Protein AF-A0A7Y4MV76-F1 (afdb_monomer)

Structure (mmCIF, N/CA/C/O backbone):
data_AF-A0A7Y4MV76-F1
#
_entry.id   AF-A0A7Y4MV76-F1
#
loop_
_atom_site.group_PDB
_atom_site.id
_atom_site.type_symbol
_atom_site.label_atom_id
_atom_site.label_alt_id
_atom_site.label_comp_id
_atom_site.label_asym_id
_atom_site.label_entity_id
_atom_site.label_seq_id
_atom_site.pdbx_PDB_ins_code
_atom_site.Cartn_x
_atom_site.Cartn_y
_atom_site.Cartn_z
_atom_site.occupancy
_atom_site.B_iso_or_equiv
_atom_site.auth_seq_id
_atom_site.auth_comp_id
_atom_site.auth_asym_id
_atom_site.auth_atom_id
_atom_site.pdbx_PDB_model_num
ATOM 1 N N . MET A 1 1 ? -31.855 -18.754 17.854 1.00 45.47 1 MET A N 1
ATOM 2 C CA . MET A 1 1 ? -30.557 -18.124 18.177 1.00 45.47 1 MET A CA 1
ATOM 3 C C . MET A 1 1 ? -30.826 -16.689 18.591 1.00 45.47 1 MET A C 1
ATOM 5 O O . MET A 1 1 ? -31.428 -15.958 17.811 1.00 45.47 1 MET A O 1
ATOM 9 N N . THR A 1 2 ? -30.495 -16.330 19.830 1.00 52.91 2 THR A N 1
ATOM 10 C CA . THR A 1 2 ? -30.593 -14.958 20.348 1.00 52.91 2 THR A CA 1
ATOM 11 C C . THR A 1 2 ? -29.693 -14.035 19.525 1.00 52.91 2 THR A C 1
ATOM 13 O O . THR A 1 2 ? -28.637 -14.444 19.047 1.00 52.91 2 THR A O 1
ATOM 16 N N . GLN A 1 3 ? -30.154 -12.814 19.264 1.00 61.12 3 GLN A N 1
ATOM 17 C CA . GLN A 1 3 ? -29.379 -11.839 18.498 1.00 61.12 3 GLN A CA 1
ATOM 18 C C . GLN A 1 3 ? -28.140 -11.429 19.312 1.00 61.12 3 GLN A C 1
ATOM 20 O O . GLN A 1 3 ? -28.297 -11.161 20.502 1.00 61.12 3 GLN A O 1
ATOM 25 N N . PRO A 1 4 ? -26.930 -11.375 18.725 1.00 82.94 4 PRO A N 1
ATOM 26 C CA . PRO A 1 4 ? -25.731 -11.021 19.479 1.00 82.94 4 PRO A CA 1
ATOM 27 C C . PRO A 1 4 ? -25.803 -9.550 19.923 1.00 82.94 4 PRO A C 1
ATOM 29 O O . PRO A 1 4 ? -25.736 -8.634 19.096 1.00 82.94 4 PRO A O 1
ATOM 32 N N . ASN A 1 5 ? -25.967 -9.339 21.231 1.00 89.19 5 ASN A N 1
ATOM 33 C CA . ASN A 1 5 ? -25.848 -8.041 21.890 1.00 89.19 5 ASN A CA 1
ATOM 34 C C . ASN A 1 5 ? -24.392 -7.821 22.304 1.00 89.19 5 ASN A C 1
ATOM 36 O O . ASN A 1 5 ? -23.744 -8.742 22.801 1.00 89.19 5 ASN A O 1
ATOM 40 N N . TRP A 1 6 ? -23.897 -6.607 22.095 1.00 93.19 6 TRP A N 1
ATOM 41 C CA . TRP A 1 6 ? -22.570 -6.183 22.528 1.00 93.19 6 TRP A CA 1
ATOM 42 C C . TRP A 1 6 ? -22.693 -5.119 23.609 1.00 93.19 6 TRP A C 1
ATOM 44 O O . TRP A 1 6 ? -23.663 -4.363 23.630 1.00 93.19 6 TRP A O 1
ATOM 54 N N . THR A 1 7 ? -21.711 -5.052 24.498 1.00 93.00 7 THR A N 1
ATOM 55 C CA . THR A 1 7 ? -21.652 -4.086 25.591 1.00 93.00 7 THR A CA 1
ATOM 56 C C . THR A 1 7 ? -20.351 -3.295 25.517 1.00 93.00 7 THR A C 1
ATOM 58 O O . THR A 1 7 ? -19.267 -3.875 25.501 1.00 93.00 7 THR A O 1
ATOM 61 N N . LEU A 1 8 ? -20.470 -1.969 25.501 1.00 93.81 8 LEU A N 1
ATOM 62 C CA . LEU A 1 8 ? -19.375 -1.013 25.598 1.00 93.81 8 LEU A CA 1
ATOM 63 C C . LEU A 1 8 ? -19.415 -0.338 26.970 1.00 93.81 8 LEU A C 1
ATOM 65 O O . LEU A 1 8 ? -20.419 0.271 27.344 1.00 93.81 8 LEU A O 1
ATOM 69 N N . THR A 1 9 ? -18.320 -0.419 27.714 1.00 91.69 9 THR A N 1
ATOM 70 C CA . THR A 1 9 ? -18.152 0.310 28.977 1.00 91.69 9 THR A CA 1
ATOM 71 C C . THR A 1 9 ? -17.073 1.361 28.812 1.00 91.69 9 THR A C 1
ATOM 73 O O . THR A 1 9 ? -15.961 1.005 28.427 1.00 91.69 9 THR A O 1
ATOM 76 N N . LEU A 1 10 ? -17.400 2.622 29.087 1.00 92.00 10 LEU A N 1
ATOM 77 C CA . LEU A 1 10 ? -16.547 3.775 28.813 1.00 92.00 10 LEU A CA 1
ATOM 78 C C . LEU A 1 10 ? -16.235 4.559 30.078 1.00 92.00 10 LEU A C 1
ATOM 80 O O . LEU A 1 10 ? -17.103 4.780 30.924 1.00 92.00 10 LEU A O 1
ATOM 84 N N . ASP A 1 11 ? -15.007 5.044 30.125 1.00 89.25 11 ASP A N 1
ATOM 85 C CA . ASP A 1 11 ? -14.558 6.086 31.034 1.00 89.25 11 ASP A CA 1
ATOM 86 C C . ASP A 1 11 ? -13.488 6.929 30.330 1.00 89.25 11 ASP A C 1
ATOM 88 O O . ASP A 1 11 ? -13.139 6.686 29.168 1.00 89.25 11 ASP A O 1
ATOM 92 N N . GLU A 1 12 ? -12.946 7.908 31.037 1.00 84.62 12 GLU A N 1
ATOM 93 C CA . GLU A 1 12 ? -11.853 8.737 30.572 1.00 84.62 12 GLU A CA 1
ATOM 94 C C . GLU A 1 12 ? -10.681 8.776 31.555 1.00 84.62 12 GLU A C 1
ATOM 96 O O . GLU A 1 12 ? -10.764 8.389 32.721 1.00 84.62 12 GLU A O 1
ATOM 101 N N . SER A 1 13 ? -9.539 9.269 31.081 1.00 79.31 13 SER A N 1
ATOM 102 C CA . SER A 1 13 ? -8.384 9.498 31.935 1.00 79.31 13 SER A CA 1
ATOM 103 C C . SER A 1 13 ? -8.414 10.889 32.573 1.00 79.31 13 SER A C 1
ATOM 105 O O . SER A 1 13 ? -8.283 11.892 31.871 1.00 79.31 13 SER A O 1
ATOM 107 N N . GLY A 1 14 ? -8.381 10.950 33.905 1.00 62.81 14 GLY A N 1
ATOM 108 C CA . GLY A 1 14 ? -8.046 12.159 34.660 1.00 62.81 14 GLY A CA 1
ATOM 109 C C . GLY A 1 14 ? -9.207 12.951 35.258 1.00 62.81 14 GLY A C 1
ATOM 110 O O . GLY A 1 14 ? -10.338 12.892 34.805 1.00 62.81 14 GLY A O 1
ATOM 111 N N . ASN A 1 15 ? -8.871 13.703 36.309 1.00 57.03 15 ASN A N 1
ATOM 112 C CA . ASN A 1 15 ? -9.785 14.505 37.111 1.00 57.03 15 ASN A CA 1
ATOM 113 C C . ASN A 1 15 ? -9.811 15.932 36.552 1.00 57.03 15 ASN A C 1
ATOM 115 O O . ASN A 1 15 ? -8.802 16.610 36.709 1.00 57.03 15 ASN A O 1
ATOM 119 N N . PHE A 1 16 ? -10.894 16.383 35.907 1.00 54.00 16 PHE A N 1
ATOM 120 C CA . PHE A 1 16 ? -10.976 17.722 35.288 1.00 54.00 16 PHE A CA 1
ATOM 121 C C . PHE A 1 16 ? -10.703 18.901 36.257 1.00 54.00 16 PHE A C 1
ATOM 123 O O . PHE A 1 16 ? -10.596 20.046 35.822 1.00 54.00 16 PHE A O 1
ATOM 130 N N . GLU A 1 17 ? -10.591 18.610 37.553 1.00 47.03 17 GLU A N 1
ATOM 131 C CA . GLU A 1 17 ? -10.360 19.515 38.677 1.00 47.03 17 GLU A CA 1
ATOM 132 C C . GLU A 1 17 ? -8.923 20.065 38.800 1.00 47.03 17 GLU A C 1
ATOM 134 O O . GLU A 1 17 ? -8.733 21.042 39.515 1.00 47.03 17 GLU A O 1
ATOM 139 N N . SER A 1 18 ? -7.901 19.494 38.141 1.00 49.34 18 SER A N 1
ATOM 140 C CA . SER A 1 18 ? -6.509 19.978 38.288 1.00 49.34 18 SER A CA 1
ATOM 141 C C . SER A 1 18 ? -6.077 20.912 37.150 1.00 49.34 18 SER A C 1
ATOM 143 O O . SER A 1 18 ? -6.074 20.498 35.993 1.00 49.34 18 SER A O 1
ATOM 145 N N . GLU A 1 19 ? -5.617 22.130 37.445 1.00 44.75 19 GLU A N 1
ATOM 146 C CA . GLU A 1 19 ? -5.129 23.084 36.427 1.00 44.75 19 GLU A CA 1
ATOM 147 C C . GLU A 1 19 ? -3.932 22.552 35.604 1.00 44.75 19 GLU A C 1
ATOM 149 O O . GLU A 1 19 ? -3.800 22.860 34.419 1.00 44.75 19 GLU A O 1
ATOM 154 N N . ASP A 1 20 ? -3.143 21.639 36.179 1.00 46.56 20 ASP A N 1
ATOM 155 C CA . ASP A 1 20 ? -1.910 21.054 35.625 1.00 46.56 20 ASP A CA 1
ATOM 156 C C . ASP A 1 20 ? -2.115 19.880 34.641 1.00 46.56 20 ASP A C 1
ATOM 158 O O . ASP A 1 20 ? -1.294 18.959 34.539 1.00 46.56 20 ASP A O 1
ATOM 162 N N . HIS A 1 21 ? -3.213 19.862 33.881 1.00 50.44 21 HIS A N 1
ATOM 163 C CA . HIS A 1 21 ? -3.427 18.827 32.864 1.00 50.44 21 HIS A CA 1
ATOM 164 C C . HIS A 1 21 ? -2.382 18.899 31.742 1.00 50.44 21 HIS A C 1
ATOM 166 O O . HIS A 1 21 ? -2.597 19.514 30.699 1.00 50.44 21 HIS A O 1
ATOM 172 N N . LYS A 1 22 ? -1.265 18.189 31.921 1.00 53.56 22 LYS A N 1
ATOM 173 C CA . LYS A 1 22 ? -0.349 17.855 30.833 1.00 53.56 22 LYS A CA 1
ATOM 174 C C . LYS A 1 22 ? -1.090 17.080 29.738 1.00 53.56 22 LYS A C 1
ATOM 176 O O . LYS A 1 22 ? -1.559 15.964 29.952 1.00 53.56 22 LYS A O 1
ATOM 181 N N . GLU A 1 23 ? -1.169 17.732 28.587 1.00 69.56 23 GLU A N 1
ATOM 182 C CA . GLU A 1 23 ? -1.022 17.291 27.194 1.00 69.56 23 GLU A CA 1
ATOM 183 C C . GLU A 1 23 ? -1.726 16.036 26.635 1.00 69.56 23 GLU A C 1
ATOM 185 O O . GLU A 1 23 ? -1.674 15.864 25.424 1.00 69.56 23 GLU A O 1
ATOM 190 N N . THR A 1 24 ? -2.374 15.134 27.387 1.00 78.00 24 THR A N 1
ATOM 191 C CA . THR A 1 24 ? -2.993 13.914 26.798 1.00 78.00 24 THR A CA 1
ATOM 192 C C . THR A 1 24 ? -4.316 13.518 27.455 1.00 78.00 24 THR A C 1
ATOM 194 O O . THR A 1 24 ? -4.354 13.217 28.648 1.00 78.00 24 THR A O 1
ATOM 197 N N . LEU A 1 25 ? -5.385 13.471 26.653 1.00 83.56 25 LEU A N 1
ATOM 198 C CA . LEU A 1 25 ? -6.717 12.983 27.021 1.00 83.56 25 LEU A CA 1
ATOM 199 C C . LEU A 1 25 ? -6.951 11.593 26.416 1.00 83.56 25 LEU A C 1
ATOM 201 O O . LEU A 1 25 ? -6.591 11.355 25.263 1.00 83.56 25 LEU A O 1
ATOM 205 N N . ILE A 1 26 ? -7.560 10.691 27.185 1.00 88.19 26 ILE A N 1
ATOM 206 C CA . ILE A 1 26 ? -7.904 9.326 26.772 1.00 88.19 26 ILE A CA 1
ATOM 207 C C . ILE A 1 26 ? -9.364 9.068 27.123 1.00 88.19 26 ILE A C 1
ATOM 209 O O . ILE A 1 26 ? -9.757 9.335 28.256 1.00 88.19 26 ILE A O 1
ATOM 213 N N . ILE A 1 27 ? -10.135 8.533 26.181 1.00 91.31 27 ILE A N 1
ATOM 214 C CA . ILE A 1 27 ? -11.498 8.033 26.398 1.00 91.31 27 ILE A CA 1
ATOM 215 C C . ILE A 1 27 ? -11.568 6.611 25.859 1.00 91.31 27 ILE A C 1
ATOM 217 O O . ILE A 1 27 ? -11.059 6.339 24.774 1.00 91.31 27 ILE A O 1
ATOM 221 N N . GLY A 1 28 ? -12.168 5.686 26.598 1.00 93.12 28 GLY A N 1
ATOM 222 C CA . GLY A 1 28 ? -12.319 4.320 26.121 1.00 93.12 28 GLY A CA 1
ATOM 223 C C . GLY A 1 28 ? -12.670 3.319 27.201 1.00 93.12 28 GLY A C 1
ATOM 224 O O . GLY A 1 28 ? -12.996 3.672 28.332 1.00 93.12 28 GLY A O 1
ATOM 225 N N . GLY A 1 29 ? -12.596 2.045 26.837 1.00 92.56 29 GLY A N 1
ATOM 226 C CA . GLY A 1 29 ? -12.806 0.942 27.758 1.00 92.56 29 GLY A CA 1
ATOM 227 C C . GLY A 1 29 ? -13.070 -0.379 27.048 1.00 92.56 29 GLY A C 1
ATOM 228 O O . GLY A 1 29 ? -12.581 -0.617 25.942 1.00 92.56 29 GLY A O 1
ATOM 229 N N . ALA A 1 30 ? -13.775 -1.280 27.727 1.00 91.44 30 ALA A N 1
ATOM 230 C CA . ALA A 1 30 ? -14.003 -2.635 27.243 1.00 91.44 30 ALA A CA 1
ATOM 231 C C . ALA A 1 30 ? -15.213 -2.705 26.299 1.00 91.44 30 ALA A C 1
ATOM 233 O O . ALA A 1 30 ? -16.301 -2.234 26.638 1.00 91.44 30 ALA A O 1
ATOM 234 N N . LEU A 1 31 ? -15.020 -3.346 25.145 1.00 92.19 31 LEU A N 1
ATOM 235 C CA . LEU A 1 31 ? -16.060 -3.706 24.189 1.00 92.19 31 LEU A CA 1
ATOM 236 C C . LEU A 1 31 ? -16.150 -5.234 24.112 1.00 92.19 31 LEU A C 1
ATOM 238 O O . LEU A 1 31 ? -15.195 -5.885 23.689 1.00 92.19 31 LEU A O 1
ATOM 242 N N . ALA A 1 32 ? -17.269 -5.821 24.532 1.00 90.88 32 ALA A N 1
ATOM 243 C CA . ALA A 1 32 ? -17.415 -7.274 24.635 1.00 90.88 32 ALA A CA 1
ATOM 244 C C . ALA A 1 32 ? -18.782 -7.771 24.140 1.00 90.88 32 ALA A C 1
ATOM 246 O O . ALA A 1 32 ? -19.770 -7.042 24.260 1.00 90.88 32 ALA A O 1
ATOM 247 N N . PRO A 1 33 ? -18.869 -9.005 23.612 1.00 86.69 33 PRO A N 1
ATOM 248 C CA . PRO A 1 33 ? -20.153 -9.659 23.398 1.00 86.69 33 PRO A CA 1
ATOM 249 C C . PRO A 1 33 ? -20.779 -10.030 24.753 1.00 86.69 33 PRO A C 1
ATOM 251 O O . PRO A 1 33 ? -20.062 -10.203 25.736 1.00 86.69 33 PRO A O 1
ATOM 254 N N . ASP A 1 34 ? -22.104 -10.172 24.772 1.00 80.00 34 ASP A N 1
ATOM 255 C CA . ASP A 1 34 ? -22.976 -10.512 25.909 1.00 80.00 34 ASP A CA 1
ATOM 256 C C . ASP A 1 34 ? -23.676 -9.324 26.592 1.00 80.00 34 ASP A C 1
ATOM 258 O O . ASP A 1 34 ? -23.299 -8.152 26.502 1.00 80.00 34 ASP A O 1
ATOM 262 N N . GLU A 1 35 ? -24.780 -9.650 27.270 1.00 69.25 35 GLU A N 1
ATOM 263 C CA . GLU A 1 35 ? -25.576 -8.725 28.076 1.00 69.25 35 GLU A CA 1
ATOM 264 C C . GLU A 1 35 ? -24.904 -8.402 29.420 1.00 69.25 35 GLU A C 1
ATOM 266 O O . GLU A 1 35 ? -24.191 -9.229 30.001 1.00 69.25 35 GLU A O 1
ATOM 271 N N . LYS A 1 36 ? -25.224 -7.213 29.959 1.00 68.94 36 LYS A N 1
ATOM 272 C CA . LYS A 1 36 ? -24.732 -6.661 31.238 1.00 68.94 36 LYS A CA 1
ATOM 273 C C . LYS A 1 36 ? -24.542 -7.710 32.335 1.00 68.94 36 LYS A C 1
ATOM 275 O O . LYS A 1 36 ? -23.493 -7.730 32.971 1.00 68.94 36 LYS A O 1
ATOM 280 N N . ASN A 1 37 ? -25.524 -8.578 32.571 1.00 66.62 37 ASN A N 1
ATOM 281 C CA 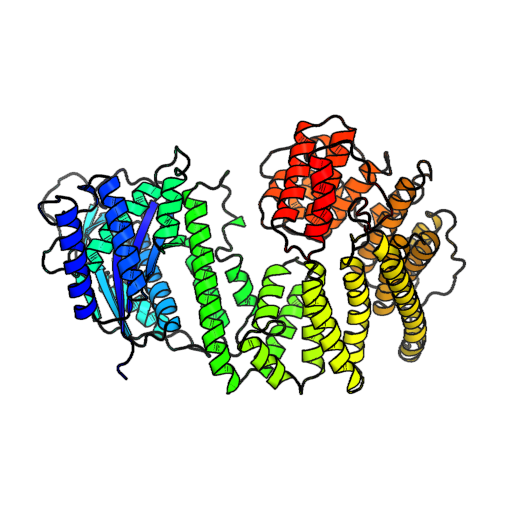. ASN A 1 37 ? -25.525 -9.486 33.724 1.00 66.62 37 ASN A CA 1
ATOM 282 C C . ASN A 1 37 ? -24.487 -10.618 33.623 1.00 66.62 37 ASN A C 1
ATOM 284 O O . ASN A 1 37 ? -23.888 -10.982 34.639 1.00 66.62 37 ASN A O 1
ATOM 288 N N . SER A 1 38 ? -24.242 -11.136 32.413 1.00 70.44 38 SER A N 1
ATOM 289 C CA . SER A 1 38 ? -23.234 -12.180 32.163 1.00 70.44 38 SER A CA 1
ATOM 290 C C . SER A 1 38 ? -21.826 -11.629 32.409 1.00 70.44 38 SER A C 1
ATOM 292 O O . SER A 1 38 ? -21.044 -12.175 33.194 1.00 70.44 38 SER A O 1
ATOM 294 N N . ILE A 1 39 ? -21.562 -10.460 31.820 1.00 71.44 39 ILE A N 1
ATOM 295 C CA . ILE A 1 39 ? -20.292 -9.741 31.915 1.00 71.44 39 ILE A CA 1
ATOM 296 C C . ILE A 1 39 ? -20.020 -9.326 33.364 1.00 71.44 39 ILE A C 1
ATOM 298 O O . ILE A 1 39 ? -18.992 -9.689 33.929 1.00 71.44 39 ILE A O 1
ATOM 302 N N . THR A 1 40 ? -20.974 -8.633 33.995 1.00 71.25 40 THR A N 1
ATOM 303 C CA . THR A 1 40 ? -20.879 -8.116 35.372 1.00 71.25 40 THR A CA 1
ATOM 304 C C . THR A 1 40 ? -20.502 -9.220 36.356 1.00 71.25 40 THR A C 1
ATOM 306 O O . THR A 1 40 ? -19.537 -9.076 37.102 1.00 71.25 40 THR A O 1
ATOM 309 N N . THR A 1 41 ? -21.220 -10.347 36.336 1.00 75.56 41 THR A N 1
ATOM 310 C CA . THR A 1 41 ? -21.003 -11.432 37.304 1.00 75.56 41 THR A CA 1
ATOM 311 C C . THR A 1 41 ? -19.617 -12.049 37.144 1.00 75.56 41 THR A C 1
ATOM 313 O O . THR A 1 41 ? -18.878 -12.197 38.123 1.00 75.56 41 THR A O 1
ATOM 316 N N . SER A 1 42 ? -19.229 -12.368 35.905 1.00 80.62 42 SER A N 1
ATOM 317 C CA . SER A 1 42 ? -17.936 -12.999 35.650 1.00 80.62 42 SER A CA 1
ATOM 318 C C . SER A 1 42 ? -16.763 -12.062 35.933 1.00 80.62 42 SER A C 1
ATOM 320 O O . SER A 1 42 ? -15.724 -12.521 36.411 1.00 80.62 42 SER A O 1
ATOM 322 N N . TRP A 1 43 ? -16.903 -10.781 35.609 1.00 80.44 43 TRP A N 1
ATOM 323 C CA . TRP A 1 43 ? -15.852 -9.785 35.761 1.00 80.44 43 TRP A CA 1
ATOM 324 C C . TRP A 1 43 ? -15.639 -9.450 37.234 1.00 80.44 43 TRP A C 1
ATOM 326 O O . TRP A 1 43 ? -14.534 -9.623 37.751 1.00 80.44 43 TRP A O 1
ATOM 336 N N . THR A 1 44 ? -16.704 -9.090 37.955 1.00 78.50 44 THR A N 1
ATOM 337 C CA . THR A 1 44 ? -16.620 -8.780 39.387 1.00 78.50 44 THR A CA 1
ATOM 338 C C . THR A 1 44 ? -16.036 -9.935 40.191 1.00 78.50 44 THR A C 1
ATOM 340 O O . THR A 1 44 ? -15.188 -9.697 41.050 1.00 78.50 44 THR A O 1
ATOM 343 N N . GLY A 1 45 ? -16.443 -11.179 39.913 1.00 81.62 45 GLY A N 1
ATOM 344 C CA . GLY A 1 45 ? -15.875 -12.355 40.577 1.00 81.62 45 GLY A CA 1
ATOM 345 C C . GLY A 1 45 ? -14.370 -12.501 40.332 1.00 81.62 45 GLY A C 1
ATOM 346 O O . GLY A 1 45 ? -13.611 -12.736 41.271 1.00 81.62 45 GLY A O 1
ATOM 347 N N . HIS A 1 46 ? -13.926 -12.292 39.090 1.00 83.44 46 HIS A N 1
ATOM 348 C CA . HIS A 1 46 ? -12.514 -12.382 38.726 1.00 83.44 46 HIS A CA 1
ATOM 349 C C . HIS A 1 46 ? -11.664 -11.292 39.391 1.00 83.44 46 HIS A C 1
ATOM 351 O O . HIS A 1 46 ? -10.629 -11.607 39.971 1.00 83.44 46 HIS A O 1
ATOM 357 N N . LEU A 1 47 ? -12.112 -10.031 39.377 1.00 77.81 47 LEU A N 1
ATOM 358 C CA . LEU A 1 47 ? -11.366 -8.949 40.024 1.00 77.81 47 LEU A CA 1
ATOM 359 C C . LEU A 1 47 ? -11.321 -9.114 41.545 1.00 77.81 47 LEU A C 1
ATOM 361 O O . LEU A 1 47 ? -10.271 -8.898 42.139 1.00 77.81 47 LEU A O 1
ATOM 365 N N . LYS A 1 48 ? -12.428 -9.517 42.184 1.00 80.00 48 LYS A N 1
ATOM 366 C CA . LYS A 1 48 ? -12.431 -9.791 43.630 1.00 80.00 48 LYS A CA 1
ATOM 367 C C . LYS A 1 48 ? -11.386 -10.841 43.988 1.00 80.00 48 LYS A C 1
ATOM 369 O O . LYS A 1 48 ? -10.636 -10.631 44.935 1.00 80.00 48 LYS A O 1
ATOM 374 N N . LYS A 1 49 ? -11.305 -11.914 43.196 1.00 84.81 49 LYS A N 1
ATOM 375 C CA . LYS A 1 49 ? -10.284 -12.948 43.359 1.00 84.81 49 LYS A CA 1
ATOM 376 C C . LYS A 1 49 ? -8.869 -12.384 43.179 1.00 84.81 49 LYS A C 1
ATOM 378 O O . LYS A 1 49 ? -8.043 -12.581 44.054 1.00 84.81 49 LYS A O 1
ATOM 383 N N . LEU A 1 50 ? -8.613 -11.612 42.119 1.00 84.06 50 LEU A N 1
ATOM 384 C CA . LEU A 1 50 ? -7.307 -10.968 41.902 1.00 84.06 50 LEU A CA 1
ATOM 385 C C . LEU A 1 50 ? -6.902 -10.060 43.070 1.00 84.06 50 LEU A C 1
ATOM 387 O O . LEU A 1 50 ? -5.774 -10.126 43.543 1.00 84.06 50 LEU A O 1
ATOM 391 N N . CYS A 1 51 ? -7.820 -9.228 43.565 1.00 79.94 51 CYS A N 1
ATOM 392 C CA . CYS A 1 51 ? -7.555 -8.368 44.714 1.00 79.94 51 CYS A CA 1
ATOM 393 C C . CYS A 1 51 ? -7.236 -9.185 45.974 1.00 79.94 51 CYS A C 1
ATOM 395 O O . CYS A 1 51 ? -6.313 -8.826 46.700 1.00 79.94 51 CYS A O 1
ATOM 397 N N . GLN A 1 52 ? -7.953 -10.288 46.215 1.00 84.31 52 GLN A N 1
ATOM 398 C CA . GLN A 1 52 ? -7.675 -11.208 47.324 1.00 84.31 52 GLN A CA 1
ATOM 399 C C . GLN A 1 52 ? -6.294 -11.857 47.189 1.00 84.31 52 GLN A C 1
ATOM 401 O O . GLN A 1 52 ? -5.507 -11.792 48.130 1.00 84.31 52 GLN A O 1
ATOM 406 N N . ASP A 1 53 ? -5.974 -12.396 46.010 1.00 86.19 53 ASP A N 1
ATOM 407 C CA . ASP A 1 53 ? -4.688 -13.041 45.711 1.00 86.19 53 ASP A CA 1
ATOM 408 C C . ASP A 1 53 ? -3.502 -12.066 45.891 1.00 86.19 53 ASP A C 1
ATOM 410 O O . ASP A 1 53 ? -2.382 -12.472 46.197 1.00 86.19 53 ASP A O 1
ATOM 414 N N . MET A 1 54 ? -3.753 -10.761 45.746 1.00 85.00 54 MET A N 1
ATOM 415 C CA . MET A 1 54 ? -2.765 -9.686 45.881 1.00 85.00 54 MET A CA 1
ATOM 416 C C . MET A 1 54 ? -2.786 -8.979 47.248 1.00 85.00 54 MET A C 1
ATOM 418 O O . MET A 1 54 ? -2.115 -7.959 47.409 1.00 85.00 54 MET A O 1
ATOM 422 N N . ASN A 1 55 ? -3.544 -9.487 48.228 1.00 84.56 55 ASN A N 1
ATOM 423 C CA . ASN A 1 55 ? -3.723 -8.885 49.559 1.00 84.56 55 ASN A CA 1
ATOM 424 C C . ASN A 1 55 ? -4.242 -7.428 49.536 1.00 84.56 55 ASN A C 1
ATOM 426 O O . ASN A 1 55 ? -3.904 -6.608 50.392 1.00 84.56 55 ASN A O 1
ATOM 430 N N . ILE A 1 56 ? -5.090 -7.090 48.563 1.00 79.19 56 ILE A N 1
ATOM 431 C CA . ILE A 1 56 ? -5.759 -5.790 48.463 1.00 79.19 56 ILE A CA 1
ATOM 432 C C . ILE A 1 56 ? -7.080 -5.881 49.242 1.00 79.19 56 ILE A C 1
ATOM 434 O O . ILE A 1 56 ? -8.072 -6.419 48.753 1.00 79.19 56 ILE A O 1
ATOM 438 N N . ALA A 1 57 ? -7.072 -5.363 50.476 1.00 63.34 57 ALA A N 1
ATOM 439 C CA . ALA A 1 57 ? -8.122 -5.584 51.479 1.00 63.34 57 ALA A CA 1
ATOM 440 C C . ALA A 1 57 ? -9.532 -5.116 51.069 1.00 63.34 57 ALA A C 1
ATOM 442 O O . ALA A 1 57 ? -10.516 -5.730 51.468 1.00 63.34 57 ALA A O 1
ATOM 443 N N . ASN A 1 58 ? -9.638 -4.050 50.271 1.00 65.44 58 ASN A N 1
ATOM 444 C CA . ASN A 1 58 ? -10.906 -3.490 49.800 1.00 65.44 58 ASN A CA 1
ATOM 445 C C . ASN A 1 58 ? -10.833 -3.201 48.302 1.00 65.44 58 ASN A C 1
ATOM 447 O O . ASN A 1 58 ? -9.759 -2.898 47.784 1.00 65.44 58 ASN A O 1
ATOM 451 N N . TRP A 1 59 ? -11.980 -3.234 47.614 1.00 65.81 59 TRP A N 1
ATOM 452 C CA . TRP A 1 59 ? -12.081 -2.742 46.238 1.00 65.81 59 TRP A CA 1
ATOM 453 C C . TRP A 1 59 ? -11.583 -1.283 46.209 1.00 65.81 59 TRP A C 1
ATOM 455 O O . TRP A 1 59 ? -12.200 -0.432 46.855 1.00 65.81 59 TRP A O 1
ATOM 465 N N . PRO A 1 60 ? -10.459 -0.970 45.534 1.00 64.12 60 PRO A N 1
ATOM 466 C CA . PRO A 1 60 ? -9.946 0.392 45.514 1.00 64.12 60 PRO A CA 1
ATOM 467 C C . PRO A 1 60 ? -10.921 1.288 44.743 1.00 64.12 60 PRO A C 1
ATOM 469 O O . PRO A 1 60 ? -11.360 0.888 43.668 1.00 64.12 60 PRO A O 1
ATOM 472 N N . PRO A 1 61 ? -11.248 2.493 45.235 1.00 58.31 61 PRO A N 1
ATOM 473 C CA . PRO A 1 61 ? -12.168 3.395 44.544 1.00 58.31 61 PRO A CA 1
ATOM 474 C C . PRO A 1 61 ? -11.584 3.936 43.230 1.00 58.31 61 PRO A C 1
ATOM 476 O O . PRO A 1 61 ? -12.346 4.267 42.329 1.00 58.31 61 PRO A O 1
ATOM 479 N N . HIS A 1 62 ? -10.247 3.983 43.102 1.00 62.69 62 HIS A N 1
ATOM 480 C CA . HIS A 1 62 ? -9.541 4.433 41.899 1.00 62.69 62 HIS A CA 1
ATOM 481 C C . HIS A 1 62 ? -8.300 3.614 41.593 1.00 62.69 62 HIS A C 1
ATOM 483 O O . HIS A 1 62 ? -7.547 3.223 42.482 1.00 62.69 62 HIS A O 1
ATOM 489 N N . ALA A 1 63 ? -7.989 3.495 40.304 1.00 61.22 63 ALA A N 1
ATOM 490 C CA . ALA A 1 63 ? -6.728 2.930 39.819 1.00 61.22 63 ALA A CA 1
ATOM 491 C C . ALA A 1 63 ? -5.490 3.591 40.437 1.00 61.22 63 ALA A C 1
ATOM 493 O O . ALA A 1 63 ? -4.440 2.970 40.610 1.00 61.22 63 ALA A O 1
ATOM 494 N N . THR A 1 64 ? -5.594 4.888 40.734 1.00 64.94 64 THR A N 1
ATOM 495 C CA . THR A 1 64 ? -4.496 5.723 41.214 1.00 64.94 64 THR A CA 1
ATOM 496 C C . THR A 1 64 ? -4.034 5.377 42.623 1.00 64.94 64 THR A C 1
ATOM 498 O O . THR A 1 64 ? -2.902 5.740 42.944 1.00 64.94 64 THR A O 1
ATOM 501 N N . THR A 1 65 ? -4.820 4.631 43.404 1.00 69.56 65 THR A N 1
ATOM 502 C CA . THR A 1 65 ? -4.489 4.257 44.787 1.00 69.56 65 THR A CA 1
ATOM 503 C C . THR A 1 65 ? -3.659 2.975 44.900 1.00 69.56 65 THR A C 1
ATOM 505 O O . THR A 1 65 ? -3.174 2.668 45.982 1.00 69.56 65 THR A O 1
ATOM 508 N N . LEU A 1 66 ? -3.469 2.220 43.809 1.00 71.69 66 LEU A N 1
ATOM 509 C CA . LEU A 1 66 ? -2.722 0.953 43.819 1.00 71.69 66 LEU A CA 1
ATOM 510 C C . LEU A 1 66 ? -1.234 1.119 43.443 1.00 71.69 66 LEU A C 1
ATOM 512 O O . LEU A 1 66 ? -0.908 2.003 42.650 1.00 71.69 66 LEU A O 1
ATOM 516 N N . PRO A 1 67 ? -0.311 0.265 43.914 1.00 77.44 67 PRO A N 1
ATOM 517 C CA . PRO A 1 67 ? 1.066 0.198 43.402 1.00 77.44 67 PRO A CA 1
ATOM 518 C C . PRO A 1 67 ? 1.140 -0.126 41.896 1.00 77.44 67 PRO A C 1
ATOM 520 O O . PRO A 1 67 ? 0.236 -0.753 41.351 1.00 77.44 67 PRO A O 1
ATOM 523 N N . TRP A 1 68 ? 2.206 0.291 41.197 1.00 75.25 68 TRP A N 1
ATOM 524 C CA . TRP A 1 68 ? 2.327 0.118 39.734 1.00 75.25 68 TRP A CA 1
ATOM 525 C C . TRP A 1 68 ? 2.286 -1.350 39.283 1.00 75.25 68 TRP A C 1
ATOM 527 O O . TRP A 1 68 ? 1.501 -1.697 38.405 1.00 75.25 68 TRP A O 1
ATOM 537 N N . ASN A 1 69 ? 3.085 -2.209 39.917 1.00 79.00 69 ASN A N 1
ATOM 538 C CA . ASN A 1 69 ? 3.122 -3.652 39.662 1.00 79.00 69 ASN A CA 1
ATOM 539 C C . ASN A 1 69 ? 1.738 -4.298 39.828 1.00 79.00 69 ASN A C 1
ATOM 541 O O . ASN A 1 69 ? 1.322 -5.116 39.009 1.00 79.00 69 ASN A O 1
ATOM 545 N N . ALA A 1 70 ? 0.994 -3.875 40.853 1.00 79.56 70 ALA A N 1
ATOM 546 C CA . ALA A 1 70 ? -0.363 -4.339 41.060 1.00 79.56 70 ALA A CA 1
ATOM 547 C C . ALA A 1 70 ? -1.282 -3.902 39.914 1.00 79.56 70 ALA A C 1
ATOM 549 O O . ALA A 1 70 ? -2.119 -4.678 39.452 1.00 79.56 70 ALA A O 1
ATOM 550 N N . ARG A 1 71 ? -1.095 -2.676 39.409 1.00 77.81 71 ARG A N 1
ATOM 551 C CA . ARG A 1 71 ? -1.919 -2.174 38.313 1.00 77.81 71 ARG A CA 1
ATOM 552 C C . ARG A 1 71 ? -1.724 -2.962 37.026 1.00 77.81 71 ARG A C 1
ATOM 554 O O . ARG A 1 71 ? -2.688 -3.354 36.378 1.00 77.81 71 ARG A O 1
ATOM 561 N N . GLU A 1 72 ? -0.466 -3.180 36.676 1.00 79.38 72 GLU A N 1
ATOM 562 C CA . GLU A 1 72 ? -0.062 -3.913 35.483 1.00 79.38 72 GLU A CA 1
ATOM 563 C C . GLU A 1 72 ? -0.601 -5.349 35.495 1.00 79.38 72 GLU A C 1
ATOM 565 O O . GLU A 1 72 ? -1.202 -5.800 34.518 1.00 79.38 72 GLU A O 1
ATOM 570 N N . HIS A 1 73 ? -0.467 -6.040 36.630 1.00 81.75 73 HIS A N 1
ATOM 571 C CA . HIS A 1 73 ? -0.952 -7.408 36.784 1.00 81.75 73 HIS A CA 1
ATOM 572 C C . HIS A 1 73 ? -2.476 -7.514 36.642 1.00 81.75 73 HIS A C 1
ATOM 574 O O . HIS A 1 73 ? -2.983 -8.389 35.932 1.00 81.75 73 HIS A O 1
ATOM 580 N N . ILE A 1 74 ? -3.212 -6.591 37.271 1.00 79.44 74 ILE A N 1
ATOM 581 C CA . ILE A 1 74 ? -4.670 -6.512 37.141 1.00 79.44 74 ILE A CA 1
ATOM 582 C C . ILE A 1 74 ? -5.052 -6.227 35.684 1.00 79.44 74 ILE A C 1
ATOM 584 O O . ILE A 1 74 ? -5.922 -6.908 35.149 1.00 79.44 74 ILE A O 1
ATOM 588 N N . LEU A 1 75 ? -4.384 -5.286 35.007 1.00 81.06 75 LEU A N 1
ATOM 589 C CA . LEU A 1 75 ? -4.696 -4.940 33.617 1.00 81.06 75 LEU A CA 1
ATOM 590 C C . LEU A 1 75 ? -4.503 -6.124 32.666 1.00 81.06 75 LEU A C 1
ATOM 592 O O . LEU A 1 75 ? -5.368 -6.406 31.835 1.00 81.06 75 LEU A O 1
ATOM 596 N N . LYS A 1 76 ? -3.382 -6.837 32.813 1.00 83.19 76 LYS A N 1
ATOM 597 C CA . LYS A 1 76 ? -3.067 -8.030 32.023 1.00 83.19 76 LYS A CA 1
ATOM 598 C C . LYS A 1 76 ? -4.106 -9.130 32.240 1.00 83.19 76 LYS A C 1
ATOM 600 O O . LYS A 1 76 ? -4.619 -9.684 31.270 1.00 83.19 76 LYS A O 1
ATOM 605 N N . SER A 1 77 ? -4.465 -9.394 33.494 1.00 84.06 77 SER A N 1
ATOM 606 C CA . SER A 1 77 ? -5.463 -10.413 33.843 1.00 84.06 77 SER A CA 1
ATOM 607 C C . SER A 1 77 ? -6.857 -10.051 33.318 1.00 84.06 77 SER A C 1
ATOM 609 O O . SER A 1 77 ? -7.529 -10.875 32.698 1.00 84.06 77 SER A O 1
ATOM 611 N N . LEU A 1 78 ? -7.270 -8.787 33.466 1.00 80.56 78 LEU A N 1
ATOM 612 C CA . LEU A 1 78 ? -8.537 -8.290 32.923 1.00 80.56 78 LEU A CA 1
ATOM 613 C C . LEU A 1 78 ? -8.575 -8.353 31.395 1.00 80.56 78 LEU A C 1
ATOM 615 O O . LEU A 1 78 ? -9.599 -8.722 30.826 1.00 80.56 78 LEU A O 1
ATOM 619 N N . SER A 1 79 ? -7.471 -8.040 30.718 1.00 83.81 79 SER A N 1
ATOM 620 C CA . SER A 1 79 ? -7.383 -8.167 29.265 1.00 83.81 79 SER A CA 1
ATOM 621 C C . SER A 1 79 ? -7.531 -9.612 28.786 1.00 83.81 79 SER A C 1
ATOM 623 O O . SER A 1 79 ? -8.324 -9.880 27.879 1.00 83.81 79 SER A O 1
ATOM 625 N N . GLN A 1 80 ? -6.842 -10.558 29.427 1.00 85.56 80 GLN A N 1
ATOM 626 C CA . GLN A 1 80 ? -7.010 -11.985 29.138 1.00 85.56 80 GLN A CA 1
ATOM 627 C C . GLN A 1 80 ? -8.461 -12.420 29.360 1.00 85.56 80 GLN A C 1
ATOM 629 O O . GLN A 1 80 ? -9.027 -13.183 28.573 1.00 85.56 80 GLN A O 1
ATOM 634 N N . LYS A 1 81 ? -9.102 -11.883 30.404 1.00 84.88 81 LYS A N 1
ATOM 635 C CA . LYS A 1 81 ? -10.504 -12.158 30.690 1.00 84.88 81 LYS A CA 1
ATOM 636 C C . LYS A 1 81 ? -11.429 -11.596 29.609 1.00 84.88 81 LYS A C 1
ATOM 638 O O . LYS A 1 81 ? -12.243 -12.349 29.094 1.00 84.88 81 LYS A O 1
ATOM 643 N N . ILE A 1 82 ? -11.279 -10.338 29.204 1.00 84.94 82 ILE A N 1
ATOM 644 C CA . ILE A 1 82 ? -12.076 -9.723 28.127 1.00 84.94 82 ILE A CA 1
ATOM 645 C C . ILE A 1 82 ? -11.879 -10.469 26.801 1.00 84.94 82 ILE A C 1
ATOM 647 O O . ILE A 1 82 ? -12.853 -10.816 26.136 1.00 84.94 82 ILE A O 1
ATOM 651 N N . THR A 1 83 ? -10.630 -10.795 26.468 1.00 84.94 83 THR A N 1
ATOM 652 C CA . THR A 1 83 ? -10.281 -11.526 25.243 1.00 84.94 83 THR A CA 1
ATOM 653 C C . THR A 1 83 ? -10.875 -12.935 25.234 1.00 84.94 83 THR A C 1
ATOM 655 O O . THR A 1 83 ? -11.358 -13.380 24.197 1.00 84.94 83 THR A O 1
ATOM 658 N N . SER A 1 84 ? -10.923 -13.633 26.378 1.00 84.69 84 SER A N 1
ATOM 659 C CA . SER A 1 84 ? -11.556 -14.964 26.454 1.00 84.69 84 SER A CA 1
ATOM 660 C C . SER A 1 84 ? -13.076 -14.932 26.261 1.00 84.69 84 SER A C 1
ATOM 662 O O . SER A 1 84 ? -13.655 -15.935 25.855 1.00 84.69 84 SER A O 1
ATOM 664 N N . HIS A 1 85 ? -13.710 -13.774 26.464 1.00 83.00 85 HIS A N 1
ATOM 665 C CA . HIS A 1 85 ? -15.097 -13.528 26.070 1.00 83.00 85 HIS A CA 1
ATOM 666 C C . HIS A 1 85 ? -15.238 -13.073 24.607 1.00 83.00 85 HIS A C 1
ATOM 668 O O . HIS A 1 85 ? -16.347 -12.828 24.166 1.00 83.00 85 HIS A O 1
ATOM 674 N N . GLY A 1 86 ? -14.158 -12.944 23.832 1.00 84.88 86 GLY A N 1
ATOM 675 C CA . GLY A 1 86 ? -14.201 -12.398 22.468 1.00 84.88 86 GLY A CA 1
ATOM 676 C C . GLY A 1 86 ? -14.342 -10.872 22.411 1.00 84.88 86 GLY A C 1
ATOM 677 O O . GLY A 1 86 ? -14.615 -10.320 21.346 1.00 84.88 86 GLY A O 1
ATOM 678 N N . GLY A 1 87 ? -14.169 -10.190 23.547 1.00 86.94 87 GLY A N 1
ATOM 679 C CA . GLY A 1 87 ? -14.095 -8.737 23.619 1.00 86.94 87 GLY A CA 1
ATOM 680 C C . GLY A 1 87 ? -12.680 -8.205 23.395 1.00 86.94 87 GLY A C 1
ATOM 681 O O . GLY A 1 87 ? -11.712 -8.958 23.297 1.00 86.94 87 GLY A O 1
ATOM 682 N N . HIS A 1 88 ? -12.554 -6.886 23.346 1.00 87.94 88 HIS A N 1
ATOM 683 C CA . HIS A 1 88 ? -11.279 -6.182 23.249 1.00 87.94 88 HIS A CA 1
ATOM 684 C C . HIS A 1 88 ? -11.367 -4.813 23.926 1.00 87.94 88 HIS A C 1
ATOM 686 O O . HIS A 1 88 ? -12.448 -4.312 24.241 1.00 87.94 88 HIS A O 1
ATOM 692 N N . TRP A 1 89 ? -10.209 -4.208 24.159 1.00 90.56 89 TRP A N 1
ATOM 693 C CA . TRP A 1 89 ? -10.129 -2.852 24.675 1.00 90.56 89 TRP A CA 1
ATOM 694 C C . TRP A 1 89 ? -10.013 -1.845 23.539 1.00 90.56 89 TRP A C 1
ATOM 696 O O . TRP A 1 89 ? -9.206 -2.032 22.624 1.00 90.56 89 TRP A O 1
ATOM 706 N N . LEU A 1 90 ? -10.776 -0.761 23.634 1.00 92.75 90 LEU A N 1
ATOM 707 C CA . LEU A 1 90 ? -10.804 0.306 22.645 1.00 92.75 90 LEU A CA 1
ATOM 708 C C . LEU A 1 90 ? -10.611 1.653 23.335 1.00 92.75 90 LEU A C 1
ATOM 710 O O . LEU A 1 90 ? -11.400 2.021 24.205 1.00 92.75 90 LEU A O 1
ATOM 714 N N . PHE A 1 91 ? -9.575 2.384 22.934 1.00 93.19 91 PHE A N 1
ATOM 715 C CA . PHE A 1 91 ? -9.246 3.697 23.478 1.00 93.19 91 PHE A CA 1
ATOM 716 C C . PHE A 1 91 ? -8.973 4.691 22.362 1.00 93.19 91 PHE A C 1
ATOM 718 O O . PHE A 1 91 ? -8.260 4.380 21.413 1.00 93.19 91 PHE A O 1
ATOM 725 N N . VAL A 1 92 ? -9.484 5.904 22.523 1.00 92.50 92 VAL A N 1
ATOM 726 C CA . VAL A 1 92 ? -9.173 7.066 21.699 1.00 92.50 92 VAL A CA 1
ATOM 727 C C . VAL A 1 92 ? -8.304 8.015 22.512 1.00 92.50 92 VAL A C 1
ATOM 729 O O . VAL A 1 92 ? -8.638 8.370 23.644 1.00 92.50 92 VAL A O 1
ATOM 732 N N . VAL A 1 93 ? -7.184 8.433 21.932 1.00 90.00 93 VAL A N 1
ATOM 733 C CA . VAL A 1 93 ? -6.188 9.299 22.566 1.00 90.00 93 VAL A CA 1
ATOM 734 C C . VAL A 1 93 ? -6.057 10.591 21.777 1.00 90.00 93 VAL A C 1
ATOM 736 O O . VAL A 1 93 ? -5.946 10.567 20.555 1.00 90.00 93 VAL A O 1
ATOM 739 N N . LYS A 1 94 ? -6.018 11.726 22.476 1.00 86.50 94 LYS A N 1
ATOM 740 C CA . LYS A 1 94 ? -5.730 13.033 21.883 1.00 86.50 94 LYS A CA 1
ATOM 741 C C . LYS A 1 94 ? -4.631 13.740 22.657 1.00 86.50 94 LYS A C 1
ATOM 743 O O . LYS A 1 94 ? -4.761 13.974 23.859 1.00 86.50 94 LYS A O 1
ATOM 748 N N . HIS A 1 95 ? -3.575 14.127 21.949 1.00 78.44 95 HIS A N 1
ATOM 749 C CA . HIS A 1 95 ? -2.519 14.966 22.504 1.00 78.44 95 HIS A CA 1
ATOM 750 C C . HIS A 1 95 ? -2.897 16.445 22.332 1.00 78.44 95 HIS A C 1
ATOM 752 O O . HIS A 1 95 ? -3.008 16.937 21.211 1.00 78.44 95 HIS A O 1
ATOM 758 N N . THR A 1 96 ? -3.145 17.159 23.429 1.00 69.50 96 THR A N 1
ATOM 759 C CA . THR A 1 96 ? -3.534 18.576 23.413 1.00 69.50 96 THR A CA 1
ATOM 760 C C . THR A 1 96 ? -2.318 19.458 23.676 1.00 69.50 96 THR A C 1
ATOM 762 O O . THR A 1 96 ? -1.705 19.344 24.731 1.00 69.50 96 THR A O 1
ATOM 765 N N . GLN A 1 97 ? -1.990 20.381 22.773 1.00 60.31 97 GLN A N 1
ATOM 766 C CA . GLN A 1 97 ? -1.045 21.459 23.092 1.00 60.31 97 GLN A CA 1
ATOM 767 C C . GLN A 1 97 ? -1.722 22.461 24.050 1.00 60.31 97 GLN A C 1
ATOM 769 O O . GLN A 1 97 ? -2.946 22.616 24.018 1.00 60.31 97 GLN A O 1
ATOM 774 N N . SER A 1 98 ? -0.959 23.054 24.970 1.00 51.00 98 SER A N 1
ATOM 775 C CA . SER A 1 98 ? -1.468 23.823 26.115 1.00 51.00 98 SER A CA 1
ATOM 776 C C . SER A 1 98 ? -2.469 24.942 25.751 1.00 51.00 98 SER A C 1
ATOM 778 O O . SER A 1 98 ? -2.382 25.585 24.709 1.00 51.00 98 SER A O 1
ATOM 780 N N . SER A 1 99 ? -3.409 25.196 26.676 1.00 53.00 99 SER A N 1
ATOM 781 C CA . SER A 1 99 ? -4.407 26.292 26.707 1.00 53.00 99 SER A CA 1
ATOM 782 C C . SER A 1 99 ? -5.635 26.242 25.776 1.00 53.00 99 SER A C 1
ATOM 784 O O . SER A 1 99 ? -6.304 27.259 25.594 1.00 53.00 99 SER A O 1
ATOM 786 N N . ASN A 1 100 ? -6.030 25.081 25.239 1.00 51.00 100 ASN A N 1
ATOM 787 C CA . ASN A 1 100 ? -7.276 25.016 24.462 1.00 51.00 100 ASN A CA 1
ATOM 788 C C . ASN A 1 100 ? -8.525 25.303 25.325 1.00 51.00 100 ASN A C 1
ATOM 790 O O . ASN A 1 100 ? -8.937 24.477 26.143 1.00 51.00 100 ASN A O 1
ATOM 794 N N . LYS A 1 101 ? -9.163 26.455 25.064 1.00 52.91 101 LYS A N 1
ATOM 795 C CA . LYS A 1 101 ? -10.427 26.962 25.640 1.00 52.91 101 LYS A CA 1
ATOM 796 C C . LYS A 1 101 ? -11.672 26.118 25.295 1.00 52.91 101 LYS A C 1
ATOM 798 O O . LYS A 1 101 ? -12.745 26.663 25.100 1.00 52.91 101 LYS A O 1
ATOM 803 N N . ASN A 1 102 ? -11.562 24.795 25.134 1.00 66.00 102 ASN A N 1
ATOM 804 C CA . ASN A 1 102 ? -12.725 23.983 24.757 1.00 66.00 102 ASN A CA 1
ATOM 805 C C . ASN A 1 102 ? -12.652 22.500 25.174 1.00 66.00 102 ASN A C 1
ATOM 807 O O . ASN A 1 102 ? -12.950 21.600 24.385 1.00 66.00 102 ASN A O 1
ATOM 811 N N . LYS A 1 103 ? -12.240 22.229 26.420 1.00 68.69 103 LYS A N 1
ATOM 812 C CA . LYS A 1 103 ? -12.123 20.862 26.967 1.00 68.69 103 LYS A CA 1
ATOM 813 C C . LYS A 1 103 ? -13.436 20.070 26.883 1.00 68.69 103 LYS A C 1
ATOM 815 O O . LYS A 1 103 ? -13.395 18.886 26.563 1.00 68.69 103 LYS A O 1
ATOM 820 N N . LEU A 1 104 ? -14.582 20.726 27.106 1.00 70.38 104 LEU A N 1
ATOM 821 C CA . LEU A 1 104 ? -15.899 20.088 27.023 1.00 70.38 104 LEU A CA 1
ATOM 822 C C . LEU A 1 104 ? -16.217 19.604 25.604 1.00 70.38 104 LEU A C 1
ATOM 824 O O . LEU A 1 104 ? -16.616 18.455 25.451 1.00 70.38 104 LEU A O 1
ATOM 828 N N . SER A 1 105 ? -16.005 20.428 24.567 1.00 72.50 105 SER A N 1
ATOM 829 C CA . SER A 1 105 ? -16.232 19.957 23.191 1.00 72.50 105 SER A CA 1
ATOM 830 C C . SER A 1 105 ? -15.286 18.824 22.821 1.00 72.50 105 SER A C 1
ATOM 832 O O . SER A 1 105 ? -15.710 17.871 22.185 1.00 72.50 105 SER A O 1
ATOM 834 N N . ILE A 1 106 ? -14.016 18.894 23.240 1.00 76.81 106 ILE A N 1
ATOM 835 C CA . ILE A 1 106 ? -13.036 17.852 22.937 1.00 76.81 106 ILE A CA 1
ATOM 836 C C . ILE A 1 106 ? -13.479 16.534 23.572 1.00 76.81 106 ILE A C 1
ATOM 838 O O . ILE A 1 106 ? -13.434 15.508 22.902 1.00 76.81 106 ILE A O 1
ATOM 842 N N . TYR A 1 107 ? -13.936 16.574 24.825 1.00 79.25 107 TYR A N 1
ATOM 843 C CA . TYR A 1 107 ? -14.494 15.415 25.510 1.00 79.25 107 TYR A CA 1
ATOM 844 C C . TYR A 1 107 ? -15.738 14.872 24.798 1.00 79.25 107 TYR A C 1
ATOM 846 O O . TYR A 1 107 ? -15.772 13.691 24.470 1.00 79.25 107 TYR A O 1
ATOM 854 N N . ALA A 1 108 ? -16.731 15.726 24.526 1.00 79.69 108 ALA A N 1
ATOM 855 C CA . ALA A 1 108 ? -17.977 15.325 23.874 1.00 79.69 108 ALA A CA 1
ATOM 856 C C . ALA A 1 108 ? -17.718 14.715 22.491 1.00 79.69 108 ALA A C 1
ATOM 858 O O . ALA A 1 108 ? -18.227 13.640 22.191 1.00 79.69 108 ALA A O 1
ATOM 859 N N . HIS A 1 109 ? -16.845 15.341 21.693 1.00 83.00 109 HIS A N 1
ATOM 860 C CA . HIS A 1 109 ? -16.398 14.789 20.422 1.00 83.00 109 HIS A CA 1
ATOM 861 C C . HIS A 1 109 ? -15.722 13.437 20.633 1.00 83.00 109 HIS A C 1
ATOM 863 O O . HIS A 1 109 ? -16.247 12.446 20.151 1.00 83.00 109 HIS A O 1
ATOM 869 N N . MET A 1 110 ? -14.645 13.343 21.418 1.00 87.31 110 MET A N 1
ATOM 870 C CA . MET A 1 110 ? -13.947 12.069 21.634 1.00 87.31 110 MET A CA 1
ATOM 871 C C . MET A 1 110 ? -14.869 10.955 22.154 1.00 87.31 110 MET A C 1
ATOM 873 O O . MET A 1 110 ? -14.713 9.805 21.746 1.00 87.31 110 MET A O 1
ATOM 877 N N . LEU A 1 111 ? -15.840 11.270 23.018 1.00 89.25 111 LEU A N 1
ATOM 878 C CA . LEU A 1 111 ? -16.842 10.318 23.497 1.00 89.25 111 LEU A CA 1
ATOM 879 C C . LEU A 1 111 ? -17.715 9.818 22.341 1.00 89.25 111 LEU A C 1
ATOM 881 O O . LEU A 1 111 ? -17.792 8.611 22.110 1.00 89.25 111 LEU A O 1
ATOM 885 N N . SER A 1 112 ? -18.326 10.743 21.601 1.00 89.38 112 SER A N 1
ATOM 886 C CA . SER A 1 112 ? -19.155 10.457 20.429 1.00 89.38 112 SER A CA 1
ATOM 887 C C . SER A 1 112 ? -18.392 9.652 19.376 1.00 89.38 112 SER A C 1
ATOM 889 O O . SER A 1 112 ? -18.893 8.672 18.824 1.00 89.38 112 SER A O 1
ATOM 891 N N . GLU A 1 113 ? -17.123 9.983 19.162 1.00 91.19 113 GLU A N 1
ATOM 892 C CA . GLU A 1 113 ? -16.263 9.278 18.228 1.00 91.19 113 GLU A CA 1
ATOM 893 C C . GLU A 1 113 ? -15.863 7.876 18.705 1.00 91.19 113 GLU A C 1
ATOM 895 O O . GLU A 1 113 ? -15.809 6.955 17.892 1.00 91.19 113 GLU A O 1
ATOM 900 N N . THR A 1 114 ? -15.627 7.695 20.009 1.00 94.19 114 THR A N 1
ATOM 901 C CA . THR A 1 114 ? -15.360 6.377 20.611 1.00 94.19 114 THR A CA 1
ATOM 902 C C . THR A 1 114 ? -16.575 5.462 20.461 1.00 94.19 114 THR A C 1
ATOM 904 O O . THR A 1 114 ? -16.434 4.280 20.147 1.00 94.19 114 THR A O 1
ATOM 907 N N . VAL A 1 115 ? -17.781 6.007 20.641 1.00 94.50 115 VAL A N 1
ATOM 908 C CA . VAL A 1 115 ? -19.045 5.289 20.419 1.00 94.50 115 VAL A CA 1
ATOM 909 C C . VAL A 1 115 ? -19.213 4.921 18.946 1.00 94.50 115 VAL A C 1
ATOM 911 O O . VAL A 1 115 ? -19.551 3.774 18.652 1.00 94.50 115 VAL A O 1
ATOM 914 N N . ASP A 1 116 ? -18.952 5.860 18.030 1.00 94.19 116 ASP A N 1
ATOM 915 C CA . ASP A 1 116 ? -19.027 5.630 16.582 1.00 94.19 116 ASP A CA 1
ATOM 916 C C . ASP A 1 116 ? -18.126 4.460 16.161 1.00 94.19 116 ASP A C 1
ATOM 918 O O . ASP A 1 116 ? -18.606 3.485 15.574 1.00 94.19 116 ASP A O 1
ATOM 922 N N . ILE A 1 117 ? -16.842 4.493 16.538 1.00 93.00 117 ILE A N 1
ATOM 923 C CA . ILE A 1 117 ? -15.900 3.438 16.151 1.00 93.00 117 ILE A CA 1
ATOM 924 C C . ILE A 1 117 ? -16.237 2.092 16.815 1.00 93.00 117 ILE A C 1
ATOM 926 O O . ILE A 1 117 ? -16.162 1.047 16.164 1.00 93.00 117 ILE A O 1
ATOM 930 N N . ALA A 1 118 ? -16.704 2.095 18.069 1.00 94.06 118 ALA A N 1
ATOM 931 C CA . ALA A 1 118 ? -17.136 0.886 18.766 1.00 94.06 118 ALA A CA 1
ATOM 932 C C . ALA A 1 118 ? -18.348 0.238 18.086 1.00 94.06 118 ALA A C 1
ATOM 934 O O . ALA A 1 118 ? -18.397 -0.985 17.935 1.00 94.06 118 ALA A O 1
ATOM 935 N N . ALA A 1 119 ? -19.319 1.040 17.645 1.00 94.25 119 ALA A N 1
ATOM 936 C CA . ALA A 1 119 ? -20.497 0.555 16.938 1.00 94.25 119 ALA A CA 1
ATO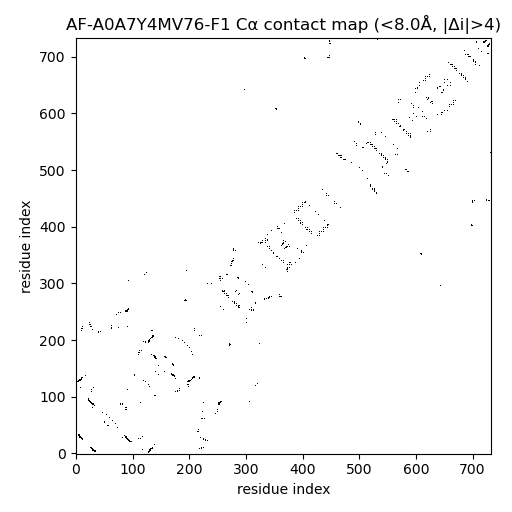M 937 C C . ALA A 1 119 ? -20.139 -0.038 15.567 1.00 94.25 119 ALA A C 1
ATOM 939 O O . ALA A 1 119 ? -20.652 -1.109 15.227 1.00 94.25 119 ALA A O 1
ATOM 940 N N . ARG A 1 120 ? -19.215 0.585 14.819 1.00 93.06 120 ARG A N 1
ATOM 941 C CA . ARG A 1 120 ? -18.687 0.035 13.556 1.00 93.06 120 ARG A CA 1
ATOM 942 C C . ARG A 1 120 ? -17.998 -1.310 13.780 1.00 93.06 120 ARG A C 1
ATOM 944 O O . ARG A 1 120 ? -18.361 -2.297 13.141 1.00 93.06 120 ARG A O 1
ATOM 951 N N . ILE A 1 121 ? -17.078 -1.389 14.743 1.00 91.19 121 ILE A N 1
ATOM 952 C CA . ILE A 1 121 ? -16.376 -2.638 15.072 1.00 91.19 121 ILE A CA 1
ATOM 953 C C . ILE A 1 121 ? -17.368 -3.718 15.531 1.00 91.19 121 ILE A C 1
ATOM 955 O O . ILE A 1 121 ? -17.274 -4.864 15.093 1.00 91.19 121 ILE A O 1
ATOM 959 N N . SER A 1 122 ? -18.353 -3.371 16.362 1.00 91.94 122 SER A N 1
ATOM 960 C CA . SER A 1 122 ? -19.380 -4.315 16.828 1.00 91.94 122 SER A CA 1
ATOM 961 C C . SER A 1 122 ? -20.227 -4.854 15.673 1.00 91.94 122 SER A C 1
ATOM 963 O O . SER A 1 122 ? -20.465 -6.061 15.597 1.00 91.94 122 SER A O 1
ATOM 965 N N . ALA A 1 123 ? -20.636 -3.994 14.731 1.00 91.88 123 ALA A N 1
ATOM 966 C CA . ALA A 1 123 ? -21.370 -4.402 13.530 1.00 91.88 123 ALA A CA 1
ATOM 967 C C . ALA A 1 123 ? -20.584 -5.443 12.717 1.00 91.88 123 ALA A C 1
ATOM 969 O O . ALA A 1 123 ? -21.142 -6.446 12.268 1.00 91.88 123 ALA A O 1
ATOM 970 N N . LEU A 1 124 ? -19.268 -5.247 12.589 1.00 90.00 124 LEU A N 1
ATOM 971 C CA . LEU A 1 124 ? -18.358 -6.178 11.914 1.00 90.00 124 LEU A CA 1
ATOM 972 C C . LEU A 1 124 ? -18.162 -7.499 12.671 1.00 90.00 124 LEU A C 1
ATOM 974 O O . LEU A 1 124 ? -17.782 -8.502 12.069 1.00 90.00 124 LEU A O 1
ATOM 978 N N . HIS A 1 125 ? -18.486 -7.545 13.961 1.00 88.50 125 HIS A N 1
ATOM 979 C CA . HIS A 1 125 ? -18.596 -8.788 14.726 1.00 88.50 125 HIS A CA 1
ATOM 980 C C . HIS A 1 125 ? -20.023 -9.370 14.726 1.00 88.50 125 HIS A C 1
ATOM 982 O O . HIS A 1 125 ? -20.309 -10.336 15.432 1.00 88.50 125 HIS A O 1
ATOM 988 N N . GLY A 1 126 ? -20.922 -8.812 13.910 1.00 89.44 126 GLY A N 1
ATOM 989 C CA . GLY A 1 126 ? -22.293 -9.282 13.739 1.00 89.44 126 GLY A CA 1
ATOM 990 C C . GLY A 1 126 ? -23.278 -8.762 14.784 1.00 89.44 126 GLY A C 1
ATOM 991 O O . GLY A 1 126 ? -24.412 -9.243 14.810 1.00 89.44 126 GLY A O 1
ATOM 992 N N . ALA A 1 127 ? -22.881 -7.801 15.628 1.00 90.81 127 ALA A N 1
ATOM 993 C CA . ALA A 1 127 ? -23.754 -7.215 16.639 1.00 90.81 127 ALA A CA 1
ATOM 994 C C . ALA A 1 127 ? -25.001 -6.592 16.001 1.00 90.81 127 ALA A C 1
ATOM 996 O O . ALA A 1 127 ? -24.908 -5.827 15.042 1.00 90.81 127 ALA A O 1
ATOM 997 N N . ARG A 1 128 ? -26.175 -6.885 16.565 1.00 90.19 128 ARG A N 1
ATOM 998 C CA . ARG A 1 128 ? -27.434 -6.220 16.172 1.00 90.19 128 ARG A CA 1
ATOM 999 C C . ARG A 1 128 ? -27.833 -5.115 17.127 1.00 90.19 128 ARG A C 1
ATOM 1001 O O . ARG A 1 128 ? -28.569 -4.206 16.743 1.00 90.19 128 ARG A O 1
ATOM 1008 N N . THR A 1 129 ? -27.349 -5.201 18.357 1.00 92.19 129 THR A N 1
ATOM 1009 C CA . THR A 1 129 ? -27.599 -4.216 19.393 1.00 92.19 129 THR A CA 1
ATOM 1010 C C . THR A 1 129 ? -26.333 -3.897 20.166 1.00 92.19 129 THR A C 1
ATOM 1012 O O . THR A 1 129 ? -25.461 -4.754 20.321 1.00 92.19 129 THR A O 1
ATOM 1015 N N . LEU A 1 130 ? -26.250 -2.657 20.647 1.00 93.44 130 LEU A N 1
ATOM 1016 C CA . LEU A 1 130 ? -25.149 -2.163 21.464 1.00 93.44 130 LEU A CA 1
ATOM 1017 C C . LEU A 1 130 ? -25.701 -1.561 22.760 1.00 93.44 130 LEU A C 1
ATOM 1019 O O . LEU A 1 130 ? -26.502 -0.622 22.741 1.00 93.44 130 LEU A O 1
ATOM 1023 N N . SER A 1 131 ? -25.284 -2.129 23.886 1.00 93.00 131 SER A N 1
ATOM 1024 C CA . SER A 1 131 ? -25.460 -1.575 25.224 1.00 93.00 131 SER A CA 1
ATOM 1025 C C . SER A 1 131 ? -24.259 -0.699 25.566 1.00 93.00 131 SER A C 1
ATOM 1027 O O . SER A 1 131 ? -23.125 -1.119 25.364 1.00 93.00 131 SER A O 1
ATOM 1029 N N . ILE A 1 132 ? -24.481 0.502 26.091 1.00 92.56 132 ILE A N 1
ATOM 1030 C CA . ILE A 1 132 ? -23.418 1.444 26.444 1.00 92.56 132 ILE A CA 1
ATOM 1031 C C . ILE A 1 132 ? -23.591 1.886 27.894 1.00 92.56 132 ILE A C 1
ATOM 1033 O O . ILE A 1 132 ? -24.644 2.397 28.282 1.00 92.56 132 ILE A O 1
ATOM 1037 N N . TYR A 1 133 ? -22.533 1.701 28.678 1.00 90.38 133 TYR A N 1
ATOM 1038 C CA . TYR A 1 133 ? -22.419 2.159 30.058 1.00 90.38 133 TYR A CA 1
ATOM 1039 C C . TYR A 1 133 ? -21.251 3.133 30.144 1.00 90.38 133 TYR A C 1
ATOM 1041 O O . TYR A 1 133 ? -20.102 2.727 29.995 1.00 90.38 133 TYR A O 1
ATOM 1049 N N . ALA A 1 134 ? -21.534 4.411 30.360 1.00 88.75 134 ALA A N 1
ATOM 1050 C CA . ALA A 1 134 ? -20.507 5.442 30.454 1.00 88.75 134 ALA A CA 1
ATOM 1051 C C . ALA A 1 134 ? -20.419 5.991 31.879 1.00 88.75 134 ALA A C 1
ATOM 1053 O O . ALA A 1 134 ? -21.444 6.171 32.545 1.00 88.75 134 ALA A O 1
ATOM 1054 N N . ALA A 1 135 ? -19.206 6.295 32.334 1.00 83.44 135 ALA A N 1
ATOM 1055 C CA . ALA A 1 135 ? -19.020 7.117 33.520 1.00 83.44 135 ALA A CA 1
ATOM 1056 C C . ALA A 1 135 ? -19.673 8.494 33.309 1.00 83.44 135 ALA A C 1
ATOM 1058 O O . ALA A 1 135 ? -19.460 9.163 32.298 1.00 83.44 135 ALA A O 1
ATOM 1059 N N . SER A 1 136 ? -20.487 8.928 34.269 1.00 77.50 136 SER A N 1
ATOM 1060 C CA . SER A 1 136 ? -20.974 10.303 34.337 1.00 77.50 136 SER A CA 1
ATOM 1061 C C . SER A 1 136 ? -19.986 11.145 35.129 1.00 77.50 136 SER A C 1
ATOM 1063 O O . SER A 1 136 ? -19.652 10.796 36.266 1.00 77.50 136 SER A O 1
ATOM 1065 N N . ARG A 1 137 ? -19.523 12.245 34.531 1.00 70.88 137 ARG A N 1
ATOM 1066 C CA . ARG A 1 137 ? -18.426 13.058 35.064 1.00 70.88 137 ARG A CA 1
ATOM 1067 C C . ARG A 1 137 ? -18.821 14.528 35.113 1.00 70.88 137 ARG A C 1
ATOM 1069 O O . ARG A 1 137 ? -19.626 15.001 34.310 1.00 70.88 137 ARG A O 1
ATOM 1076 N N . THR A 1 138 ? -18.308 15.240 36.107 1.00 66.62 138 THR A N 1
ATOM 1077 C CA . THR A 1 138 ? -18.500 16.684 36.267 1.00 66.62 138 THR A CA 1
ATOM 1078 C C . THR A 1 138 ? -17.306 17.412 35.675 1.00 66.62 138 THR A C 1
ATOM 1080 O O . THR A 1 138 ? -16.169 17.171 36.071 1.00 66.62 138 THR A O 1
ATOM 1083 N N . ILE A 1 139 ? -17.572 18.290 34.712 1.00 64.31 139 ILE A N 1
ATOM 1084 C CA . ILE A 1 139 ? -16.551 19.026 33.968 1.00 64.31 139 ILE A CA 1
ATOM 1085 C C . ILE A 1 139 ? -16.663 20.507 34.361 1.00 64.31 139 ILE A C 1
ATOM 1087 O O . ILE A 1 139 ? -17.770 21.055 34.295 1.00 64.31 139 ILE A O 1
ATOM 1091 N N . PRO A 1 140 ? -15.564 21.169 34.763 1.00 62.69 140 PRO A N 1
ATOM 1092 C CA . PRO A 1 140 ? -15.540 22.604 34.959 1.00 62.69 140 PRO A CA 1
ATOM 1093 C C . PRO A 1 140 ? -15.499 23.281 33.590 1.00 62.69 140 PRO A C 1
ATOM 1095 O O . PRO A 1 140 ? -14.650 22.979 32.747 1.00 62.69 140 PRO A O 1
ATOM 1098 N N . VAL A 1 141 ? -16.420 24.206 33.359 1.00 63.38 141 VAL A N 1
ATOM 1099 C CA . VAL A 1 141 ? -16.469 25.020 32.141 1.00 63.38 141 VAL A CA 1
ATOM 1100 C C . VAL A 1 141 ? -16.621 26.485 32.497 1.00 63.38 141 VAL A C 1
ATOM 1102 O O . VAL A 1 141 ? -17.225 26.813 33.513 1.00 63.38 141 VAL A O 1
ATOM 1105 N N . SER A 1 142 ? -16.088 27.383 31.671 1.00 65.88 142 SER A N 1
ATOM 1106 C CA . SER A 1 142 ? -16.359 28.808 31.858 1.00 65.88 142 SER A CA 1
ATOM 1107 C C . SER A 1 142 ? -17.844 29.103 31.609 1.00 65.88 142 SER A C 1
ATOM 1109 O O . SER A 1 142 ? -18.512 28.389 30.856 1.00 65.88 142 SER A O 1
ATOM 1111 N N . MET A 1 143 ? -18.368 30.173 32.213 1.00 67.62 143 MET A N 1
ATOM 1112 C CA . MET A 1 143 ? -19.737 30.631 31.926 1.00 67.62 143 MET A CA 1
ATOM 1113 C C . MET A 1 143 ? -19.961 30.901 30.428 1.00 67.62 143 MET A C 1
ATOM 1115 O O . MET A 1 143 ? -20.998 30.525 29.890 1.00 67.62 143 MET A O 1
ATOM 1119 N N . VAL A 1 144 ? -18.965 31.474 29.745 1.00 68.06 144 VAL A N 1
ATOM 1120 C CA . VAL A 1 144 ? -19.024 31.768 28.303 1.00 68.06 144 VAL A CA 1
ATOM 1121 C C . VAL A 1 144 ? -19.107 30.481 27.477 1.00 68.06 144 VAL A C 1
ATOM 1123 O O . VAL A 1 144 ? -19.932 30.383 26.572 1.00 68.06 144 VAL A O 1
ATOM 1126 N N . ASP A 1 145 ? -18.307 29.461 27.803 1.00 64.81 145 ASP A N 1
ATOM 1127 C CA . ASP A 1 145 ? -18.330 28.182 27.077 1.00 64.81 145 ASP A CA 1
ATOM 1128 C C . ASP A 1 145 ? -19.641 27.423 27.296 1.00 64.81 145 ASP A C 1
ATOM 1130 O O . ASP A 1 145 ? -20.139 26.766 26.383 1.00 64.81 145 ASP A O 1
ATOM 1134 N N . ALA A 1 146 ? -20.222 27.528 28.493 1.00 66.00 146 ALA A N 1
ATOM 1135 C CA . ALA A 1 146 ? -21.527 26.954 28.786 1.00 66.00 146 ALA A CA 1
ATOM 1136 C C . ALA A 1 146 ? -22.651 27.639 27.994 1.00 66.00 146 ALA A C 1
ATOM 1138 O O . ALA A 1 146 ? -23.540 26.961 27.482 1.00 66.00 146 ALA A O 1
ATOM 1139 N N . GLU A 1 147 ? -22.608 28.963 27.845 1.00 67.25 147 GLU A N 1
ATOM 1140 C CA . GLU A 1 147 ? -23.565 29.700 27.014 1.00 67.25 147 GLU A CA 1
ATOM 1141 C C . GLU A 1 147 ? -23.414 29.337 25.531 1.00 67.25 147 GLU A C 1
ATOM 1143 O O . GLU A 1 147 ? -24.402 28.974 24.897 1.00 67.25 147 GLU A O 1
ATOM 1148 N N . ILE A 1 148 ? -22.182 29.289 25.007 1.00 66.69 148 ILE A N 1
ATOM 1149 C CA . ILE A 1 148 ? -21.906 28.851 23.627 1.00 66.69 148 ILE A CA 1
ATOM 1150 C C . ILE A 1 148 ? -22.383 27.410 23.394 1.00 66.69 148 ILE A C 1
ATOM 1152 O O . ILE A 1 148 ? -22.955 27.105 22.347 1.00 66.69 148 ILE A O 1
ATOM 1156 N N . ALA A 1 149 ? -22.145 26.507 24.347 1.00 63.28 149 ALA A N 1
ATOM 1157 C CA . ALA A 1 149 ? -22.603 25.123 24.270 1.00 63.28 149 ALA A CA 1
ATOM 1158 C C . ALA A 1 149 ? -24.137 25.039 24.231 1.00 63.28 149 ALA A C 1
ATOM 1160 O O . ALA A 1 149 ? -24.690 24.325 23.392 1.00 63.28 149 ALA A O 1
ATOM 1161 N N . ARG A 1 150 ? -24.822 25.814 25.081 1.00 64.31 150 ARG A N 1
ATOM 1162 C CA . ARG A 1 150 ? -26.287 25.902 25.110 1.00 64.31 150 ARG A CA 1
ATOM 1163 C C . ARG A 1 150 ? -26.850 26.434 23.792 1.00 64.31 150 ARG A C 1
ATOM 1165 O O . ARG A 1 150 ? -27.801 25.862 23.267 1.00 64.31 150 ARG A O 1
ATOM 1172 N N . ASP A 1 151 ? -26.238 27.474 23.235 1.00 66.31 151 ASP A N 1
ATOM 1173 C CA . ASP A 1 151 ? -26.657 28.079 21.965 1.00 66.31 151 ASP A CA 1
ATOM 1174 C C . ASP A 1 151 ? -26.417 27.139 20.769 1.00 66.31 151 ASP A C 1
ATOM 1176 O O . ASP A 1 151 ? -27.124 27.203 19.765 1.00 66.31 151 ASP A O 1
ATOM 1180 N N . ARG A 1 152 ? -25.467 26.202 20.895 1.00 61.94 152 ARG A N 1
ATOM 1181 C CA . ARG A 1 152 ? -25.235 25.102 19.942 1.00 61.94 152 ARG A CA 1
ATOM 1182 C C . ARG A 1 152 ? -26.138 23.883 20.169 1.00 61.94 152 ARG A C 1
ATOM 1184 O O . ARG A 1 152 ? -25.962 22.871 19.495 1.00 61.94 152 ARG A O 1
ATOM 1191 N N . GLY A 1 153 ? -27.105 23.973 21.083 1.00 53.06 153 GLY A N 1
ATOM 1192 C CA . GLY A 1 153 ? -28.108 22.935 21.323 1.00 53.06 153 GLY A CA 1
ATOM 1193 C C . GLY A 1 153 ? -27.689 21.839 22.305 1.00 53.06 153 GLY A C 1
ATOM 1194 O O . GLY A 1 153 ? -28.402 20.843 22.422 1.00 53.06 153 GLY A O 1
ATOM 1195 N N . LEU A 1 154 ? -26.578 22.000 23.033 1.00 53.69 154 LEU A N 1
ATOM 1196 C CA . LEU A 1 154 ? -26.222 21.076 24.110 1.00 53.69 154 LEU A CA 1
ATOM 1197 C C . LEU A 1 154 ? -27.136 21.340 25.312 1.00 53.69 154 LEU A C 1
ATOM 1199 O O . LEU A 1 154 ? -27.161 22.442 25.865 1.00 53.69 154 LEU A O 1
ATOM 1203 N N . ALA A 1 155 ? -27.894 20.329 25.738 1.00 53.53 155 ALA A N 1
ATOM 1204 C CA . ALA A 1 155 ? -28.574 20.384 27.027 1.00 53.53 155 ALA A CA 1
ATOM 1205 C C . ALA A 1 155 ? -27.505 20.531 28.126 1.00 53.53 155 ALA A C 1
ATOM 1207 O O . ALA A 1 155 ? -26.442 19.936 28.017 1.00 53.53 155 ALA A O 1
ATOM 1208 N N . LEU A 1 156 ? -27.739 21.335 29.169 1.00 58.22 156 LEU A N 1
ATOM 1209 C CA . LEU A 1 156 ? -26.805 21.511 30.293 1.00 58.22 156 LEU A CA 1
ATOM 1210 C C . LEU A 1 156 ? -27.589 21.421 31.608 1.00 58.22 156 LEU A C 1
ATOM 1212 O O . LEU A 1 156 ? -28.564 22.144 31.799 1.00 58.22 156 LEU A O 1
ATOM 1216 N N . GLN A 1 157 ? -27.172 20.539 32.523 1.00 57.22 157 GLN A N 1
ATOM 1217 C CA . GLN A 1 157 ? -27.662 20.548 33.905 1.00 57.22 157 GLN A CA 1
ATOM 1218 C C . GLN A 1 157 ? -26.629 21.299 34.738 1.00 57.22 157 GLN A C 1
ATOM 1220 O O . GLN A 1 157 ? -25.563 20.766 35.051 1.00 57.22 157 GLN A O 1
ATOM 1225 N N . VAL A 1 158 ? -26.919 22.567 35.029 1.00 55.31 158 VAL A N 1
ATOM 1226 C CA . VAL A 1 158 ? -26.024 23.430 35.803 1.00 55.31 158 VAL A CA 1
ATOM 1227 C C . VAL A 1 158 ? -26.218 23.124 37.282 1.00 55.31 158 VAL A C 1
ATOM 1229 O O . VAL A 1 158 ? -27.202 23.547 37.888 1.00 55.31 158 VAL A O 1
ATOM 1232 N N . ASN A 1 159 ? -25.259 22.423 37.878 1.00 54.75 159 ASN A N 1
ATOM 1233 C CA . ASN A 1 159 ? -25.177 22.327 39.326 1.00 54.75 159 ASN A CA 1
ATOM 1234 C C . ASN A 1 159 ? -24.381 23.536 39.811 1.00 54.75 159 ASN A C 1
ATOM 1236 O O . ASN A 1 159 ? -23.154 23.530 39.803 1.00 54.75 159 ASN A O 1
ATOM 1240 N N . ARG A 1 160 ? -25.077 24.604 40.219 1.00 49.81 160 ARG A N 1
ATOM 1241 C CA . ARG A 1 160 ? -24.427 25.696 40.952 1.00 49.81 160 ARG A CA 1
ATOM 1242 C C . ARG A 1 160 ? -24.025 25.161 42.323 1.00 49.81 160 ARG A C 1
ATOM 1244 O O . ARG A 1 160 ? -24.824 25.190 43.256 1.00 49.81 160 ARG A O 1
ATOM 1251 N N . THR A 1 161 ? -22.804 24.658 42.448 1.00 47.50 161 THR A N 1
ATOM 1252 C CA . THR A 1 161 ? -22.183 24.476 43.757 1.00 47.50 161 THR A CA 1
ATOM 1253 C C . THR A 1 161 ? -22.008 25.864 44.362 1.00 47.50 161 THR A C 1
ATOM 1255 O O . THR A 1 161 ? -21.222 26.679 43.880 1.00 47.50 161 THR A O 1
ATOM 1258 N N . LYS A 1 162 ? -22.827 26.171 45.373 1.00 42.47 162 LYS A N 1
ATOM 1259 C CA . LYS A 1 162 ? -22.624 27.320 46.255 1.00 42.47 162 LYS A CA 1
ATOM 1260 C C . LYS A 1 162 ? -21.340 27.050 47.033 1.00 42.47 162 LYS A C 1
ATOM 1262 O O . LYS A 1 162 ? -21.399 26.280 47.975 1.00 42.47 162 LYS A O 1
ATOM 1267 N N . ASP A 1 163 ? -20.220 27.562 46.537 1.00 47.47 163 ASP A N 1
ATOM 1268 C CA . ASP A 1 163 ? -18.989 27.903 47.267 1.00 47.47 163 ASP A CA 1
ATOM 1269 C C . ASP A 1 163 ? -17.771 27.691 46.368 1.00 47.47 163 ASP A C 1
ATOM 1271 O O . ASP A 1 163 ? -17.280 26.582 46.178 1.00 47.47 163 ASP A O 1
ATOM 1275 N N . THR A 1 164 ? -17.290 28.779 45.776 1.00 43.47 164 THR A N 1
ATOM 1276 C CA . THR A 1 164 ? -15.916 29.277 45.958 1.00 43.47 164 THR A CA 1
ATOM 1277 C C . THR A 1 164 ? -15.800 30.610 45.217 1.00 43.47 164 THR A C 1
ATOM 1279 O O . THR A 1 164 ? -16.168 30.753 44.055 1.00 43.47 164 THR A O 1
ATOM 1282 N N . ALA A 1 165 ? -15.363 31.632 45.944 1.00 47.88 165 ALA A N 1
ATOM 1283 C CA . ALA A 1 165 ? -15.414 33.035 45.557 1.00 47.88 165 ALA A CA 1
ATOM 1284 C C . ALA A 1 165 ? -14.243 33.486 44.661 1.00 47.88 165 ALA A C 1
ATOM 1286 O O . ALA A 1 165 ? -13.798 34.624 44.798 1.00 47.88 165 ALA A O 1
ATOM 1287 N N . SER A 1 166 ? -13.711 32.648 43.763 1.00 48.59 166 SER A N 1
ATOM 1288 C CA . SER A 1 166 ? -12.525 33.069 42.998 1.00 48.59 166 SER A CA 1
ATOM 1289 C C . SER A 1 166 ? -12.294 32.479 41.608 1.00 48.59 166 SER A C 1
ATOM 1291 O O . SER A 1 166 ? -11.245 32.776 41.056 1.00 48.59 166 SER A O 1
ATOM 1293 N N . ASP A 1 167 ? -13.222 31.748 40.980 1.00 52.28 167 ASP A N 1
ATOM 1294 C CA . ASP A 1 167 ? -13.012 31.374 39.571 1.00 52.28 167 ASP A CA 1
ATOM 1295 C C . ASP A 1 167 ? -14.291 31.336 38.737 1.00 52.28 167 ASP A C 1
ATOM 1297 O O . ASP A 1 167 ? -15.319 30.807 39.147 1.00 52.28 167 ASP A O 1
ATOM 1301 N N . HIS A 1 168 ? -14.228 31.903 37.531 1.00 57.69 168 HIS A N 1
ATOM 1302 C CA . HIS A 1 168 ? -15.338 32.081 36.583 1.00 57.69 168 HIS A CA 1
ATOM 1303 C C . HIS A 1 168 ? -15.831 30.774 35.919 1.00 57.69 168 HIS A C 1
ATOM 1305 O O . HIS A 1 168 ? -16.317 30.791 34.781 1.00 57.69 168 HIS A O 1
ATOM 1311 N N . SER A 1 169 ? -15.705 29.636 36.606 1.00 54.38 169 SER A N 1
ATOM 1312 C CA . SER A 1 169 ? -16.086 28.313 36.112 1.00 54.38 169 SER A CA 1
ATOM 1313 C C . SER A 1 169 ? -17.320 27.756 36.834 1.00 54.38 169 SER A C 1
ATOM 1315 O O . SER A 1 169 ? -17.504 27.927 38.036 1.00 54.38 169 SER A O 1
ATOM 1317 N N . ILE A 1 170 ? -18.204 27.103 36.079 1.00 58.38 170 ILE A N 1
ATOM 1318 C CA . ILE A 1 170 ? -19.350 26.341 36.574 1.00 58.38 170 ILE A CA 1
ATOM 1319 C C . ILE A 1 170 ? -19.136 24.851 36.314 1.00 58.38 170 ILE A C 1
ATOM 1321 O O . ILE A 1 170 ? -18.572 24.454 35.294 1.00 58.38 170 ILE A O 1
ATOM 1325 N N . TRP A 1 171 ? -19.616 24.014 37.231 1.00 55.84 171 TRP A N 1
ATOM 1326 C CA . TRP A 1 171 ? -19.545 22.561 37.109 1.00 55.84 171 TRP A CA 1
ATOM 1327 C C . TRP A 1 171 ? -20.782 22.030 36.395 1.00 55.84 171 TRP A C 1
ATOM 1329 O O . TRP A 1 171 ? -21.915 22.223 36.849 1.00 55.84 171 TRP A O 1
ATOM 1339 N N . ILE A 1 172 ? -20.571 21.339 35.278 1.00 58.06 172 ILE A N 1
ATOM 1340 C CA . ILE A 1 172 ? -21.653 20.742 34.496 1.00 58.06 172 ILE A CA 1
ATOM 1341 C C . ILE A 1 172 ? -21.481 19.229 34.467 1.00 58.06 172 ILE A C 1
ATOM 1343 O O . ILE A 1 172 ? -20.395 18.709 34.212 1.00 58.06 172 ILE A O 1
ATOM 1347 N N . LYS A 1 173 ? -22.575 18.514 34.733 1.00 62.12 173 LYS A N 1
ATOM 1348 C CA . LYS A 1 173 ? -22.631 17.060 34.580 1.00 62.12 173 LYS A CA 1
ATOM 1349 C C . LYS A 1 173 ? -22.671 16.704 33.090 1.00 62.12 173 LYS A C 1
ATOM 1351 O O . LYS A 1 173 ? -23.484 17.263 32.353 1.00 62.12 173 LYS A O 1
ATOM 1356 N N . SER A 1 174 ? -21.805 15.791 32.654 1.00 63.34 174 SER A N 1
ATOM 1357 C CA . SER A 1 174 ? -21.690 15.380 31.254 1.00 63.34 174 SER A CA 1
ATOM 1358 C C . SER A 1 174 ? -23.020 14.842 30.700 1.00 63.34 174 SER A C 1
ATOM 1360 O O . SER A 1 174 ? -23.668 13.989 31.311 1.00 63.34 174 SER A O 1
ATOM 1362 N N . HIS A 1 175 ? -23.413 15.299 29.505 1.00 65.94 175 HIS A N 1
ATOM 1363 C CA . HIS A 1 175 ? -24.565 14.784 28.741 1.00 65.94 175 HIS A CA 1
ATOM 1364 C C . HIS A 1 175 ? -24.205 13.523 27.962 1.00 65.94 175 HIS A C 1
ATOM 1366 O O . HIS A 1 175 ? -24.612 13.344 26.817 1.00 65.94 175 HIS A O 1
ATOM 1372 N N . SER A 1 176 ? -23.426 12.639 28.588 1.00 74.94 176 SER A N 1
ATOM 1373 C CA . SER A 1 176 ? -22.865 11.463 27.925 1.00 74.94 176 SER A CA 1
ATOM 1374 C C . SER A 1 176 ? -23.960 10.641 27.242 1.00 74.94 176 SER A C 1
ATOM 1376 O O . SER A 1 176 ? -23.782 10.213 26.112 1.00 74.94 176 SER A O 1
ATOM 1378 N N . GLU A 1 177 ? -25.134 10.492 27.866 1.00 80.69 177 GLU A N 1
ATOM 1379 C CA . GLU A 1 177 ? -26.258 9.773 27.257 1.00 80.69 177 GLU A CA 1
ATOM 1380 C C . GLU A 1 177 ? -26.782 10.425 25.965 1.00 80.69 177 GLU A C 1
ATOM 1382 O O . GLU A 1 177 ? -27.037 9.708 24.998 1.00 80.69 177 GLU A O 1
ATOM 1387 N N . ALA A 1 178 ? -26.944 11.751 25.926 1.00 78.94 178 ALA A N 1
ATOM 1388 C CA . ALA A 1 178 ? -27.448 12.444 24.740 1.00 78.94 178 ALA A CA 1
ATOM 1389 C C . ALA A 1 178 ? -26.444 12.363 23.580 1.00 78.94 178 ALA A C 1
ATOM 1391 O O . ALA A 1 178 ? -26.832 12.022 22.466 1.00 78.94 178 ALA A O 1
ATOM 1392 N N . GLU A 1 179 ? -25.156 12.569 23.866 1.00 82.94 179 GLU A N 1
ATOM 1393 C CA . GLU A 1 179 ? -24.060 12.436 22.895 1.00 82.94 179 GLU A CA 1
ATOM 1394 C C . GLU A 1 179 ? -23.955 11.011 22.331 1.00 82.94 179 GLU A C 1
ATOM 1396 O O . GLU A 1 179 ? -23.867 10.805 21.117 1.00 82.94 179 GLU A O 1
ATOM 1401 N N . ILE A 1 180 ? -24.056 10.001 23.204 1.00 87.38 180 ILE A N 1
ATOM 1402 C CA . ILE A 1 180 ? -24.078 8.590 22.804 1.00 87.38 180 ILE A CA 1
ATOM 1403 C C . ILE A 1 180 ? -25.272 8.316 21.876 1.00 87.38 180 ILE A C 1
ATOM 1405 O O . ILE A 1 180 ? -25.110 7.672 20.837 1.00 87.38 180 ILE A O 1
ATOM 1409 N N . ARG A 1 181 ? -26.472 8.802 22.228 1.00 87.25 181 ARG A N 1
ATOM 1410 C CA . ARG A 1 181 ? -27.681 8.638 21.402 1.00 87.25 181 ARG A CA 1
ATOM 1411 C C . ARG A 1 181 ? -27.517 9.305 20.046 1.00 87.25 181 ARG A C 1
ATOM 1413 O O . ARG A 1 181 ? -27.738 8.652 19.034 1.00 87.25 181 ARG A O 1
ATOM 1420 N N . GLN A 1 182 ? -27.069 10.556 20.021 1.00 87.00 182 GLN A N 1
ATOM 1421 C CA . GLN A 1 182 ? -26.855 11.301 18.786 1.00 87.00 182 GLN A CA 1
ATOM 1422 C C . GLN A 1 182 ? -25.836 10.611 17.872 1.00 87.00 182 GLN A C 1
ATOM 1424 O O . GLN A 1 182 ? -26.049 10.557 16.662 1.00 87.00 182 GLN A O 1
ATOM 1429 N N . SER A 1 183 ? -24.769 10.040 18.436 1.00 89.69 183 SER A N 1
ATOM 1430 C CA . SER A 1 183 ? -23.756 9.291 17.681 1.00 89.69 183 SER A CA 1
ATOM 1431 C C . SER A 1 183 ? -24.334 8.040 17.021 1.00 89.69 183 SER A C 1
ATOM 1433 O O . SER A 1 183 ? -24.123 7.801 15.831 1.00 89.69 183 SER A O 1
ATOM 1435 N N . LEU A 1 184 ? -25.122 7.258 17.764 1.00 89.94 184 LEU A N 1
ATOM 1436 C CA . LEU A 1 184 ? -25.789 6.073 17.221 1.00 89.94 184 LEU A CA 1
ATOM 1437 C C . LEU A 1 184 ? -26.892 6.432 16.218 1.00 89.94 184 LEU A C 1
ATOM 1439 O O . LEU A 1 184 ? -27.044 5.760 15.197 1.00 89.94 184 LEU A O 1
ATOM 1443 N N . ASP A 1 185 ? -27.629 7.513 16.464 1.00 88.75 185 ASP A N 1
ATOM 1444 C CA . ASP A 1 185 ? -28.639 8.021 15.542 1.00 88.75 185 ASP A CA 1
ATOM 1445 C C . ASP A 1 185 ? -27.997 8.516 14.241 1.00 88.75 185 ASP A C 1
ATOM 1447 O O . ASP A 1 185 ? -28.530 8.254 13.162 1.00 88.75 185 ASP A O 1
ATOM 1451 N N . ALA A 1 186 ? -26.841 9.182 14.307 1.00 88.38 186 ALA A N 1
ATOM 1452 C CA . ALA A 1 186 ? -26.083 9.596 13.130 1.00 88.38 186 ALA A CA 1
ATOM 1453 C C . ALA A 1 186 ? -25.628 8.382 12.305 1.00 88.38 186 ALA A C 1
ATOM 1455 O O . ALA A 1 186 ? -25.867 8.347 11.097 1.00 88.38 186 ALA A O 1
ATOM 1456 N N . LEU A 1 187 ? -25.079 7.353 12.960 1.00 89.69 187 LEU A N 1
ATOM 1457 C CA . LEU A 1 187 ? -24.727 6.084 12.317 1.00 89.69 187 LEU A CA 1
ATOM 1458 C C . LEU A 1 187 ? -25.930 5.416 11.647 1.00 89.69 187 LEU A C 1
ATOM 1460 O O . LEU A 1 187 ? -25.821 4.918 10.530 1.00 89.69 187 LEU A O 1
ATOM 1464 N N . SER A 1 188 ? -27.102 5.441 12.284 1.00 87.31 188 SER A N 1
ATOM 1465 C CA . SER A 1 188 ? -28.314 4.827 11.725 1.00 87.31 188 SER A CA 1
ATOM 1466 C C . SER A 1 188 ? -28.769 5.448 10.394 1.00 87.31 188 SER A C 1
ATOM 1468 O O . SER A 1 188 ? -29.477 4.792 9.628 1.00 87.31 188 SER A O 1
ATOM 1470 N N . ARG A 1 189 ? -28.352 6.693 10.112 1.00 88.62 189 ARG A N 1
ATOM 1471 C CA . ARG A 1 189 ? -28.653 7.431 8.873 1.00 88.62 189 ARG A CA 1
ATOM 1472 C C . ARG A 1 189 ? -27.626 7.191 7.769 1.00 88.62 189 ARG A C 1
ATOM 1474 O O . ARG A 1 189 ? -27.891 7.542 6.619 1.00 88.62 189 ARG A O 1
ATOM 1481 N N . GLU A 1 190 ? -26.462 6.630 8.089 1.00 89.25 190 GLU A N 1
ATOM 1482 C CA . GLU A 1 190 ? -25.473 6.271 7.077 1.00 89.25 190 GLU A CA 1
ATOM 1483 C C . GLU A 1 190 ? -25.983 5.119 6.198 1.00 89.25 190 GLU A C 1
ATOM 1485 O O . GLU A 1 190 ? -26.742 4.244 6.627 1.00 89.25 190 GLU A O 1
ATOM 1490 N N . ARG A 1 191 ? -25.548 5.103 4.933 1.00 81.31 191 ARG A N 1
ATOM 1491 C CA . ARG A 1 191 ? -25.882 4.015 4.010 1.00 81.31 191 ARG A CA 1
ATOM 1492 C C . ARG A 1 191 ? -25.261 2.714 4.518 1.00 81.31 191 ARG A C 1
ATOM 1494 O O . ARG A 1 191 ? -24.060 2.640 4.748 1.00 81.31 191 ARG A O 1
ATOM 1501 N N . GLN A 1 192 ? -26.087 1.681 4.664 1.00 76.00 192 GLN A N 1
ATOM 1502 C CA . GLN A 1 192 ? -25.648 0.386 5.197 1.00 76.00 192 GLN A CA 1
ATOM 1503 C C . GLN A 1 192 ? -24.783 -0.395 4.198 1.00 76.00 192 GLN A C 1
ATOM 1505 O O . GLN A 1 192 ? -23.855 -1.093 4.614 1.00 76.00 192 GLN A O 1
ATOM 1510 N N . GLY A 1 193 ? -25.049 -0.229 2.897 1.00 84.19 193 GLY A N 1
ATOM 1511 C CA . GLY A 1 193 ? -24.263 -0.860 1.845 1.00 84.19 193 GLY A CA 1
ATOM 1512 C C . GLY A 1 193 ? -24.473 -2.365 1.735 1.00 84.19 193 GLY A C 1
ATOM 1513 O O . GLY A 1 193 ? -25.570 -2.875 1.959 1.00 84.19 193 GLY A O 1
ATOM 1514 N N . LEU A 1 194 ? -23.385 -3.069 1.415 1.00 84.69 194 LEU A N 1
ATOM 1515 C CA . LEU A 1 194 ? -23.312 -4.537 1.368 1.00 84.69 194 LEU A CA 1
ATOM 1516 C C . LEU A 1 194 ? -22.882 -5.184 2.700 1.00 84.69 194 LEU A C 1
ATOM 1518 O O . LEU A 1 194 ? -22.889 -6.416 2.818 1.00 84.69 194 LEU A O 1
ATOM 1522 N N . LEU A 1 195 ? -22.478 -4.375 3.683 1.00 88.56 195 LEU A N 1
ATOM 1523 C CA . LEU A 1 195 ? -22.083 -4.829 5.016 1.00 88.56 195 LEU A CA 1
ATOM 1524 C C . LEU A 1 195 ? -23.283 -4.900 5.969 1.00 88.56 195 LEU A C 1
ATOM 1526 O O . LEU A 1 195 ? -24.373 -4.399 5.695 1.00 88.56 195 LEU A O 1
ATOM 1530 N N . MET A 1 196 ? -23.062 -5.522 7.129 1.00 84.88 196 MET A N 1
ATOM 1531 C CA . MET A 1 196 ? -24.057 -5.600 8.198 1.00 84.88 196 MET A CA 1
ATOM 1532 C C . MET A 1 196 ? -24.502 -4.203 8.648 1.00 84.88 196 MET A C 1
ATOM 1534 O O . MET A 1 196 ? -23.679 -3.293 8.788 1.00 84.88 196 MET A O 1
ATOM 1538 N N . ALA A 1 197 ? -25.803 -4.054 8.907 1.00 88.44 197 ALA A N 1
ATOM 1539 C CA . ALA A 1 197 ? -26.368 -2.836 9.474 1.00 88.44 197 ALA A CA 1
ATOM 1540 C C . ALA A 1 197 ? -25.718 -2.500 10.824 1.00 88.44 197 ALA A C 1
ATOM 1542 O O . ALA A 1 197 ? -25.335 -3.396 11.581 1.00 88.44 197 ALA A O 1
ATOM 1543 N N . TYR A 1 198 ? -25.635 -1.208 11.135 1.00 92.62 198 TYR A N 1
ATOM 1544 C CA . TYR A 1 198 ? -25.130 -0.756 12.426 1.00 92.62 198 TYR A CA 1
ATOM 1545 C C . TYR A 1 198 ? -26.032 -1.232 13.575 1.00 92.62 198 TYR A C 1
ATOM 1547 O O . TYR A 1 198 ? -27.257 -1.316 13.404 1.00 92.62 198 TYR A O 1
ATOM 1555 N N . PRO A 1 199 ? -25.451 -1.551 14.746 1.00 91.19 199 PRO A N 1
ATOM 1556 C CA . PRO A 1 199 ? -26.220 -2.014 15.885 1.00 91.19 199 PRO A CA 1
ATOM 1557 C C . PRO A 1 199 ? -27.172 -0.922 16.371 1.00 91.19 199 PRO A C 1
ATOM 1559 O O . PRO A 1 199 ? -26.812 0.251 16.463 1.00 91.19 199 PRO A O 1
ATOM 1562 N N . ARG A 1 200 ? -28.393 -1.317 16.734 1.00 90.81 200 ARG A N 1
ATOM 1563 C CA . ARG A 1 200 ? -29.345 -0.415 17.391 1.00 90.81 200 ARG A CA 1
ATOM 1564 C C . ARG A 1 200 ? -28.983 -0.259 18.872 1.00 90.81 200 ARG A C 1
ATOM 1566 O O . ARG A 1 200 ? -28.560 -1.238 19.492 1.00 90.81 200 ARG A O 1
ATOM 1573 N N . PRO A 1 201 ? -29.183 0.915 19.485 1.00 89.31 201 PRO A N 1
ATOM 1574 C CA . PRO A 1 201 ? -29.035 1.035 20.930 1.00 89.31 201 PRO A CA 1
ATOM 1575 C C . PRO A 1 201 ? -30.016 0.096 21.647 1.00 89.31 201 PRO A C 1
ATOM 1577 O O . PRO A 1 201 ? -31.215 0.138 21.374 1.00 89.31 201 PRO A O 1
ATOM 1580 N N . SER A 1 202 ? -29.523 -0.740 22.566 1.00 88.75 202 SER A N 1
ATOM 1581 C CA . SER A 1 202 ? -30.381 -1.544 23.457 1.00 88.75 202 SER A CA 1
ATOM 1582 C C . SER A 1 202 ? -30.545 -0.895 24.825 1.00 88.75 202 SER A C 1
ATOM 1584 O O . SER A 1 202 ? -31.650 -0.775 25.344 1.00 88.75 202 SER A O 1
ATOM 1586 N N . THR A 1 203 ? -29.443 -0.465 25.430 1.00 88.69 203 THR A N 1
ATOM 1587 C CA . THR A 1 203 ? -29.423 0.237 26.716 1.00 88.69 203 THR A CA 1
ATOM 1588 C C . THR A 1 203 ? -28.329 1.284 26.666 1.00 88.69 203 THR A C 1
ATOM 1590 O O . THR A 1 203 ? -27.201 0.959 26.326 1.00 88.69 203 THR A O 1
ATOM 1593 N N . ILE A 1 204 ? -28.641 2.526 27.020 1.00 88.06 204 ILE A N 1
ATOM 1594 C CA . ILE A 1 204 ? -27.645 3.583 27.207 1.00 88.06 204 ILE A CA 1
ATOM 1595 C C . ILE A 1 204 ? -27.831 4.084 28.630 1.00 88.06 204 ILE A C 1
ATOM 1597 O O . ILE A 1 204 ? -28.943 4.459 29.000 1.00 88.06 204 ILE A O 1
ATOM 1601 N N . ARG A 1 205 ? -26.780 4.018 29.447 1.00 85.69 205 ARG A N 1
ATOM 1602 C CA . ARG A 1 205 ? -26.808 4.513 30.826 1.00 85.69 205 ARG A CA 1
ATOM 1603 C C . ARG A 1 205 ? -25.522 5.248 31.160 1.00 85.69 205 ARG A C 1
ATOM 1605 O O . ARG A 1 205 ? -24.431 4.726 30.943 1.00 85.69 205 ARG A O 1
ATOM 1612 N N . ALA A 1 206 ? -25.674 6.434 31.736 1.00 82.81 206 ALA A N 1
ATOM 1613 C CA . ALA A 1 206 ? -24.591 7.146 32.391 1.00 82.81 206 ALA A CA 1
ATOM 1614 C C . ALA A 1 206 ? -24.669 6.883 33.904 1.00 82.81 206 ALA A C 1
ATOM 1616 O O . ALA A 1 206 ? -25.684 7.180 34.536 1.00 82.81 206 ALA A O 1
ATOM 1617 N N . GLU A 1 207 ? -23.622 6.304 34.486 1.00 80.44 207 GLU A N 1
ATOM 1618 C CA . GLU A 1 207 ? -23.574 5.913 35.901 1.00 80.44 207 GLU A CA 1
ATOM 1619 C C . GLU A 1 207 ? -22.423 6.654 36.602 1.00 80.44 207 GLU A C 1
ATOM 1621 O O . GLU A 1 207 ? -21.389 6.934 35.999 1.00 80.44 207 GLU A O 1
ATOM 1626 N N . THR A 1 208 ? -22.578 7.027 37.873 1.00 72.50 208 THR A N 1
ATOM 1627 C CA . THR A 1 208 ? -21.493 7.669 38.631 1.00 72.50 208 THR A CA 1
ATOM 1628 C C . THR A 1 208 ? -20.408 6.642 38.959 1.00 72.50 208 THR A C 1
ATOM 1630 O O . THR A 1 208 ? -20.677 5.640 39.619 1.00 72.50 208 THR A O 1
ATOM 1633 N N . ALA A 1 209 ? -19.170 6.906 38.526 1.00 60.78 209 ALA A N 1
ATOM 1634 C CA . ALA A 1 209 ? -18.056 5.949 38.572 1.00 60.78 209 ALA A CA 1
ATOM 1635 C C . ALA A 1 209 ? -17.703 5.421 39.983 1.00 60.78 209 ALA A C 1
ATOM 1637 O O . ALA A 1 209 ? -17.080 4.371 40.106 1.00 60.78 209 ALA A O 1
ATOM 1638 N N . HIS A 1 210 ? -18.122 6.113 41.050 1.00 56.97 210 HIS A N 1
ATOM 1639 C CA . HIS A 1 210 ? -17.749 5.812 42.440 1.00 56.97 210 HIS A CA 1
ATOM 1640 C C . HIS A 1 210 ? -18.782 4.993 43.238 1.00 56.97 210 HIS A C 1
ATOM 1642 O O . HIS A 1 210 ? -18.568 4.749 44.425 1.00 56.97 210 HIS A O 1
ATOM 1648 N N . TYR A 1 211 ? -19.926 4.608 42.659 1.00 53.22 211 TYR A N 1
ATOM 1649 C CA . TYR A 1 211 ? -20.999 3.963 43.429 1.00 53.22 211 TYR A CA 1
ATOM 1650 C C . TYR A 1 211 ? -20.932 2.431 43.348 1.00 53.22 211 TYR A C 1
ATOM 1652 O O . TYR A 1 211 ? -20.807 1.871 42.263 1.00 53.22 211 TYR A O 1
ATOM 1660 N N . GLY A 1 212 ? -21.121 1.731 44.476 1.00 53.22 212 GLY A N 1
ATOM 1661 C CA . GLY A 1 212 ? -21.118 0.257 44.563 1.00 53.22 212 GLY A CA 1
ATOM 1662 C C . GLY A 1 212 ? -22.206 -0.470 43.749 1.00 53.22 212 GLY A C 1
ATOM 1663 O O . GLY A 1 212 ? -22.269 -1.696 43.778 1.00 53.22 212 GLY A O 1
ATOM 1664 N N . GLY A 1 213 ? -23.053 0.273 43.026 1.00 58.06 213 GLY A N 1
ATOM 1665 C CA . GLY A 1 213 ? -24.050 -0.232 42.076 1.00 58.06 213 GLY A CA 1
ATOM 1666 C C . GLY A 1 213 ? -23.748 0.060 40.598 1.00 58.06 213 GLY A C 1
ATOM 1667 O O . GLY A 1 213 ? -24.568 -0.291 39.749 1.00 58.06 213 GLY A O 1
ATOM 1668 N N . ALA A 1 214 ? -22.621 0.707 40.277 1.00 66.62 214 ALA A N 1
ATOM 1669 C CA . ALA A 1 214 ? -22.218 0.974 38.898 1.00 66.62 214 ALA A CA 1
ATOM 1670 C C . ALA A 1 214 ? -21.765 -0.308 38.172 1.00 66.62 214 ALA A C 1
ATOM 1672 O O . ALA A 1 214 ? -21.334 -1.287 38.788 1.00 66.62 214 ALA A O 1
ATOM 1673 N N . HIS A 1 215 ? -21.848 -0.308 36.843 1.00 74.00 215 HIS A N 1
ATOM 1674 C CA . HIS A 1 215 ? -21.402 -1.399 35.994 1.00 74.00 215 HIS A CA 1
ATOM 1675 C C . HIS A 1 215 ? -19.898 -1.633 36.225 1.00 74.00 215 HIS A C 1
ATOM 1677 O O . HIS A 1 215 ? -19.107 -0.713 36.011 1.00 74.00 215 HIS A O 1
ATOM 1683 N N . PRO A 1 216 ? -19.455 -2.852 36.586 1.00 76.19 216 PRO A N 1
ATOM 1684 C CA . PRO A 1 216 ? -18.050 -3.141 36.895 1.00 76.19 216 PRO A CA 1
ATOM 1685 C C . PRO A 1 216 ? -17.084 -2.773 35.766 1.00 76.19 216 PRO A C 1
ATOM 1687 O O . PRO A 1 216 ? -15.953 -2.373 36.013 1.00 76.19 216 PRO A O 1
ATOM 1690 N N . GLY A 1 217 ? -17.542 -2.866 34.517 1.00 80.06 217 GLY A N 1
ATOM 1691 C CA . GLY A 1 217 ? -16.765 -2.430 33.357 1.00 80.06 217 GLY A CA 1
ATOM 1692 C C . GLY A 1 217 ? -16.428 -0.931 33.330 1.00 80.06 217 GLY A C 1
ATOM 1693 O O . GLY A 1 217 ? -15.392 -0.584 32.778 1.00 80.06 217 GLY A O 1
ATOM 1694 N N . ILE A 1 218 ? -17.218 -0.052 33.966 1.00 82.44 218 ILE A N 1
ATOM 1695 C CA . ILE A 1 218 ? -16.853 1.371 34.118 1.00 82.44 218 ILE A CA 1
ATOM 1696 C C . ILE A 1 218 ? -15.614 1.488 35.008 1.00 82.44 218 ILE A C 1
ATOM 1698 O O . ILE A 1 218 ? -14.654 2.155 34.646 1.00 82.44 218 ILE A O 1
ATOM 1702 N N . PHE A 1 219 ? -15.579 0.751 36.120 1.00 78.38 219 PHE A N 1
ATOM 1703 C CA . PHE A 1 219 ? -14.397 0.698 36.980 1.00 78.38 219 PHE A CA 1
ATOM 1704 C C . PHE A 1 219 ? -13.158 0.178 36.225 1.00 78.38 219 PHE A C 1
ATOM 1706 O O . PHE A 1 219 ? -12.040 0.643 36.438 1.00 78.38 219 PHE A O 1
ATOM 1713 N N . TYR A 1 220 ? -13.338 -0.773 35.306 1.00 81.44 220 TYR A N 1
ATOM 1714 C CA . TYR A 1 220 ? -12.239 -1.301 34.489 1.00 81.44 220 TYR A CA 1
ATOM 1715 C C . TYR A 1 220 ? -11.754 -0.291 33.456 1.00 81.44 220 TYR A C 1
ATOM 1717 O O . TYR A 1 220 ? -10.551 -0.182 33.216 1.00 81.44 220 TYR A O 1
ATOM 1725 N N . ALA A 1 221 ? -12.685 0.455 32.868 1.00 86.62 221 ALA A N 1
ATOM 1726 C CA . ALA A 1 221 ? -12.385 1.546 31.965 1.00 86.62 221 ALA A CA 1
ATOM 1727 C C . ALA A 1 221 ? -11.622 2.676 32.683 1.00 86.62 221 ALA A C 1
ATOM 1729 O O . ALA A 1 221 ? -10.574 3.074 32.173 1.00 86.62 221 ALA A O 1
ATOM 1730 N N . ASP A 1 222 ? -12.040 3.101 33.888 1.00 84.31 222 ASP A N 1
ATOM 1731 C CA . ASP A 1 222 ? -11.297 4.059 34.739 1.00 84.31 222 ASP A CA 1
ATOM 1732 C C . ASP A 1 222 ? -9.855 3.588 34.935 1.00 84.31 222 ASP A C 1
ATOM 1734 O O . ASP A 1 222 ? -8.877 4.326 34.765 1.00 84.31 222 ASP A O 1
ATOM 1738 N N . PHE A 1 223 ? -9.728 2.306 35.273 1.00 80.19 223 PHE A N 1
ATOM 1739 C CA . PHE A 1 223 ? -8.458 1.687 35.572 1.00 80.19 223 PHE A CA 1
ATOM 1740 C C . PHE A 1 223 ? -7.499 1.690 34.387 1.00 80.19 223 PHE A C 1
ATOM 1742 O O . PHE A 1 223 ? -6.352 2.135 34.510 1.00 80.19 223 PHE A O 1
ATOM 1749 N N . ALA A 1 224 ? -7.979 1.249 33.229 1.00 85.50 224 ALA A N 1
ATOM 1750 C CA . ALA A 1 224 ? -7.183 1.200 32.019 1.00 85.50 224 ALA A CA 1
ATOM 1751 C C . ALA A 1 224 ? -6.862 2.604 31.480 1.00 85.50 224 ALA A C 1
ATOM 1753 O O . ALA A 1 224 ? -5.709 2.868 31.138 1.00 85.50 224 ALA A O 1
ATOM 1754 N N . CYS A 1 225 ? -7.822 3.536 31.484 1.00 86.50 225 CYS A N 1
ATOM 1755 C CA . CYS A 1 225 ? -7.605 4.913 31.034 1.00 86.50 225 CYS A CA 1
ATOM 1756 C C . CYS A 1 225 ? -6.518 5.617 31.858 1.00 86.50 225 CYS A C 1
ATOM 1758 O O . CYS A 1 225 ? -5.610 6.243 31.305 1.00 86.50 225 CYS A O 1
ATOM 1760 N N . ASN A 1 226 ? -6.550 5.481 33.187 1.00 80.75 226 ASN A N 1
ATOM 1761 C CA . ASN A 1 226 ? -5.533 6.072 34.056 1.00 80.75 226 ASN A CA 1
ATOM 1762 C C . ASN A 1 226 ? -4.161 5.392 33.925 1.00 80.75 226 ASN A C 1
ATOM 1764 O O . ASN A 1 226 ? -3.133 6.072 34.025 1.00 80.75 226 ASN A O 1
ATOM 1768 N N . PHE A 1 227 ? -4.121 4.075 33.691 1.00 80.88 227 PHE A N 1
ATOM 1769 C CA . PHE A 1 227 ? -2.878 3.368 33.376 1.00 80.88 227 PHE A CA 1
ATOM 1770 C C . PHE A 1 227 ? -2.268 3.891 32.070 1.00 80.88 227 PHE A C 1
ATOM 1772 O O . PHE A 1 227 ? -1.113 4.321 32.061 1.00 80.88 227 PHE A O 1
ATOM 1779 N N . LEU A 1 228 ? -3.059 3.939 30.994 1.00 82.94 228 LEU A N 1
ATOM 1780 C CA . LEU A 1 228 ? -2.622 4.417 29.684 1.00 82.94 228 LEU A CA 1
ATOM 1781 C C . LEU A 1 228 ? -2.140 5.862 29.732 1.00 82.94 228 LEU A C 1
ATOM 1783 O O . LEU A 1 228 ? -1.076 6.159 29.199 1.00 82.94 228 LEU A O 1
ATOM 1787 N N . ARG A 1 229 ? -2.857 6.749 30.430 1.00 83.25 229 ARG A N 1
ATOM 1788 C CA . ARG A 1 229 ? -2.444 8.150 30.576 1.00 83.25 229 ARG A CA 1
ATOM 1789 C C . ARG A 1 229 ? -1.059 8.243 31.197 1.00 83.25 229 ARG A C 1
ATOM 1791 O O . ARG A 1 229 ? -0.191 8.919 30.659 1.00 83.25 229 ARG A O 1
ATOM 1798 N N . ARG A 1 230 ? -0.804 7.519 32.290 1.00 78.06 230 ARG A N 1
ATOM 1799 C CA . ARG A 1 230 ? 0.528 7.511 32.919 1.00 78.06 230 ARG A CA 1
ATOM 1800 C C . ARG A 1 230 ? 1.608 6.961 31.988 1.00 78.06 230 ARG A C 1
ATOM 1802 O O . ARG A 1 230 ? 2.704 7.515 31.965 1.00 78.06 230 ARG A O 1
ATOM 1809 N N . THR A 1 231 ? 1.299 5.916 31.225 1.00 77.69 231 THR A N 1
ATOM 1810 C CA . THR A 1 231 ? 2.229 5.318 30.258 1.00 77.69 231 THR A CA 1
ATOM 1811 C C . THR A 1 231 ? 2.551 6.267 29.102 1.00 77.69 231 THR A C 1
ATOM 1813 O O . THR A 1 231 ? 3.706 6.348 28.698 1.00 77.69 231 THR A O 1
ATOM 1816 N N . LEU A 1 232 ? 1.560 7.008 28.595 1.00 77.38 232 LEU A N 1
ATOM 1817 C CA . LEU A 1 232 ? 1.691 7.862 27.410 1.00 77.38 232 LEU A CA 1
ATOM 1818 C C . LEU A 1 232 ? 2.180 9.291 27.718 1.00 77.38 232 LEU A C 1
ATOM 1820 O O . LEU A 1 232 ? 2.746 9.931 26.838 1.00 77.38 232 LEU A O 1
ATOM 1824 N N . THR A 1 233 ? 1.998 9.807 28.941 1.00 74.44 233 THR A N 1
ATOM 1825 C CA . THR A 1 233 ? 2.394 11.185 29.317 1.00 74.44 233 THR A CA 1
ATOM 1826 C C . THR A 1 233 ? 3.852 11.316 29.799 1.00 74.44 233 THR A C 1
ATOM 1828 O O . THR A 1 233 ? 4.349 12.432 29.932 1.00 74.44 233 THR A O 1
ATOM 1831 N N . GLN A 1 234 ? 4.581 10.227 30.076 1.00 64.62 234 GLN A N 1
ATOM 1832 C CA . GLN A 1 234 ? 5.987 10.324 30.508 1.00 64.62 234 GLN A CA 1
ATOM 1833 C C . GLN A 1 234 ? 6.905 10.664 29.319 1.00 64.62 234 GLN A C 1
ATOM 1835 O O . GLN A 1 234 ? 7.254 9.805 28.519 1.00 64.62 234 GLN A O 1
ATOM 1840 N N . THR A 1 235 ? 7.272 11.944 29.206 1.00 51.47 235 THR A N 1
ATOM 1841 C CA . THR A 1 235 ? 7.952 12.553 28.047 1.00 51.47 235 THR A CA 1
ATOM 1842 C C . THR A 1 235 ? 9.480 12.444 28.037 1.00 51.47 235 THR A C 1
ATOM 1844 O O . THR A 1 235 ? 10.087 12.785 27.027 1.00 51.47 235 THR A O 1
ATOM 1847 N N . SER A 1 236 ? 10.125 11.983 29.113 1.00 43.09 236 SER A N 1
ATOM 1848 C CA . SER A 1 236 ? 11.585 12.112 29.282 1.00 43.09 236 SER A CA 1
ATOM 1849 C C . SER A 1 236 ? 12.386 10.808 29.289 1.00 43.09 236 SER A C 1
ATOM 1851 O O . SER A 1 236 ? 13.611 10.861 29.358 1.00 43.09 236 SER A O 1
ATOM 1853 N N . LEU A 1 237 ? 11.745 9.644 29.195 1.00 43.97 237 LEU A N 1
ATOM 1854 C CA . LEU A 1 237 ? 12.441 8.360 29.104 1.00 43.97 237 LEU A CA 1
ATOM 1855 C C . LEU A 1 237 ? 11.799 7.518 27.997 1.00 43.97 237 LEU A C 1
ATOM 1857 O O . LEU A 1 237 ? 10.573 7.568 27.852 1.00 43.97 237 LEU A O 1
ATOM 1861 N N . PRO A 1 238 ? 12.581 6.751 27.211 1.00 49.16 238 PRO A N 1
ATOM 1862 C CA . PRO A 1 238 ? 12.003 5.731 26.347 1.00 49.16 238 PRO A CA 1
ATOM 1863 C C . PRO A 1 238 ? 11.060 4.874 27.191 1.00 49.16 238 PRO A C 1
ATOM 1865 O O . PRO A 1 238 ? 11.385 4.540 28.332 1.00 49.16 238 PRO A O 1
ATOM 1868 N N . ILE A 1 239 ? 9.877 4.560 26.651 1.00 52.94 239 ILE A N 1
ATOM 1869 C CA . ILE A 1 239 ? 8.993 3.557 27.247 1.00 52.94 239 ILE A CA 1
ATOM 1870 C C . ILE A 1 239 ? 9.885 2.326 27.464 1.00 52.94 239 ILE A C 1
ATOM 1872 O O . ILE A 1 239 ? 10.398 1.808 26.471 1.00 52.94 239 ILE A O 1
ATOM 1876 N N . PRO A 1 240 ? 10.157 1.895 28.712 1.00 55.75 240 PRO A N 1
ATOM 1877 C CA . PRO A 1 240 ? 10.974 0.710 28.937 1.00 55.75 240 PRO A CA 1
ATOM 1878 C C . PRO A 1 240 ? 10.399 -0.434 28.100 1.00 55.75 240 PRO A C 1
ATOM 1880 O O . PRO A 1 240 ? 9.175 -0.534 28.017 1.00 55.75 240 PRO A O 1
ATOM 1883 N N . HIS A 1 241 ? 11.230 -1.282 27.484 1.00 56.91 241 HIS A N 1
ATOM 1884 C CA . HIS A 1 241 ? 10.759 -2.411 26.658 1.00 56.91 241 HIS A CA 1
ATOM 1885 C C . HIS A 1 241 ? 9.648 -3.230 27.346 1.00 56.91 241 HIS A C 1
ATOM 1887 O O . HIS A 1 241 ? 8.705 -3.685 26.701 1.00 56.91 241 HIS A O 1
ATOM 1893 N N . GLU A 1 242 ? 9.709 -3.326 28.675 1.00 55.62 242 GLU A N 1
ATOM 1894 C CA . GLU A 1 242 ? 8.692 -3.932 29.537 1.00 55.62 242 GLU A CA 1
ATOM 1895 C C . GLU A 1 242 ? 7.294 -3.305 29.372 1.00 55.62 242 GLU A C 1
ATOM 1897 O O . GLU A 1 242 ? 6.299 -4.017 29.305 1.00 55.62 242 GLU A O 1
ATOM 1902 N N . ARG A 1 243 ? 7.182 -1.982 29.218 1.00 63.03 243 ARG A N 1
ATOM 1903 C CA . ARG A 1 243 ? 5.893 -1.289 29.058 1.00 63.03 243 ARG A CA 1
ATOM 1904 C C . ARG A 1 243 ? 5.295 -1.431 27.654 1.00 63.03 243 ARG A C 1
ATOM 1906 O O . ARG A 1 243 ? 4.074 -1.503 27.535 1.00 63.03 243 ARG A O 1
ATOM 1913 N N . GLU A 1 244 ? 6.109 -1.504 26.598 1.00 62.88 244 GLU A N 1
ATOM 1914 C CA . GLU A 1 244 ? 5.611 -1.825 25.244 1.00 62.88 244 GLU A CA 1
ATOM 1915 C C . GLU A 1 244 ? 5.124 -3.286 25.175 1.00 62.88 244 GLU A C 1
ATOM 1917 O O . GLU A 1 244 ? 4.095 -3.582 24.554 1.00 62.88 244 GLU A O 1
ATOM 1922 N N . ALA A 1 245 ? 5.789 -4.191 25.904 1.00 61.44 245 ALA A N 1
ATOM 1923 C CA . ALA A 1 245 ? 5.336 -5.569 26.079 1.00 61.44 245 ALA A CA 1
ATOM 1924 C C . ALA A 1 245 ? 3.970 -5.648 26.788 1.00 61.44 245 ALA A C 1
ATOM 1926 O O . ALA A 1 245 ? 3.128 -6.456 26.402 1.00 61.44 245 ALA A O 1
ATOM 1927 N N . VAL A 1 246 ? 3.693 -4.782 27.769 1.00 64.94 246 VAL A N 1
ATOM 1928 C CA . VAL A 1 246 ? 2.379 -4.742 28.441 1.00 64.94 246 VAL A CA 1
ATOM 1929 C C . VAL A 1 246 ? 1.264 -4.310 27.489 1.00 64.94 246 VAL A C 1
ATOM 1931 O O . VAL A 1 246 ? 0.228 -4.971 27.432 1.00 64.94 246 VAL A O 1
ATOM 1934 N N . LEU A 1 247 ? 1.460 -3.228 26.725 1.00 68.06 247 LEU A N 1
ATOM 1935 C CA . LEU A 1 247 ? 0.436 -2.725 25.797 1.00 68.06 247 LEU A CA 1
ATOM 1936 C C . LEU A 1 247 ? 0.113 -3.737 24.691 1.00 68.06 247 LEU A C 1
ATOM 1938 O O . LEU A 1 247 ? -1.053 -3.924 24.346 1.00 68.06 247 LEU A O 1
ATOM 1942 N N . SER A 1 248 ? 1.134 -4.424 24.176 1.00 66.94 248 SER A N 1
ATOM 1943 C CA . SER A 1 248 ? 0.965 -5.467 23.158 1.00 66.94 248 SER A CA 1
ATOM 1944 C C . SER A 1 248 ? 0.304 -6.737 23.710 1.00 66.94 248 SER A C 1
ATOM 1946 O O . SER A 1 248 ? -0.581 -7.292 23.061 1.00 66.94 248 SER A O 1
ATOM 1948 N N . GLN A 1 249 ? 0.653 -7.175 24.925 1.00 65.50 249 GLN A N 1
ATOM 1949 C CA . GLN A 1 249 ? 0.037 -8.349 25.565 1.00 65.50 249 GLN A CA 1
ATOM 1950 C C . GLN A 1 249 ? -1.413 -8.111 26.006 1.00 65.50 249 GLN A C 1
ATOM 1952 O O . GLN A 1 249 ? -2.183 -9.064 26.112 1.00 65.50 249 GLN A O 1
ATOM 1957 N N . ALA A 1 250 ? -1.792 -6.860 26.273 1.00 64.06 250 ALA A N 1
ATOM 1958 C CA . ALA A 1 250 ? -3.117 -6.506 26.767 1.00 64.06 250 ALA A CA 1
ATOM 1959 C C . ALA A 1 250 ? -4.184 -6.347 25.664 1.00 64.06 250 ALA A C 1
ATOM 1961 O O . ALA A 1 250 ? -5.296 -5.916 25.981 1.00 64.06 250 ALA A O 1
ATOM 1962 N N . ASN A 1 251 ? -3.898 -6.702 24.404 1.00 74.88 251 ASN A N 1
ATOM 1963 C CA . ASN A 1 251 ? -4.858 -6.662 23.287 1.00 74.88 251 ASN A CA 1
ATOM 1964 C C . ASN A 1 251 ? -5.648 -5.333 23.225 1.00 74.88 251 ASN A C 1
ATOM 1966 O O . ASN A 1 251 ? -6.879 -5.304 23.127 1.00 74.88 251 ASN A O 1
ATOM 1970 N N . MET A 1 252 ? -4.924 -4.223 23.396 1.00 86.25 252 MET A N 1
ATOM 1971 C CA . MET A 1 252 ? -5.492 -2.881 23.434 1.00 86.25 252 MET A CA 1
ATOM 1972 C C . MET A 1 252 ? -5.398 -2.213 22.073 1.00 86.25 252 MET A C 1
ATOM 1974 O O . MET A 1 252 ? -4.310 -2.078 21.517 1.00 86.25 252 MET A O 1
ATOM 1978 N N . THR A 1 253 ? -6.530 -1.725 21.575 1.00 88.38 253 THR A N 1
ATOM 1979 C CA . THR A 1 253 ? -6.571 -0.884 20.378 1.00 88.38 253 THR A CA 1
ATOM 1980 C C . THR A 1 253 ? -6.568 0.576 20.817 1.00 88.38 253 THR A C 1
ATOM 1982 O O . THR A 1 253 ? -7.576 1.085 21.304 1.00 88.38 253 THR A O 1
ATOM 1985 N N . ILE A 1 254 ? -5.411 1.230 20.699 1.00 90.44 254 ILE A N 1
ATOM 1986 C CA . ILE A 1 254 ? -5.194 2.622 21.113 1.00 90.44 254 ILE A CA 1
ATOM 1987 C C . ILE A 1 254 ? -5.125 3.493 19.858 1.00 90.44 254 ILE A C 1
ATOM 1989 O O . ILE A 1 254 ? -4.132 3.467 19.141 1.00 90.44 254 ILE A O 1
ATOM 1993 N N . ILE A 1 255 ? -6.177 4.251 19.587 1.00 90.62 255 ILE A N 1
ATOM 1994 C CA . ILE A 1 255 ? -6.372 4.994 18.342 1.00 90.62 255 ILE A CA 1
ATOM 1995 C C . ILE A 1 255 ? -6.062 6.471 18.583 1.00 90.62 255 ILE A C 1
ATOM 1997 O O . ILE A 1 255 ? -6.570 7.072 19.529 1.00 90.62 255 ILE A O 1
ATOM 2001 N N . ASP A 1 256 ? -5.243 7.075 17.723 1.00 88.81 256 ASP A N 1
ATOM 2002 C CA . ASP A 1 256 ? -5.102 8.536 17.691 1.00 88.81 256 ASP A CA 1
ATOM 2003 C C . ASP A 1 256 ? -6.411 9.159 17.191 1.00 88.81 256 ASP A C 1
ATOM 2005 O O . ASP A 1 256 ? -6.905 8.775 16.131 1.00 88.81 256 ASP A O 1
ATOM 2009 N N . HIS A 1 257 ? -6.952 10.136 17.920 1.00 88.19 257 HIS A N 1
ATOM 2010 C CA . HIS A 1 257 ? -8.176 10.862 17.565 1.00 88.19 257 HIS A CA 1
ATOM 2011 C C . HIS A 1 257 ? -8.159 11.336 16.103 1.00 88.19 257 HIS A C 1
ATOM 2013 O O . HIS A 1 257 ? -9.134 11.173 15.377 1.00 88.19 257 HIS A O 1
ATOM 2019 N N . ASP A 1 258 ? -7.015 11.829 15.627 1.00 86.31 258 ASP A N 1
ATOM 2020 C CA . ASP A 1 258 ? -6.882 12.345 14.260 1.00 86.31 258 ASP A CA 1
ATOM 2021 C C . ASP A 1 258 ? -6.930 11.247 13.178 1.00 86.31 258 ASP A C 1
ATOM 2023 O O . ASP A 1 258 ? -7.054 11.551 11.995 1.00 86.31 258 ASP A O 1
ATOM 2027 N N . SER A 1 259 ? -6.855 9.968 13.560 1.00 89.12 259 SER A N 1
ATOM 2028 C CA . SER A 1 259 ? -7.024 8.829 12.643 1.00 89.12 259 SER A CA 1
ATOM 2029 C C . SER A 1 259 ? -8.487 8.410 12.470 1.00 89.12 259 SER A C 1
ATOM 2031 O O . SER A 1 259 ? -8.796 7.630 11.572 1.00 89.12 259 SER A O 1
ATOM 2033 N N . LEU A 1 260 ? -9.403 8.875 13.328 1.00 90.31 260 LEU A N 1
ATOM 2034 C CA . LEU A 1 260 ? -10.789 8.391 13.337 1.00 90.31 260 LEU A CA 1
ATOM 2035 C C . LEU A 1 260 ? -11.545 8.761 12.064 1.00 90.31 260 LEU A C 1
ATOM 2037 O O . LEU A 1 260 ? -12.341 7.960 11.580 1.00 90.31 260 LEU A O 1
ATOM 2041 N N . GLU A 1 261 ? -11.266 9.928 11.483 1.00 90.31 261 GLU A N 1
ATOM 2042 C CA . GLU A 1 261 ? -11.821 10.305 10.183 1.00 90.31 261 GLU A CA 1
ATOM 2043 C C . GLU A 1 261 ? -11.415 9.301 9.096 1.00 90.31 261 GLU A C 1
ATOM 2045 O O . GLU A 1 261 ? -12.282 8.779 8.400 1.00 90.31 261 GLU A O 1
ATOM 2050 N N . GLY A 1 262 ? -10.131 8.939 9.008 1.00 91.00 262 GLY A N 1
ATOM 2051 C CA . GLY A 1 262 ? -9.663 7.940 8.046 1.00 91.00 262 GLY A CA 1
ATOM 2052 C C . GLY A 1 262 ? -10.270 6.554 8.279 1.00 91.00 262 GLY A C 1
ATOM 2053 O O . GLY A 1 262 ? -10.648 5.886 7.321 1.00 91.00 262 GLY A O 1
ATOM 2054 N N . LEU A 1 263 ? -10.461 6.140 9.538 1.00 92.56 263 LEU A N 1
ATOM 2055 C CA . LEU A 1 263 ? -11.142 4.879 9.868 1.00 92.56 263 LEU A CA 1
ATOM 2056 C C . LEU A 1 263 ? -12.632 4.881 9.477 1.00 92.56 263 LEU A C 1
ATOM 2058 O O . LEU A 1 263 ? -13.161 3.845 9.070 1.00 92.56 263 LEU A O 1
ATOM 2062 N N . ARG A 1 264 ? -13.318 6.029 9.563 1.00 91.94 264 ARG A N 1
ATOM 2063 C CA . ARG A 1 264 ? -14.698 6.172 9.063 1.00 91.94 264 ARG A CA 1
ATOM 2064 C C . ARG A 1 264 ? -14.743 6.108 7.549 1.00 91.94 264 ARG A C 1
ATOM 2066 O O . ARG A 1 264 ? -15.599 5.425 6.999 1.00 91.94 264 ARG A O 1
ATOM 2073 N N . GLU A 1 265 ? -13.831 6.803 6.880 1.00 93.00 265 GLU A N 1
ATOM 2074 C CA . GLU A 1 265 ? -13.753 6.807 5.421 1.00 93.00 265 GLU A CA 1
ATOM 2075 C C . GLU A 1 265 ? -13.390 5.426 4.863 1.00 93.00 265 GLU A C 1
ATOM 2077 O O . GLU A 1 265 ? -13.935 5.025 3.834 1.00 93.00 265 GLU A O 1
ATOM 2082 N N . LEU A 1 266 ? -12.568 4.658 5.584 1.00 94.94 266 LEU A N 1
ATOM 2083 C CA . LEU A 1 266 ? -12.319 3.240 5.327 1.00 94.94 266 LEU A CA 1
ATOM 2084 C C . LEU A 1 266 ? -13.618 2.416 5.347 1.00 94.94 266 LEU A C 1
ATOM 2086 O O . LEU A 1 266 ? -13.942 1.763 4.356 1.00 94.94 266 LEU A O 1
ATOM 2090 N N . ASP A 1 267 ? -14.367 2.443 6.457 1.00 93.94 267 ASP A N 1
ATOM 2091 C CA . ASP A 1 267 ? -15.622 1.683 6.601 1.00 93.94 267 ASP A CA 1
ATOM 2092 C C . ASP A 1 267 ? -16.681 2.147 5.585 1.00 93.94 267 ASP A C 1
ATOM 2094 O O . ASP A 1 267 ? -17.338 1.319 4.956 1.00 93.94 267 ASP A O 1
ATOM 2098 N N . ARG A 1 268 ? -16.798 3.458 5.340 1.00 93.31 268 ARG A N 1
ATOM 2099 C CA . ARG A 1 268 ? -17.716 4.020 4.336 1.00 93.31 268 ARG A CA 1
ATOM 2100 C C . ARG A 1 268 ? -17.392 3.539 2.928 1.00 93.31 268 ARG A C 1
ATOM 2102 O O . ARG A 1 268 ? -18.305 3.087 2.244 1.00 93.31 268 ARG A O 1
ATOM 2109 N N . ALA A 1 269 ? -16.125 3.577 2.515 1.00 94.25 269 ALA A N 1
ATOM 2110 C CA . ALA A 1 269 ? -15.700 3.098 1.199 1.00 94.25 269 ALA A CA 1
ATOM 2111 C C . ALA A 1 269 ? -16.009 1.600 1.002 1.00 94.25 269 ALA A C 1
ATOM 2113 O O . ALA A 1 269 ? -16.446 1.187 -0.072 1.00 94.25 269 ALA A O 1
ATOM 2114 N N . LEU A 1 270 ? -15.869 0.789 2.058 1.00 94.19 270 LEU A N 1
ATOM 2115 C CA 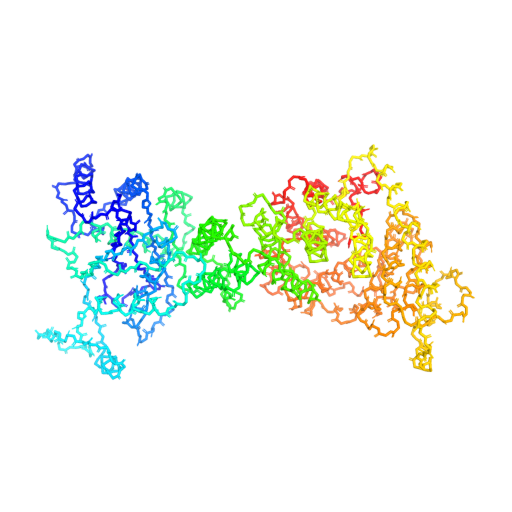. LEU A 1 270 ? -16.217 -0.639 2.052 1.00 94.19 270 LEU A CA 1
ATOM 2116 C C . LEU A 1 270 ? -17.734 -0.903 2.013 1.00 94.19 270 LEU A C 1
ATOM 2118 O O . LEU A 1 270 ? -18.153 -1.998 1.636 1.00 94.19 270 LEU A O 1
ATOM 2122 N N . ARG A 1 271 ? -18.558 0.080 2.393 1.00 92.38 271 ARG A N 1
ATOM 2123 C CA . ARG A 1 271 ? -20.030 0.030 2.339 1.00 92.38 271 ARG A CA 1
ATOM 2124 C C . ARG A 1 271 ? -20.615 0.602 1.054 1.00 92.38 271 ARG A C 1
ATOM 2126 O O . ARG A 1 271 ? -21.825 0.511 0.863 1.00 92.38 271 ARG A O 1
ATOM 2133 N N . GLU A 1 272 ? -19.817 1.206 0.182 1.00 92.06 272 GLU A N 1
ATOM 2134 C CA . GLU A 1 272 ? -20.323 1.657 -1.114 1.00 92.06 272 GLU A CA 1
ATOM 2135 C C . GLU A 1 272 ? -20.899 0.470 -1.917 1.00 92.06 272 GLU A C 1
ATOM 2137 O O . GLU A 1 272 ? -20.576 -0.696 -1.668 1.00 92.06 272 GLU A O 1
ATOM 2142 N N . ASP A 1 273 ? -21.808 0.758 -2.851 1.00 89.25 273 ASP A N 1
ATOM 2143 C CA . ASP A 1 273 ? -22.377 -0.249 -3.751 1.00 89.25 273 ASP A CA 1
ATOM 2144 C C . ASP A 1 273 ? -22.170 0.187 -5.214 1.00 89.25 273 ASP A C 1
ATOM 2146 O O . ASP A 1 273 ? -22.914 1.050 -5.695 1.00 89.25 273 ASP A O 1
ATOM 2150 N N . PRO A 1 274 ? -21.158 -0.359 -5.921 1.00 91.94 274 PRO A N 1
ATOM 2151 C CA . PRO A 1 274 ? -20.188 -1.356 -5.446 1.00 91.94 274 PRO A CA 1
ATOM 2152 C C . PRO A 1 274 ? -19.149 -0.777 -4.456 1.00 91.94 274 PRO A C 1
ATOM 2154 O O . PRO A 1 274 ? -18.917 0.430 -4.464 1.00 91.94 274 PRO A O 1
ATOM 2157 N N . PRO A 1 275 ? -18.488 -1.617 -3.631 1.00 93.62 275 PRO A N 1
ATOM 2158 C CA . PRO A 1 275 ? -17.483 -1.165 -2.667 1.00 93.62 275 PRO A CA 1
ATOM 2159 C C . PRO A 1 275 ? -16.236 -0.604 -3.365 1.00 93.62 275 PRO A C 1
ATOM 2161 O O . PRO A 1 275 ? -15.703 -1.229 -4.287 1.00 93.62 275 PRO A O 1
ATOM 2164 N N . ASP A 1 276 ? -15.725 0.537 -2.888 1.00 94.62 276 ASP A N 1
ATOM 2165 C CA . ASP A 1 276 ? -14.509 1.179 -3.410 1.00 94.62 276 ASP A CA 1
ATOM 2166 C C . ASP A 1 276 ? -13.269 0.671 -2.655 1.00 94.62 276 ASP A C 1
ATOM 2168 O O . ASP A 1 276 ? -12.754 1.290 -1.717 1.00 94.62 276 ASP A O 1
ATOM 2172 N N . LEU A 1 277 ? -12.793 -0.510 -3.066 1.00 95.81 277 LEU A N 1
ATOM 2173 C CA . LEU A 1 277 ? -11.651 -1.187 -2.440 1.00 95.81 277 LEU A CA 1
ATOM 2174 C C . LEU A 1 277 ? -10.351 -0.377 -2.529 1.00 95.81 277 LEU A C 1
ATOM 2176 O O . LEU A 1 277 ? -9.521 -0.475 -1.627 1.00 95.81 277 LEU A O 1
ATOM 2180 N N . LEU A 1 278 ? -10.165 0.430 -3.580 1.00 94.06 278 LEU A N 1
ATOM 2181 C CA . LEU A 1 278 ? -8.957 1.242 -3.725 1.00 94.06 278 LEU A CA 1
ATOM 2182 C C . LEU A 1 278 ? -8.954 2.414 -2.746 1.00 94.06 278 LEU A C 1
ATOM 2184 O O . LEU A 1 278 ? -7.934 2.669 -2.105 1.00 94.06 278 LEU A O 1
ATOM 2188 N N . ARG A 1 279 ? -10.081 3.124 -2.618 1.00 92.75 279 ARG A N 1
ATOM 2189 C CA . ARG A 1 279 ? -10.230 4.192 -1.624 1.00 92.75 279 ARG A CA 1
ATOM 2190 C C . ARG A 1 279 ? -10.039 3.642 -0.217 1.00 92.75 279 ARG A C 1
ATOM 2192 O O . ARG A 1 279 ? -9.282 4.223 0.551 1.00 92.75 279 ARG A O 1
ATOM 2199 N N . ALA A 1 280 ? -10.670 2.511 0.088 1.00 94.56 280 ALA A N 1
ATOM 2200 C CA . ALA A 1 280 ? -10.540 1.845 1.374 1.00 94.56 280 ALA A CA 1
ATOM 2201 C C . ALA A 1 280 ? -9.080 1.442 1.670 1.00 94.56 280 ALA A C 1
ATOM 2203 O O . ALA A 1 280 ? -8.557 1.805 2.720 1.00 94.56 280 ALA A O 1
ATOM 2204 N N . ALA A 1 281 ? -8.372 0.805 0.731 1.00 93.12 281 ALA A N 1
ATOM 2205 C CA . ALA A 1 281 ? -6.985 0.373 0.932 1.00 93.12 281 ALA A CA 1
ATOM 2206 C C . ALA A 1 281 ? -6.020 1.518 1.302 1.00 93.12 281 ALA A C 1
ATOM 2208 O O . ALA A 1 281 ? -5.089 1.302 2.073 1.00 93.12 281 ALA A O 1
ATOM 2209 N N . ARG A 1 282 ? -6.261 2.748 0.822 1.00 89.25 282 ARG A N 1
ATOM 2210 C CA . ARG A 1 282 ? -5.450 3.926 1.196 1.00 89.25 282 ARG A CA 1
ATOM 2211 C C . ARG A 1 282 ? -5.488 4.207 2.698 1.00 89.25 282 ARG A C 1
ATOM 2213 O O . ARG A 1 282 ? -4.461 4.513 3.291 1.00 89.25 282 ARG A O 1
ATOM 2220 N N . PHE A 1 283 ? -6.658 4.055 3.312 1.00 90.44 283 PHE A N 1
ATOM 2221 C CA . PHE A 1 283 ? -6.850 4.283 4.743 1.00 90.44 283 PHE A CA 1
ATOM 2222 C C . PHE A 1 283 ? -6.393 3.104 5.614 1.00 90.44 283 PHE A C 1
ATOM 2224 O O . PHE A 1 283 ? -6.284 3.260 6.827 1.00 90.44 283 PHE A O 1
ATOM 2231 N N . VAL A 1 284 ? -6.119 1.933 5.023 1.00 89.19 284 VAL A N 1
ATOM 2232 C CA . VAL A 1 284 ? -5.510 0.800 5.741 1.00 89.19 284 VAL A CA 1
ATOM 2233 C C . VAL A 1 284 ? -4.042 1.083 6.042 1.00 89.19 284 VAL A C 1
ATOM 2235 O O . VAL A 1 284 ? -3.601 0.885 7.172 1.00 89.19 284 VAL A O 1
ATOM 2238 N N . GLU A 1 285 ? -3.307 1.568 5.041 1.00 80.75 285 GLU A N 1
ATOM 2239 C CA . GLU A 1 285 ? -1.876 1.872 5.157 1.00 80.75 285 GLU A CA 1
ATOM 2240 C C . GLU A 1 285 ? -1.632 3.208 5.875 1.00 80.75 285 GLU A C 1
ATOM 2242 O O . GLU A 1 285 ? -0.687 3.343 6.650 1.00 80.75 285 GLU A O 1
ATOM 2247 N N . GLU A 1 286 ? -2.497 4.200 5.648 1.00 81.19 286 GLU A N 1
ATOM 2248 C CA . GLU A 1 286 ? -2.379 5.539 6.229 1.00 81.19 286 GLU A CA 1
ATOM 2249 C C . GLU A 1 286 ? -3.730 6.009 6.801 1.00 81.19 286 GLU A C 1
ATOM 2251 O O . GLU A 1 286 ? -4.395 6.876 6.234 1.00 81.19 286 GLU A O 1
ATOM 2256 N N . PRO A 1 287 ? -4.162 5.488 7.967 1.00 75.12 287 PRO A N 1
ATOM 2257 C CA . PRO A 1 287 ? -5.432 5.884 8.585 1.00 75.12 287 PRO A CA 1
ATOM 2258 C C . PRO A 1 287 ? -5.445 7.353 9.032 1.00 75.12 287 PRO A C 1
ATOM 2260 O O . PRO A 1 287 ? -6.503 7.901 9.326 1.00 75.12 287 PRO A O 1
ATOM 2263 N N . ASN A 1 288 ? -4.283 8.011 9.078 1.00 72.12 288 ASN A N 1
ATOM 2264 C CA . ASN A 1 288 ? -4.153 9.430 9.379 1.00 72.12 288 ASN A CA 1
ATOM 2265 C C . ASN A 1 288 ? -3.479 10.161 8.207 1.00 72.12 288 ASN A C 1
ATOM 2267 O O . ASN A 1 288 ? -2.257 10.329 8.191 1.00 72.12 288 ASN A O 1
ATOM 2271 N N . ASN A 1 289 ? -4.285 10.656 7.264 1.00 57.53 289 ASN A N 1
ATOM 2272 C CA . ASN A 1 289 ? -3.819 11.475 6.134 1.00 57.53 289 ASN A CA 1
ATOM 2273 C C . ASN A 1 289 ? -3.036 12.738 6.576 1.00 57.53 289 ASN A C 1
ATOM 2275 O O . ASN A 1 289 ? -2.300 13.324 5.780 1.00 57.53 289 ASN A O 1
ATOM 2279 N N . ASN A 1 290 ? -3.152 13.152 7.847 1.00 49.56 290 ASN A N 1
ATOM 2280 C CA . ASN A 1 290 ? -2.552 14.369 8.399 1.00 49.56 290 ASN A CA 1
ATOM 2281 C C . ASN A 1 290 ? -1.210 14.153 9.129 1.00 49.56 290 ASN A C 1
ATOM 2283 O O . ASN A 1 290 ? -0.576 15.125 9.543 1.00 49.56 290 ASN A O 1
ATOM 2287 N N . LEU A 1 291 ? -0.694 12.925 9.271 1.00 46.25 291 LEU A N 1
ATOM 2288 C CA . LEU A 1 291 ? 0.645 12.734 9.866 1.00 46.25 291 LEU A CA 1
ATOM 2289 C C . LEU A 1 291 ? 1.755 13.371 9.018 1.00 46.25 291 LEU A C 1
ATOM 2291 O O . LEU A 1 291 ? 2.760 13.846 9.552 1.00 46.25 291 LEU A O 1
ATOM 2295 N N . SER A 1 292 ? 1.540 13.472 7.706 1.00 40.91 292 SER A N 1
ATOM 2296 C CA . SER A 1 292 ? 2.447 14.148 6.779 1.00 40.91 292 SER A CA 1
ATOM 2297 C C . SER A 1 292 ? 2.587 15.659 7.046 1.00 40.91 292 SER A C 1
ATOM 2299 O O . SER A 1 292 ? 3.603 16.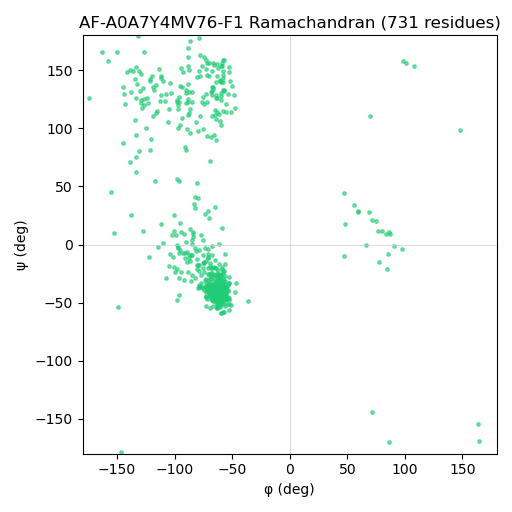240 6.651 1.00 40.91 292 SER A O 1
ATOM 2301 N N . THR A 1 293 ? 1.636 16.286 7.758 1.00 40.53 293 THR A N 1
ATOM 2302 C CA . THR A 1 293 ? 1.612 17.730 8.055 1.00 40.53 293 THR A CA 1
ATOM 2303 C C . THR A 1 293 ? 2.021 18.090 9.487 1.00 40.53 293 THR A C 1
ATOM 2305 O O . THR A 1 293 ? 2.270 19.269 9.764 1.00 40.53 293 THR A O 1
ATOM 2308 N N . ARG A 1 294 ? 2.204 17.121 10.402 1.00 48.88 294 ARG A N 1
ATOM 2309 C CA . ARG A 1 294 ? 2.726 17.409 11.751 1.00 48.88 294 ARG A CA 1
ATOM 2310 C C . ARG A 1 294 ? 4.215 17.767 11.686 1.00 48.88 294 ARG A C 1
ATOM 2312 O O . ARG A 1 294 ? 5.112 16.931 11.775 1.00 48.88 294 ARG A O 1
ATOM 2319 N N . LYS A 1 295 ? 4.480 19.074 11.598 1.00 40.69 295 LYS A N 1
ATOM 2320 C CA . LYS A 1 295 ? 5.792 19.749 11.655 1.00 40.69 295 LYS A CA 1
ATOM 2321 C C . LYS A 1 295 ? 6.601 19.503 12.945 1.00 40.69 295 LYS A C 1
ATOM 2323 O O . LYS A 1 295 ? 7.621 20.156 13.127 1.00 40.69 295 LYS A O 1
ATOM 2328 N N . SER A 1 296 ? 6.273 18.529 13.795 1.00 41.97 296 SER A N 1
ATOM 2329 C CA . SER A 1 296 ? 7.064 18.207 14.995 1.00 41.97 296 SER A CA 1
ATOM 2330 C C . SER A 1 296 ? 8.186 17.202 14.706 1.00 41.97 296 SER A C 1
ATOM 2332 O O . SER A 1 296 ? 7.985 16.213 14.005 1.00 41.97 296 SER A O 1
ATOM 2334 N N . THR A 1 297 ? 9.384 17.530 15.174 1.00 50.12 297 THR A N 1
ATOM 2335 C CA . THR A 1 297 ? 10.642 16.784 15.074 1.00 50.12 297 THR A CA 1
ATOM 2336 C C . THR A 1 297 ? 10.640 15.614 16.057 1.00 50.12 297 THR A C 1
ATOM 2338 O O . THR A 1 297 ? 10.497 15.830 17.254 1.00 50.12 297 THR A O 1
ATOM 2341 N N . THR A 1 298 ? 10.823 14.401 15.531 1.00 56.09 298 THR A N 1
ATOM 2342 C CA . THR A 1 298 ? 10.921 13.123 16.262 1.00 56.09 298 THR A CA 1
ATOM 2343 C C . THR A 1 298 ? 9.596 12.654 16.899 1.00 56.09 298 THR A C 1
ATOM 2345 O O . THR A 1 298 ? 9.114 13.263 17.854 1.00 56.09 298 THR A O 1
ATOM 2348 N N . PRO A 1 299 ? 8.967 11.570 16.397 1.00 62.41 299 PRO A N 1
ATOM 2349 C CA . PRO A 1 299 ? 7.738 11.050 16.993 1.00 62.41 299 PRO A CA 1
ATOM 2350 C C . PRO A 1 299 ? 8.015 10.567 18.421 1.00 62.41 299 PRO A C 1
ATOM 2352 O O . PRO A 1 299 ? 8.920 9.767 18.650 1.00 62.41 299 PRO A O 1
ATOM 2355 N N . THR A 1 300 ? 7.243 11.058 19.395 1.00 68.75 300 THR A N 1
ATOM 2356 C CA . THR A 1 300 ? 7.347 10.563 20.775 1.00 68.75 300 THR A CA 1
ATOM 2357 C C . THR A 1 300 ? 6.868 9.105 20.842 1.00 68.75 300 THR A C 1
ATOM 2359 O O . THR A 1 300 ? 6.049 8.698 20.011 1.00 68.75 300 THR A O 1
ATOM 2362 N N . PRO A 1 301 ? 7.299 8.309 21.837 1.00 67.62 301 PRO A N 1
ATOM 2363 C CA . PRO A 1 301 ? 6.819 6.934 21.997 1.00 67.62 301 PRO A CA 1
ATOM 2364 C C . PRO A 1 301 ? 5.285 6.814 22.032 1.00 67.62 301 PRO A C 1
ATOM 2366 O O . PRO A 1 301 ? 4.724 5.856 21.505 1.00 67.62 301 PRO A O 1
ATOM 2369 N N . ALA A 1 302 ? 4.596 7.821 22.578 1.00 70.06 302 ALA A N 1
ATOM 2370 C CA . ALA A 1 302 ? 3.138 7.880 22.585 1.00 70.06 302 ALA A CA 1
ATOM 2371 C C . ALA A 1 302 ? 2.540 8.001 21.173 1.00 70.06 302 ALA A C 1
ATOM 2373 O O . ALA A 1 302 ? 1.613 7.265 20.853 1.00 70.06 302 ALA A O 1
ATOM 2374 N N . HIS A 1 303 ? 3.115 8.848 20.309 1.00 75.38 303 HIS A N 1
ATOM 2375 C CA . HIS A 1 303 ? 2.693 8.960 18.908 1.00 75.38 303 HIS A CA 1
ATOM 2376 C C . HIS A 1 303 ? 2.907 7.655 18.136 1.00 75.38 303 HIS A C 1
ATOM 2378 O O . HIS A 1 303 ? 2.084 7.284 17.305 1.00 75.38 303 HIS A O 1
ATOM 2384 N N . VAL A 1 304 ? 4.007 6.946 18.407 1.00 75.19 304 VAL A N 1
ATOM 2385 C CA . VAL A 1 304 ? 4.273 5.642 17.784 1.00 75.19 304 VAL A CA 1
ATOM 2386 C C . VAL A 1 304 ? 3.223 4.617 18.219 1.00 75.19 304 VAL A C 1
ATOM 2388 O O . VAL A 1 304 ? 2.694 3.895 17.378 1.00 75.19 304 VAL A O 1
ATOM 2391 N N . ALA A 1 305 ? 2.892 4.567 19.513 1.00 77.06 305 ALA A N 1
ATOM 2392 C CA . ALA A 1 305 ? 1.900 3.637 20.047 1.00 77.06 305 ALA A CA 1
ATOM 2393 C C . ALA A 1 305 ? 0.489 3.895 19.489 1.00 77.06 305 ALA A C 1
ATOM 2395 O O . ALA A 1 305 ? -0.170 2.951 19.051 1.00 77.06 305 ALA A O 1
ATOM 2396 N N . THR A 1 306 ? 0.041 5.154 19.454 1.00 82.06 306 THR A N 1
ATOM 2397 C CA . THR A 1 306 ? -1.283 5.511 18.919 1.00 82.06 306 THR A CA 1
ATOM 2398 C C . THR A 1 306 ? -1.364 5.299 17.408 1.00 82.06 306 THR A C 1
ATOM 2400 O O . THR A 1 306 ? -2.372 4.806 16.914 1.00 82.06 306 THR A O 1
ATOM 2403 N N . HIS A 1 307 ? -0.288 5.565 16.661 1.00 82.62 307 HIS A N 1
ATOM 2404 C CA . HIS A 1 307 ? -0.236 5.263 15.230 1.00 82.62 307 HIS A CA 1
ATOM 2405 C C . HIS A 1 307 ? -0.302 3.753 14.948 1.00 82.62 307 HIS A C 1
ATOM 2407 O O . HIS A 1 307 ? -1.099 3.323 14.113 1.00 82.62 307 HIS A O 1
ATOM 2413 N N . LYS A 1 308 ? 0.470 2.934 15.681 1.00 83.25 308 LYS A N 1
ATOM 2414 C CA . LYS A 1 308 ? 0.39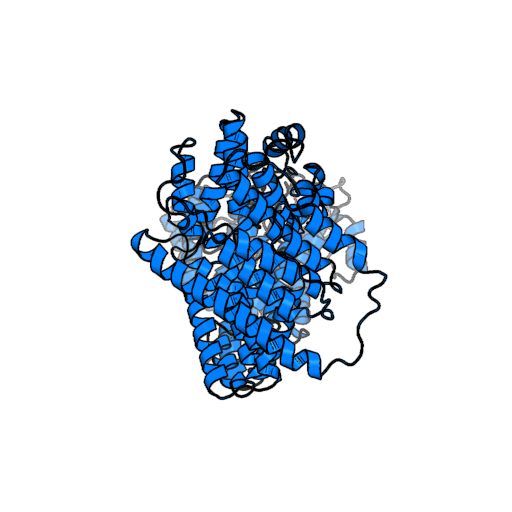6 1.463 15.590 1.00 83.25 308 LYS A CA 1
ATOM 2415 C C . LYS A 1 308 ? -1.022 0.955 15.880 1.00 83.25 308 LYS A C 1
ATOM 2417 O O . LYS A 1 308 ? -1.511 0.080 15.170 1.00 83.25 308 LYS A O 1
ATOM 2422 N N . GLY A 1 309 ? -1.689 1.501 16.898 1.00 85.00 309 GLY A N 1
ATOM 2423 C CA . GLY A 1 309 ? -3.059 1.114 17.231 1.00 85.00 309 GLY A CA 1
ATOM 2424 C C . GLY A 1 309 ? -4.092 1.568 16.193 1.00 85.00 309 GLY A C 1
ATOM 2425 O O . GLY A 1 309 ? -4.993 0.794 15.877 1.00 85.00 309 GLY A O 1
ATOM 2426 N N . SER A 1 310 ? -3.928 2.745 15.579 1.00 89.25 310 SER A N 1
ATOM 2427 C CA . SER A 1 310 ? -4.747 3.171 14.433 1.00 89.25 310 SER A CA 1
ATOM 2428 C C . SER A 1 310 ? -4.596 2.231 13.230 1.00 89.25 310 SER A C 1
ATOM 2430 O O . SER A 1 310 ? -5.599 1.857 12.626 1.00 89.25 310 SER A O 1
ATOM 2432 N N . LEU A 1 311 ? -3.371 1.800 12.902 1.00 87.56 311 LEU A N 1
ATOM 2433 C CA . LEU A 1 311 ? -3.120 0.816 11.836 1.00 87.56 311 LEU A CA 1
ATOM 2434 C C . LEU A 1 311 ? -3.764 -0.540 12.149 1.00 87.56 311 LEU A C 1
ATOM 2436 O O . LEU A 1 311 ? -4.377 -1.159 11.279 1.00 87.56 311 LEU A O 1
ATOM 2440 N N . LEU A 1 312 ? -3.672 -0.992 13.404 1.00 87.12 312 LEU A N 1
ATOM 2441 C CA . LEU A 1 312 ? -4.324 -2.222 13.851 1.00 87.12 312 LEU A CA 1
ATOM 2442 C C . LEU A 1 312 ? -5.851 -2.136 13.708 1.00 87.12 312 LEU A C 1
ATOM 2444 O O . LEU A 1 312 ? -6.471 -3.080 13.220 1.00 87.12 312 LEU A O 1
ATOM 2448 N N . ALA A 1 313 ? -6.450 -1.004 14.090 1.00 89.44 313 ALA A N 1
ATOM 2449 C CA . ALA A 1 313 ? -7.882 -0.761 13.933 1.00 89.44 313 ALA A CA 1
ATOM 2450 C C . ALA A 1 313 ? -8.301 -0.763 12.455 1.00 89.44 313 ALA A C 1
ATOM 2452 O O . ALA A 1 313 ? -9.289 -1.405 12.098 1.00 89.44 313 ALA A O 1
ATOM 2453 N N . ALA A 1 314 ? -7.527 -0.101 11.588 1.00 92.50 314 ALA A N 1
ATOM 2454 C CA . ALA A 1 314 ? -7.777 -0.071 10.150 1.00 92.50 314 ALA A CA 1
ATOM 2455 C C . ALA A 1 314 ? -7.737 -1.483 9.549 1.00 92.50 314 ALA A C 1
ATOM 2457 O O . ALA A 1 314 ? -8.668 -1.898 8.857 1.00 92.50 314 ALA A O 1
ATOM 2458 N N . LYS A 1 315 ? -6.710 -2.266 9.895 1.00 91.31 315 LYS A N 1
ATOM 2459 C CA . LYS A 1 315 ? -6.582 -3.662 9.468 1.00 91.31 315 LYS A CA 1
ATOM 2460 C C . LYS A 1 315 ? -7.739 -4.532 9.965 1.00 91.31 315 LYS A C 1
ATOM 2462 O O . LYS A 1 315 ? -8.282 -5.318 9.196 1.00 91.31 315 LYS A O 1
ATOM 2467 N N . LEU A 1 316 ? -8.166 -4.360 11.218 1.00 88.94 316 LEU A N 1
ATOM 2468 C CA . LEU A 1 316 ? -9.316 -5.080 11.771 1.00 88.94 316 LEU A CA 1
ATOM 2469 C C . LEU A 1 316 ? -10.604 -4.779 10.989 1.00 88.94 316 LEU A C 1
ATOM 2471 O O . LEU A 1 316 ? -11.344 -5.706 10.653 1.00 88.94 316 LEU A O 1
ATOM 2475 N N . ILE A 1 317 ? -10.869 -3.500 10.700 1.00 93.00 317 ILE A N 1
ATOM 2476 C CA . ILE A 1 317 ? -12.032 -3.071 9.909 1.00 93.00 317 ILE A CA 1
ATOM 2477 C C . ILE A 1 317 ? -11.967 -3.678 8.509 1.00 93.00 317 ILE A C 1
ATOM 2479 O O . ILE A 1 317 ? -12.952 -4.265 8.057 1.00 93.00 317 ILE A O 1
ATOM 2483 N N . TRP A 1 318 ? -10.811 -3.587 7.853 1.00 95.31 318 TRP A N 1
ATOM 2484 C CA . TRP A 1 318 ? -10.568 -4.138 6.523 1.00 95.31 318 TRP A CA 1
ATOM 2485 C C . TRP A 1 318 ? -10.820 -5.649 6.468 1.00 95.31 318 TRP A C 1
ATOM 2487 O O . TRP A 1 318 ? -11.715 -6.096 5.748 1.00 95.31 318 TRP A O 1
ATOM 2497 N N . ASP A 1 319 ? -10.119 -6.435 7.288 1.00 93.19 319 ASP A N 1
ATOM 2498 C CA . ASP A 1 319 ? -10.178 -7.901 7.263 1.00 93.19 319 ASP A CA 1
ATOM 2499 C C . ASP A 1 319 ? -11.596 -8.421 7.555 1.00 93.19 319 ASP A C 1
ATOM 2501 O O . ASP A 1 319 ? -12.110 -9.321 6.878 1.00 93.19 319 ASP A O 1
ATOM 2505 N N . ARG A 1 320 ? -12.275 -7.833 8.551 1.00 91.75 320 ARG A N 1
ATOM 2506 C CA . ARG A 1 320 ? -13.645 -8.227 8.906 1.00 91.75 320 ARG A CA 1
ATOM 2507 C C . ARG A 1 320 ? -14.648 -7.829 7.832 1.00 91.75 320 ARG A C 1
ATOM 2509 O O . ARG A 1 320 ? -15.522 -8.633 7.505 1.00 91.75 320 ARG A O 1
ATOM 2516 N N . SER A 1 321 ? -14.518 -6.635 7.263 1.00 94.12 321 SER A N 1
ATOM 2517 C CA . SER A 1 321 ? -15.393 -6.182 6.180 1.00 94.12 321 SER A CA 1
ATOM 2518 C C . SER A 1 321 ? -15.245 -7.060 4.947 1.00 94.12 321 SER A C 1
ATOM 2520 O O . SER A 1 321 ? -16.254 -7.500 4.407 1.00 94.12 321 SER A O 1
ATOM 2522 N N . LEU A 1 322 ? -14.018 -7.400 4.540 1.00 94.38 322 LEU A N 1
ATOM 2523 C CA . LEU A 1 322 ? -13.783 -8.303 3.411 1.00 94.38 322 LEU A CA 1
ATOM 2524 C C . LEU A 1 322 ? -14.383 -9.693 3.643 1.00 94.38 322 LEU A C 1
ATOM 2526 O O . LEU A 1 322 ? -14.963 -10.272 2.726 1.00 94.38 322 LEU A O 1
ATOM 2530 N N . SER A 1 323 ? -14.309 -10.219 4.869 1.00 90.56 323 SER A N 1
ATOM 2531 C CA . SER A 1 323 ? -14.964 -11.485 5.217 1.00 90.56 323 SER A CA 1
ATOM 2532 C C . SER A 1 323 ? -16.484 -11.427 4.994 1.00 90.56 323 SER A C 1
ATOM 2534 O O . SER A 1 323 ? -17.054 -12.311 4.346 1.00 90.56 323 SER A O 1
ATOM 2536 N N . HIS A 1 324 ? -17.140 -10.351 5.445 1.00 89.56 324 HIS A N 1
ATOM 2537 C CA . HIS A 1 324 ? -18.578 -10.135 5.232 1.00 89.56 324 HIS A CA 1
ATOM 2538 C C . HIS A 1 324 ? -18.929 -9.885 3.763 1.00 89.56 324 HIS A C 1
ATOM 2540 O O . HIS A 1 324 ? -19.831 -10.537 3.234 1.00 89.56 324 HIS A O 1
ATOM 2546 N N . LEU A 1 325 ? -18.193 -9.004 3.081 1.00 91.56 325 LEU A N 1
ATOM 2547 C CA . LEU A 1 325 ? -18.375 -8.708 1.658 1.00 91.56 325 LEU A CA 1
ATOM 2548 C C . LEU A 1 325 ? -18.247 -9.967 0.811 1.00 91.56 325 LEU A C 1
ATOM 2550 O O . LEU A 1 325 ? -19.054 -10.175 -0.088 1.00 91.56 325 LEU A O 1
ATOM 2554 N N . GLY A 1 326 ? -17.284 -10.837 1.113 1.00 87.88 326 GLY A N 1
ATOM 2555 C CA . GLY A 1 326 ? -17.105 -12.093 0.395 1.00 87.88 326 GLY A CA 1
ATOM 2556 C C . GLY A 1 326 ? -18.349 -12.980 0.438 1.00 87.88 326 GLY A C 1
ATOM 2557 O O . GLY A 1 326 ? -18.678 -13.605 -0.565 1.00 87.88 326 GLY A O 1
ATOM 2558 N N . ASN A 1 327 ? -19.084 -12.985 1.553 1.00 84.06 327 ASN A N 1
ATOM 2559 C CA . ASN A 1 327 ? -20.346 -13.718 1.677 1.00 84.06 327 ASN A CA 1
ATOM 2560 C C . ASN A 1 327 ? -21.507 -13.017 0.946 1.00 84.06 327 ASN A C 1
ATOM 2562 O O . ASN A 1 327 ? -22.344 -13.689 0.339 1.00 84.06 327 ASN A O 1
ATOM 2566 N N . SER A 1 328 ? -21.555 -11.681 0.978 1.00 82.75 328 SER A N 1
ATOM 2567 C CA . SER A 1 328 ? -22.603 -10.873 0.334 1.00 82.75 328 SER A CA 1
ATOM 2568 C C . SER A 1 328 ? -22.477 -10.832 -1.196 1.00 82.75 328 SER A C 1
ATOM 2570 O O . SER A 1 328 ? -23.466 -11.023 -1.908 1.00 82.75 328 SER A O 1
ATOM 2572 N N . LEU A 1 329 ? -21.261 -10.642 -1.720 1.00 82.38 329 LEU A N 1
ATOM 2573 C CA . LEU A 1 329 ? -20.969 -10.509 -3.154 1.00 82.38 329 LEU A CA 1
ATOM 2574 C C . LEU A 1 329 ? -21.241 -11.791 -3.945 1.00 82.38 329 LEU A C 1
ATOM 2576 O O . LEU A 1 329 ? -21.429 -11.736 -5.155 1.00 82.38 329 LEU A O 1
ATOM 2580 N N . LEU A 1 330 ? -21.312 -12.951 -3.285 1.00 66.69 330 LEU A N 1
ATOM 2581 C CA . LEU A 1 330 ? -21.738 -14.204 -3.919 1.00 66.69 330 LEU A CA 1
ATOM 2582 C C . LEU A 1 330 ? -23.174 -14.146 -4.460 1.00 66.69 330 LEU A C 1
ATOM 2584 O O . LEU A 1 330 ? -23.561 -15.019 -5.232 1.00 66.69 330 LEU A O 1
ATOM 2588 N N . ARG A 1 331 ? -23.978 -13.164 -4.031 1.00 61.00 331 ARG A N 1
ATOM 2589 C CA . ARG A 1 331 ? -25.398 -13.064 -4.382 1.00 61.00 331 ARG A CA 1
ATOM 2590 C C . ARG A 1 331 ? -25.701 -11.945 -5.383 1.00 61.00 331 ARG A C 1
ATOM 2592 O O . ARG A 1 331 ? -26.675 -12.097 -6.115 1.00 61.00 331 ARG A O 1
ATOM 2599 N N . ARG A 1 332 ? -24.922 -10.846 -5.415 1.00 67.44 332 ARG A N 1
ATOM 2600 C CA . ARG A 1 332 ? -25.084 -9.668 -6.309 1.00 67.44 332 ARG A CA 1
ATOM 2601 C C . ARG A 1 332 ? -23.764 -8.879 -6.459 1.00 67.44 332 ARG A C 1
ATOM 2603 O O . ARG A 1 332 ? -22.916 -8.935 -5.578 1.00 67.44 332 ARG A O 1
ATOM 2610 N N . ASN A 1 333 ? -23.626 -8.108 -7.542 1.00 80.75 333 ASN A N 1
ATOM 2611 C CA . ASN A 1 333 ? -22.652 -7.011 -7.743 1.00 80.75 333 ASN A CA 1
ATOM 2612 C C . ASN A 1 333 ? -21.146 -7.341 -7.819 1.00 80.75 333 ASN A C 1
ATOM 2614 O O . ASN A 1 333 ? -20.363 -6.436 -8.093 1.00 80.75 333 ASN A O 1
ATOM 2618 N N . ALA A 1 334 ? -20.717 -8.603 -7.695 1.00 88.88 334 ALA A N 1
ATOM 2619 C CA . ALA A 1 334 ? -19.297 -8.976 -7.802 1.00 88.88 334 ALA A CA 1
ATOM 2620 C C . ALA A 1 334 ? -18.624 -8.526 -9.118 1.00 88.88 334 ALA A C 1
ATOM 2622 O O . ALA A 1 334 ? -17.479 -8.080 -9.100 1.00 88.88 334 ALA A O 1
ATOM 2623 N N . ALA A 1 335 ? -19.337 -8.587 -10.249 1.00 90.50 335 ALA A N 1
ATOM 2624 C CA . ALA A 1 335 ? -18.828 -8.075 -11.524 1.00 90.50 335 ALA A CA 1
ATOM 2625 C C . ALA A 1 335 ? -18.650 -6.545 -11.499 1.00 90.50 335 ALA A C 1
ATOM 2627 O O . ALA A 1 335 ? -17.600 -6.050 -11.899 1.00 90.50 335 ALA A O 1
ATOM 2628 N N . SER A 1 336 ? -19.628 -5.801 -10.968 1.00 92.00 336 SER A N 1
ATOM 2629 C CA . SER A 1 336 ? -19.539 -4.341 -10.819 1.00 92.00 336 SER A CA 1
ATOM 2630 C C . SER A 1 336 ? -18.376 -3.935 -9.914 1.00 92.00 336 SER A C 1
ATOM 2632 O O . SER A 1 336 ? -17.640 -3.020 -10.261 1.00 92.00 336 SER A O 1
ATOM 2634 N N . THR A 1 337 ? -18.144 -4.656 -8.809 1.00 93.56 337 THR A N 1
ATOM 2635 C CA . THR A 1 337 ? -16.958 -4.462 -7.957 1.00 93.56 337 THR A CA 1
ATOM 2636 C C . THR A 1 337 ? -15.661 -4.643 -8.740 1.00 93.56 337 THR A C 1
ATOM 2638 O O . THR A 1 337 ? -14.759 -3.823 -8.606 1.00 93.56 337 THR A O 1
ATOM 2641 N N . GLY A 1 338 ? -15.570 -5.677 -9.584 1.00 94.81 338 GLY A N 1
ATOM 2642 C CA . GLY A 1 338 ? -14.405 -5.903 -10.443 1.00 94.81 338 GLY A CA 1
ATOM 2643 C C . GLY A 1 338 ? -14.173 -4.779 -11.453 1.00 94.81 338 GLY A C 1
ATOM 2644 O O . GLY A 1 338 ? -13.048 -4.308 -11.593 1.00 94.81 338 GLY A O 1
ATOM 2645 N N . ILE A 1 339 ? -15.233 -4.301 -12.111 1.00 93.69 339 ILE A N 1
ATOM 2646 C CA . ILE A 1 339 ? -15.155 -3.188 -13.073 1.00 93.69 339 ILE A CA 1
ATOM 2647 C C . ILE A 1 339 ? -14.705 -1.903 -12.369 1.00 93.69 339 ILE A C 1
ATOM 2649 O O . ILE A 1 339 ? -13.719 -1.295 -12.778 1.00 93.69 339 ILE A O 1
ATOM 2653 N N . THR A 1 340 ? -15.357 -1.533 -11.261 1.00 94.50 340 THR A N 1
ATOM 2654 C CA . THR A 1 340 ? -14.986 -0.345 -10.480 1.00 94.50 340 THR A CA 1
ATOM 2655 C C . THR A 1 340 ? -13.554 -0.432 -9.964 1.00 94.50 340 THR A C 1
ATOM 2657 O O . THR A 1 340 ? -12.815 0.546 -10.067 1.00 94.50 340 THR A O 1
ATOM 2660 N N . LEU A 1 341 ? -13.126 -1.595 -9.459 1.00 96.06 341 LEU A N 1
ATOM 2661 C CA . LEU A 1 341 ? -11.739 -1.812 -9.053 1.00 96.06 341 LEU A CA 1
ATOM 2662 C C . LEU A 1 341 ? -10.783 -1.576 -10.227 1.00 96.06 341 LEU A C 1
ATOM 2664 O O . LEU A 1 341 ? -9.809 -0.846 -10.067 1.00 96.06 341 LEU A O 1
ATOM 2668 N N . SER A 1 342 ? -11.081 -2.135 -11.402 1.00 94.56 342 SER A N 1
ATOM 2669 C CA . SER A 1 342 ? -10.236 -2.006 -12.592 1.00 94.56 342 SER A CA 1
ATOM 2670 C C . SER A 1 342 ? -10.059 -0.552 -13.031 1.00 94.56 342 SER A C 1
ATOM 2672 O O . SER A 1 342 ? -8.928 -0.116 -13.257 1.00 94.56 342 SER A O 1
ATOM 2674 N N . ASP A 1 343 ? -11.146 0.221 -13.080 1.00 92.00 343 ASP A N 1
ATOM 2675 C CA . ASP A 1 343 ? -11.122 1.629 -13.496 1.00 92.00 343 ASP A CA 1
ATOM 2676 C C . ASP A 1 343 ? -10.374 2.509 -12.486 1.00 92.00 343 ASP A C 1
ATOM 2678 O O . ASP A 1 343 ? -9.544 3.349 -12.849 1.00 92.00 343 ASP A O 1
ATOM 2682 N N . ARG A 1 344 ? -10.627 2.292 -11.189 1.00 92.00 344 ARG A N 1
ATOM 2683 C CA . ARG A 1 344 ? -9.959 3.018 -10.101 1.00 92.00 344 ARG A CA 1
ATOM 2684 C C . ARG A 1 344 ? -8.461 2.737 -10.081 1.00 92.00 344 ARG A C 1
ATOM 2686 O O . ARG A 1 344 ? -7.668 3.672 -9.965 1.00 92.00 344 ARG A O 1
ATOM 2693 N N . VAL A 1 345 ? -8.076 1.468 -10.213 1.00 92.56 345 VAL A N 1
ATOM 2694 C CA . VAL A 1 345 ? -6.673 1.044 -10.274 1.00 92.56 345 VAL A CA 1
ATOM 2695 C C . VAL A 1 345 ? -6.001 1.610 -11.520 1.00 92.56 345 VAL A C 1
ATOM 2697 O O . VAL A 1 345 ? -4.901 2.146 -11.409 1.00 92.56 345 VAL A O 1
ATOM 2700 N N . GLN A 1 346 ? -6.669 1.585 -12.678 1.00 89.88 346 GLN A N 1
ATOM 2701 C CA . GLN A 1 346 ? -6.139 2.173 -13.908 1.00 89.88 346 GLN A CA 1
ATOM 2702 C C . GLN A 1 346 ? -5.834 3.657 -13.719 1.00 89.88 346 GLN A C 1
ATOM 2704 O O . GLN A 1 346 ? -4.742 4.115 -14.053 1.00 89.88 346 GLN A O 1
ATOM 2709 N N . SER A 1 347 ? -6.783 4.403 -13.148 1.00 86.31 347 SER A N 1
ATOM 2710 C CA . SER A 1 347 ? -6.595 5.819 -12.850 1.00 86.31 347 SER A CA 1
ATOM 2711 C C . SER A 1 347 ? -5.421 6.025 -11.889 1.00 86.31 347 SER A C 1
ATOM 2713 O O . SER A 1 347 ? -4.529 6.821 -12.179 1.00 86.31 347 SER A O 1
ATOM 2715 N N . ALA A 1 348 ? -5.336 5.257 -10.801 1.00 84.25 348 ALA A N 1
ATOM 2716 C CA . ALA A 1 348 ? -4.243 5.396 -9.843 1.00 84.25 348 ALA A CA 1
ATOM 2717 C C . ALA A 1 348 ? -2.864 5.090 -10.445 1.00 84.25 348 ALA A C 1
ATOM 2719 O O . ALA A 1 348 ? -1.947 5.891 -10.264 1.00 84.25 348 ALA A O 1
ATOM 2720 N N . LEU A 1 349 ? -2.726 4.000 -11.202 1.00 82.50 349 LEU A N 1
ATOM 2721 C CA . LEU A 1 349 ? -1.473 3.641 -11.873 1.00 82.50 349 LEU A CA 1
ATOM 2722 C C . LEU A 1 349 ? -1.094 4.660 -12.959 1.00 82.50 349 LEU A C 1
ATOM 2724 O O . LEU A 1 349 ? 0.067 5.052 -13.055 1.00 82.50 349 LEU A O 1
ATOM 2728 N N . SER A 1 350 ? -2.075 5.192 -13.700 1.00 75.44 350 SER A N 1
ATOM 2729 C CA . SER A 1 350 ? -1.833 6.204 -14.740 1.00 75.44 350 SER A CA 1
ATOM 2730 C C . SER A 1 350 ? -1.272 7.516 -14.193 1.00 75.44 350 SER A C 1
ATOM 2732 O O . SER A 1 350 ? -0.472 8.162 -14.862 1.00 75.44 350 SER A O 1
ATOM 2734 N N . THR A 1 351 ? -1.628 7.891 -12.956 1.00 66.88 351 THR A N 1
ATOM 2735 C CA . THR A 1 351 ? -1.090 9.111 -12.331 1.00 66.88 351 THR A CA 1
ATOM 2736 C C . THR A 1 351 ? 0.383 8.981 -11.941 1.00 66.88 351 THR A C 1
ATOM 2738 O O . THR A 1 351 ? 0.962 9.970 -11.503 1.00 66.88 351 THR A O 1
ATOM 2741 N N . LYS A 1 352 ? 0.982 7.777 -12.035 1.00 59.78 352 LYS A N 1
ATOM 2742 C CA . LYS A 1 352 ? 2.373 7.456 -11.645 1.00 59.78 352 LYS A CA 1
ATOM 2743 C C . LYS A 1 352 ? 2.783 7.977 -10.257 1.00 59.78 352 LYS A C 1
ATOM 2745 O O . LYS A 1 352 ? 3.963 8.006 -9.915 1.00 59.78 352 LYS A O 1
ATOM 2750 N N . SER A 1 353 ? 1.804 8.317 -9.419 1.00 53.25 353 SER A N 1
ATOM 2751 C CA . SER A 1 353 ? 1.973 8.958 -8.110 1.00 53.25 353 SER A CA 1
ATOM 2752 C C . SER A 1 353 ? 2.577 8.034 -7.047 1.00 53.25 353 SER A C 1
ATOM 2754 O O . SER A 1 353 ? 2.862 8.462 -5.934 1.00 53.25 353 SER A O 1
ATOM 2756 N N . GLY A 1 354 ? 2.810 6.760 -7.380 1.00 54.62 354 GLY A N 1
ATOM 2757 C CA . GLY A 1 354 ? 3.590 5.845 -6.553 1.00 54.62 354 GLY A CA 1
ATOM 2758 C C . GLY A 1 354 ? 2.827 5.098 -5.470 1.00 54.62 354 GLY A C 1
ATOM 2759 O O . GLY A 1 354 ? 3.457 4.391 -4.686 1.00 54.62 354 GLY A O 1
ATOM 2760 N N . ASN A 1 355 ? 1.493 5.165 -5.432 1.00 72.38 355 ASN A N 1
ATOM 2761 C CA . ASN A 1 355 ? 0.713 4.400 -4.456 1.00 72.38 355 ASN A CA 1
ATOM 2762 C C . ASN A 1 355 ? 0.512 2.923 -4.863 1.00 72.38 355 ASN A C 1
ATOM 2764 O O . ASN A 1 355 ? -0.610 2.416 -4.916 1.00 72.38 355 ASN A O 1
ATOM 2768 N N . TYR A 1 356 ? 1.604 2.215 -5.162 1.00 80.88 356 TYR A N 1
ATOM 2769 C CA . TYR A 1 356 ? 1.571 0.792 -5.517 1.00 80.88 356 TYR A CA 1
ATOM 2770 C C . TYR A 1 356 ? 1.168 -0.098 -4.341 1.00 80.88 356 TYR A C 1
ATOM 2772 O O . TYR A 1 356 ? 0.587 -1.152 -4.571 1.00 80.88 356 TYR A O 1
ATOM 2780 N N . ASN A 1 357 ? 1.425 0.321 -3.097 1.00 80.69 357 ASN A N 1
ATOM 2781 C CA . ASN A 1 357 ? 1.061 -0.463 -1.916 1.00 80.69 357 ASN A CA 1
ATOM 2782 C C . ASN A 1 357 ? -0.453 -0.512 -1.714 1.00 80.69 357 ASN A C 1
ATOM 2784 O O . ASN A 1 357 ? -1.007 -1.604 -1.721 1.00 80.69 357 ASN A O 1
ATOM 2788 N N . SER A 1 358 ? -1.141 0.635 -1.651 1.00 86.31 358 SER A N 1
ATOM 2789 C CA . SER A 1 358 ? -2.608 0.628 -1.506 1.00 86.31 358 SER A CA 1
ATOM 2790 C C . SER A 1 358 ? -3.284 0.005 -2.729 1.00 86.31 358 SER A C 1
ATOM 2792 O O . SER A 1 358 ? -4.285 -0.695 -2.602 1.00 86.31 358 SER A O 1
ATOM 2794 N N . THR A 1 359 ? -2.721 0.228 -3.923 1.00 91.38 359 THR A N 1
ATOM 2795 C CA . THR A 1 359 ? -3.220 -0.383 -5.163 1.00 91.38 359 THR A CA 1
ATOM 2796 C C . THR A 1 359 ? -3.095 -1.903 -5.122 1.00 91.38 359 THR A C 1
ATOM 2798 O O . THR A 1 359 ? -4.059 -2.600 -5.429 1.00 91.38 359 THR A O 1
ATOM 2801 N N . TRP A 1 360 ? -1.950 -2.426 -4.676 1.00 92.44 360 TRP A N 1
ATOM 2802 C CA . TRP A 1 360 ? -1.764 -3.857 -4.464 1.00 92.44 360 TRP A CA 1
ATOM 2803 C C . TRP A 1 360 ? -2.706 -4.401 -3.392 1.00 92.44 360 TRP A C 1
ATOM 2805 O O . TRP A 1 360 ? -3.363 -5.398 -3.645 1.00 92.44 360 TRP A O 1
ATOM 2815 N N . THR A 1 361 ? -2.835 -3.743 -2.237 1.00 92.94 361 THR A N 1
ATOM 2816 C CA . THR A 1 361 ? -3.747 -4.166 -1.159 1.00 92.94 361 THR A CA 1
ATOM 2817 C C . THR A 1 361 ? -5.194 -4.276 -1.662 1.00 92.94 361 THR A C 1
ATOM 2819 O O . THR A 1 361 ? -5.884 -5.252 -1.366 1.00 92.94 361 THR A O 1
ATOM 2822 N N . ALA A 1 362 ? -5.645 -3.332 -2.496 1.00 95.94 362 ALA A N 1
ATOM 2823 C CA . ALA A 1 362 ? -6.960 -3.391 -3.134 1.00 95.94 362 ALA A CA 1
ATOM 2824 C C . ALA A 1 362 ? -7.079 -4.525 -4.167 1.00 95.94 362 ALA A C 1
ATOM 2826 O O . ALA A 1 362 ? -8.081 -5.245 -4.177 1.00 95.94 362 ALA A O 1
ATOM 2827 N N . LEU A 1 363 ? -6.068 -4.700 -5.026 1.00 96.62 363 LEU A N 1
ATOM 2828 C CA . LEU A 1 363 ? -6.028 -5.775 -6.019 1.00 96.62 363 LEU A CA 1
ATOM 2829 C C . LEU A 1 363 ? -5.976 -7.152 -5.361 1.00 96.62 363 LEU A C 1
ATOM 2831 O O . LEU A 1 363 ? -6.703 -8.038 -5.790 1.00 96.62 363 LEU A O 1
ATOM 2835 N N . ASP A 1 364 ? -5.180 -7.347 -4.317 1.00 96.12 364 ASP A N 1
ATOM 2836 C CA . ASP A 1 364 ? -5.081 -8.609 -3.587 1.00 96.12 364 ASP A CA 1
ATOM 2837 C C . ASP A 1 364 ? -6.433 -8.988 -2.962 1.00 96.12 364 ASP A C 1
ATOM 2839 O O . ASP A 1 364 ? -6.961 -10.074 -3.211 1.00 96.12 364 ASP A O 1
ATOM 2843 N N . ALA A 1 365 ? -7.077 -8.050 -2.262 1.00 96.31 365 ALA A N 1
ATOM 2844 C CA . ALA A 1 365 ? -8.388 -8.277 -1.661 1.00 96.31 365 ALA A CA 1
ATOM 2845 C C . ALA A 1 365 ? -9.512 -8.501 -2.687 1.00 96.31 365 ALA A C 1
ATOM 2847 O O . ALA A 1 365 ? -10.414 -9.316 -2.460 1.00 96.31 365 ALA A O 1
ATOM 2848 N N . GLY A 1 366 ? -9.481 -7.758 -3.795 1.00 96.19 366 GLY A N 1
ATOM 2849 C CA . GLY A 1 366 ? -10.569 -7.679 -4.767 1.00 96.19 366 GLY A CA 1
ATOM 2850 C C . GLY A 1 366 ? -10.428 -8.566 -6.001 1.00 96.19 366 GLY A C 1
ATOM 2851 O O . GLY A 1 366 ? -11.436 -8.854 -6.641 1.00 96.19 366 GLY A O 1
ATOM 2852 N N . TRP A 1 367 ? -9.216 -9.008 -6.349 1.00 97.06 367 TRP A N 1
ATOM 2853 C CA . TRP A 1 367 ? -8.949 -9.684 -7.621 1.00 97.06 367 TRP A CA 1
ATOM 2854 C C . TRP A 1 367 ? -7.828 -10.723 -7.614 1.00 97.06 367 TRP A C 1
ATOM 2856 O O . TRP A 1 367 ? -8.079 -11.830 -8.066 1.00 97.06 367 TRP A O 1
ATOM 2866 N N . ALA A 1 368 ? -6.611 -10.407 -7.175 1.00 96.00 368 ALA A N 1
ATOM 2867 C CA . ALA A 1 368 ? -5.436 -11.266 -7.342 1.00 96.00 368 ALA A CA 1
ATOM 2868 C C . ALA A 1 368 ? -5.299 -12.317 -6.228 1.00 96.00 368 ALA A C 1
ATOM 2870 O O . ALA A 1 368 ? -4.846 -13.431 -6.481 1.00 96.00 368 ALA A O 1
ATOM 2871 N N . GLY A 1 369 ? -5.747 -12.001 -5.011 1.00 93.75 369 GLY A N 1
ATOM 2872 C CA . GLY A 1 369 ? -5.531 -12.833 -3.831 1.00 93.75 369 GLY A CA 1
ATOM 2873 C C . GLY A 1 369 ? -6.463 -14.042 -3.706 1.00 93.75 369 GLY A C 1
ATOM 2874 O O . GLY A 1 369 ? -7.384 -14.285 -4.496 1.00 93.75 369 GLY A O 1
ATOM 2875 N N . GLY A 1 370 ? -6.247 -14.831 -2.652 1.00 92.94 370 GLY A N 1
ATOM 2876 C CA . GLY A 1 370 ? -7.039 -16.033 -2.336 1.00 92.94 370 GLY A CA 1
ATOM 2877 C C . GLY A 1 370 ? -8.370 -15.768 -1.613 1.00 92.94 370 GLY A C 1
ATOM 2878 O O . GLY A 1 370 ? -9.158 -16.697 -1.394 1.00 92.94 370 GLY A O 1
ATOM 2879 N N . GLY A 1 371 ? -8.630 -14.513 -1.232 1.00 93.50 371 GLY A N 1
ATOM 2880 C CA . GLY A 1 371 ? -9.785 -14.102 -0.432 1.00 93.50 371 GLY A CA 1
ATOM 2881 C C . GLY A 1 371 ? -11.141 -14.456 -1.053 1.00 93.50 371 GLY A C 1
ATOM 2882 O O . GLY A 1 371 ? -11.276 -14.691 -2.255 1.00 93.50 371 GLY A O 1
ATOM 2883 N N . THR A 1 372 ? -12.183 -14.513 -0.222 1.00 92.94 372 THR A N 1
ATOM 2884 C CA . THR A 1 372 ? -13.565 -14.789 -0.660 1.00 92.94 372 THR A CA 1
ATOM 2885 C C . THR A 1 372 ? -14.090 -13.726 -1.626 1.00 92.94 372 THR A C 1
ATOM 2887 O O . THR A 1 372 ? -14.720 -14.085 -2.620 1.00 92.94 372 THR A O 1
ATOM 2890 N N . VAL A 1 373 ? -13.780 -12.447 -1.381 1.00 94.75 373 VAL A N 1
ATOM 2891 C CA . VAL A 1 373 ? -14.099 -11.328 -2.287 1.00 94.75 373 VAL A CA 1
ATOM 2892 C C . VAL A 1 373 ? -13.438 -11.543 -3.645 1.00 94.75 373 VAL A C 1
ATOM 2894 O O . VAL A 1 373 ? -14.153 -11.700 -4.631 1.00 94.75 373 VAL A O 1
ATOM 2897 N N . ALA A 1 374 ? -12.107 -11.658 -3.690 1.00 95.50 374 ALA A N 1
ATOM 2898 C CA . ALA A 1 374 ? -11.356 -11.886 -4.923 1.00 95.50 374 ALA A CA 1
ATOM 2899 C C . ALA A 1 374 ? -11.864 -13.100 -5.720 1.00 95.50 374 ALA A C 1
ATOM 2901 O O . ALA A 1 374 ? -12.125 -12.996 -6.917 1.00 95.50 374 ALA A O 1
ATOM 2902 N N . ARG A 1 375 ? -12.109 -14.240 -5.057 1.00 94.12 375 ARG A N 1
ATOM 2903 C CA . ARG A 1 375 ? -12.698 -15.427 -5.704 1.00 94.12 375 ARG A CA 1
ATOM 2904 C C . ARG A 1 375 ? -14.091 -15.161 -6.280 1.00 94.12 375 ARG A C 1
ATOM 2906 O O . ARG A 1 375 ? -14.393 -15.650 -7.369 1.00 94.12 375 ARG A O 1
ATOM 2913 N N . SER A 1 376 ? -14.936 -14.412 -5.570 1.00 93.31 376 SER A N 1
ATOM 2914 C CA . SER A 1 376 ? -16.275 -14.055 -6.050 1.00 93.31 376 SER A CA 1
ATOM 2915 C C . SER A 1 376 ? -16.207 -13.121 -7.259 1.00 93.31 376 SER A C 1
ATOM 2917 O O . SER A 1 376 ? -16.872 -13.383 -8.262 1.00 93.31 376 SER A O 1
ATOM 2919 N N . VAL A 1 377 ? -15.370 -12.080 -7.202 1.00 95.00 377 VAL A N 1
ATOM 2920 C CA . VAL A 1 377 ? -15.159 -11.142 -8.314 1.00 95.00 377 VAL A CA 1
ATOM 2921 C C . VAL A 1 377 ? -14.624 -11.885 -9.536 1.00 95.00 377 VAL A C 1
ATOM 2923 O O . VAL A 1 377 ? -15.246 -11.800 -10.591 1.00 95.00 377 VAL A O 1
ATOM 2926 N N . ARG A 1 378 ? -13.566 -12.701 -9.401 1.00 94.38 378 ARG A N 1
ATOM 2927 C CA . ARG A 1 378 ? -13.026 -13.518 -10.507 1.00 94.38 378 ARG A CA 1
ATOM 2928 C C . ARG A 1 378 ? -14.086 -14.405 -11.152 1.00 94.38 378 ARG A C 1
ATOM 2930 O O . ARG A 1 378 ? -14.214 -14.416 -12.372 1.00 94.38 378 ARG A O 1
ATOM 2937 N N . ARG A 1 379 ? -14.886 -15.115 -10.348 1.00 92.50 379 ARG A N 1
ATOM 2938 C CA . ARG A 1 379 ? -15.950 -15.994 -10.860 1.00 92.50 379 ARG A CA 1
ATOM 2939 C C . ARG A 1 379 ? -16.989 -15.231 -11.685 1.00 92.50 379 ARG A C 1
ATOM 2941 O O . ARG A 1 379 ? -17.399 -15.726 -12.728 1.00 92.50 379 ARG A O 1
ATOM 2948 N N . HIS A 1 380 ? -17.434 -14.066 -11.216 1.00 92.25 380 HIS A N 1
ATOM 2949 C CA . HIS A 1 380 ? -18.510 -13.314 -11.872 1.00 92.25 380 HIS A CA 1
ATOM 2950 C C . HIS A 1 380 ? -18.018 -12.414 -13.007 1.00 92.25 380 HIS A C 1
ATOM 2952 O O . HIS A 1 380 ? -18.779 -12.139 -13.930 1.00 92.25 380 HIS A O 1
ATOM 2958 N N . LEU A 1 381 ? -16.761 -11.970 -12.960 1.00 91.88 381 LEU A N 1
ATOM 2959 C CA . LEU A 1 381 ? -16.143 -11.171 -14.016 1.00 91.88 381 LEU A CA 1
ATOM 2960 C C . LEU A 1 381 ? -15.564 -12.032 -15.147 1.00 91.88 381 LEU A C 1
ATOM 2962 O O . LEU A 1 381 ? -15.226 -11.486 -16.188 1.00 91.88 381 LEU A O 1
ATOM 296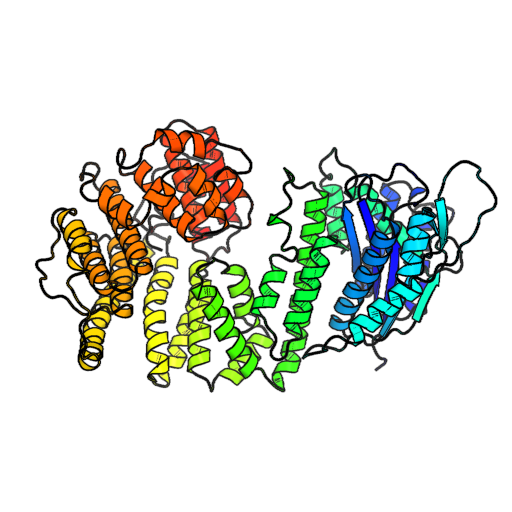6 N N . ALA A 1 382 ? -15.498 -13.361 -14.995 1.00 86.44 382 ALA A N 1
ATOM 2967 C CA . ALA A 1 382 ? -14.936 -14.276 -15.995 1.00 86.44 382 ALA A CA 1
ATOM 2968 C C . ALA A 1 382 ? -15.537 -14.116 -17.408 1.00 86.44 382 ALA A C 1
ATOM 2970 O O . ALA A 1 382 ? -14.864 -14.379 -18.403 1.00 86.44 382 ALA A O 1
ATOM 2971 N N . THR A 1 383 ? -16.791 -13.664 -17.512 1.00 86.00 383 THR A N 1
ATOM 2972 C CA . THR A 1 383 ? -17.458 -13.370 -18.792 1.00 86.00 383 THR A CA 1
ATOM 2973 C C . THR A 1 383 ? -17.004 -12.044 -19.413 1.00 86.00 383 THR A C 1
ATOM 2975 O O . THR A 1 383 ? -17.010 -11.908 -20.635 1.00 86.00 383 THR A O 1
ATOM 2978 N N . ASN A 1 384 ? -16.549 -11.083 -18.603 1.00 90.69 384 ASN A N 1
ATOM 2979 C CA . ASN A 1 384 ? -15.908 -9.851 -19.050 1.00 90.69 384 ASN A CA 1
ATOM 2980 C C . ASN A 1 384 ? -14.387 -10.054 -19.130 1.00 90.69 384 ASN A C 1
ATOM 2982 O O . ASN A 1 384 ? -13.619 -9.740 -18.213 1.00 90.69 384 ASN A O 1
ATOM 2986 N N . ARG A 1 385 ? -13.961 -10.614 -20.263 1.00 90.31 385 ARG A N 1
ATOM 2987 C CA . ARG A 1 385 ? -12.561 -10.965 -20.529 1.00 90.31 385 ARG A CA 1
ATOM 2988 C C . ARG A 1 385 ? -11.632 -9.756 -20.509 1.00 90.31 385 ARG A C 1
ATOM 2990 O O . ARG A 1 385 ? -10.511 -9.885 -20.036 1.00 90.31 385 ARG A O 1
ATOM 2997 N N . GLU A 1 386 ? -12.094 -8.605 -20.989 1.00 90.12 386 GLU A N 1
ATOM 2998 C CA . GLU A 1 386 ? -11.300 -7.374 -21.037 1.00 90.12 386 GLU A CA 1
ATOM 2999 C C . GLU A 1 386 ? -10.993 -6.850 -19.634 1.00 90.12 386 GLU A C 1
ATOM 3001 O O . GLU A 1 386 ? -9.828 -6.675 -19.292 1.00 90.12 386 GLU A O 1
ATOM 3006 N N . ALA A 1 387 ? -12.015 -6.674 -18.790 1.00 91.88 387 ALA A N 1
ATOM 3007 C CA . ALA A 1 387 ? -11.810 -6.217 -17.416 1.00 91.88 387 ALA A CA 1
ATOM 3008 C C . ALA A 1 387 ? -10.956 -7.212 -16.613 1.00 91.88 387 ALA A C 1
ATOM 3010 O O . ALA A 1 387 ? -10.087 -6.810 -15.842 1.00 91.88 387 ALA A O 1
ATOM 3011 N N . SER A 1 388 ? -11.154 -8.515 -16.840 1.00 94.31 388 SER A N 1
ATOM 3012 C CA . SER A 1 388 ? -10.344 -9.568 -16.219 1.00 94.31 388 SER A CA 1
ATOM 3013 C C . SER A 1 388 ? -8.876 -9.508 -16.656 1.00 94.31 388 SER A C 1
ATOM 3015 O O . SER A 1 388 ? -7.979 -9.603 -15.819 1.00 94.31 388 SER A O 1
ATOM 3017 N N . ALA A 1 389 ? -8.618 -9.326 -17.955 1.00 93.94 389 ALA A N 1
ATOM 3018 C CA . ALA A 1 389 ? -7.272 -9.164 -18.496 1.00 93.94 389 ALA A CA 1
ATOM 3019 C C . ALA A 1 389 ? -6.610 -7.902 -17.930 1.00 93.94 389 ALA A C 1
ATOM 3021 O O . ALA A 1 389 ? -5.503 -7.978 -17.400 1.00 93.94 389 ALA A O 1
ATOM 3022 N N . ARG A 1 390 ? -7.319 -6.768 -17.936 1.00 94.00 390 ARG A N 1
ATOM 3023 C CA . ARG A 1 390 ? -6.837 -5.505 -17.369 1.00 94.00 390 ARG A CA 1
ATOM 3024 C C . ARG A 1 390 ? -6.466 -5.646 -15.894 1.00 94.00 390 ARG A C 1
ATOM 3026 O O . ARG A 1 390 ? -5.382 -5.229 -15.505 1.00 94.00 390 ARG A O 1
ATOM 3033 N N . LEU A 1 391 ? -7.307 -6.276 -15.074 1.00 96.50 391 LEU A N 1
ATOM 3034 C CA . LEU A 1 391 ? -7.009 -6.497 -13.655 1.00 96.50 391 LEU A CA 1
ATOM 3035 C C . LEU A 1 391 ? -5.786 -7.402 -13.438 1.00 96.50 391 LEU A C 1
ATOM 3037 O O . LEU A 1 391 ? -4.972 -7.117 -12.561 1.00 96.50 391 LEU A O 1
ATOM 3041 N N . TRP A 1 392 ? -5.607 -8.463 -14.235 1.00 96.88 392 TRP A N 1
ATOM 3042 C CA . TRP A 1 392 ? -4.393 -9.286 -14.155 1.00 96.88 392 TRP A CA 1
ATOM 3043 C C . TRP A 1 392 ? -3.145 -8.543 -14.620 1.00 96.88 392 TRP A C 1
ATOM 3045 O O . TRP A 1 392 ? -2.095 -8.663 -13.993 1.00 96.88 392 TRP A O 1
ATOM 3055 N N . ARG A 1 393 ? -3.255 -7.715 -15.657 1.00 95.00 393 ARG A N 1
ATOM 3056 C CA . ARG A 1 393 ? -2.171 -6.832 -16.090 1.00 95.00 393 ARG A CA 1
ATOM 3057 C C . ARG A 1 393 ? -1.793 -5.831 -14.992 1.00 95.00 393 ARG A C 1
ATOM 3059 O O . ARG A 1 393 ? -0.614 -5.666 -14.700 1.00 95.00 393 ARG A O 1
ATOM 3066 N N . GLN A 1 394 ? -2.774 -5.207 -14.345 1.00 94.56 394 GLN A N 1
ATOM 3067 C CA . GLN A 1 394 ? -2.559 -4.293 -13.216 1.00 94.56 394 GLN A CA 1
ATOM 3068 C C . GLN A 1 394 ? -1.933 -5.013 -12.010 1.00 94.56 394 GLN A C 1
ATOM 3070 O O . GLN A 1 394 ? -1.025 -4.481 -11.373 1.00 94.56 394 GLN A O 1
ATOM 3075 N N . ALA A 1 395 ? -2.364 -6.245 -11.719 1.00 95.81 395 ALA A N 1
ATOM 3076 C CA . ALA A 1 395 ? -1.752 -7.082 -10.688 1.00 95.81 395 ALA A CA 1
ATOM 3077 C C . ALA A 1 395 ? -0.290 -7.410 -11.017 1.00 95.81 395 ALA A C 1
ATOM 3079 O O . ALA A 1 395 ? 0.560 -7.301 -10.136 1.00 95.81 395 ALA A O 1
ATOM 3080 N N . LEU A 1 396 ? 0.017 -7.733 -12.279 1.00 94.31 396 LEU A N 1
ATOM 3081 C CA . LEU A 1 396 ? 1.387 -7.931 -12.747 1.00 94.31 396 LEU A CA 1
ATOM 3082 C C . LEU A 1 396 ? 2.222 -6.657 -12.582 1.00 94.31 396 LEU A C 1
ATOM 3084 O O . LEU A 1 396 ? 3.345 -6.735 -12.102 1.00 94.31 396 LEU A O 1
ATOM 3088 N N . GLU A 1 397 ? 1.688 -5.487 -12.932 1.00 90.50 397 GLU A N 1
ATOM 3089 C CA . GLU A 1 397 ? 2.367 -4.198 -12.761 1.00 90.50 397 GLU A CA 1
ATOM 3090 C C . GLU A 1 397 ? 2.708 -3.918 -11.287 1.00 90.50 397 GLU A C 1
ATOM 3092 O O . GLU A 1 397 ? 3.857 -3.616 -10.955 1.00 90.50 397 GLU A O 1
ATOM 3097 N N . CYS A 1 398 ? 1.748 -4.103 -10.376 1.00 89.12 398 CYS A N 1
ATOM 3098 C CA . CYS A 1 398 ? 1.973 -3.948 -8.938 1.00 89.12 398 CYS A CA 1
ATOM 3099 C C . CYS A 1 398 ? 2.953 -4.986 -8.369 1.00 89.12 398 CYS A C 1
ATOM 3101 O O . CYS A 1 398 ? 3.850 -4.622 -7.602 1.00 89.12 398 CYS A O 1
ATOM 3103 N N . ALA A 1 399 ? 2.819 -6.260 -8.748 1.00 89.19 399 ALA A N 1
ATOM 3104 C CA . ALA A 1 399 ? 3.744 -7.319 -8.347 1.00 89.19 399 ALA A CA 1
ATOM 3105 C C . ALA A 1 399 ? 5.159 -7.029 -8.866 1.00 89.19 399 ALA A C 1
ATOM 3107 O O . ALA A 1 399 ? 6.136 -7.135 -8.120 1.00 89.19 399 ALA A O 1
ATOM 3108 N N . ASN A 1 400 ? 5.264 -6.540 -10.104 1.00 86.81 400 ASN A N 1
ATOM 3109 C CA . ASN A 1 400 ? 6.516 -6.118 -10.702 1.00 86.81 400 ASN A CA 1
ATOM 3110 C C . ASN A 1 400 ? 7.148 -4.942 -9.979 1.00 86.81 400 ASN A C 1
ATOM 3112 O O . ASN A 1 400 ? 8.361 -4.938 -9.843 1.00 86.81 400 ASN A O 1
ATOM 3116 N N . HIS A 1 401 ? 6.377 -3.972 -9.492 1.00 81.50 401 HIS A N 1
ATOM 3117 C CA . HIS A 1 401 ? 6.921 -2.873 -8.695 1.00 81.50 401 HIS A CA 1
ATOM 3118 C C . HIS A 1 401 ? 7.431 -3.357 -7.324 1.00 81.50 401 HIS A C 1
ATOM 3120 O O . HIS A 1 401 ? 8.466 -2.903 -6.834 1.00 81.50 401 HIS A O 1
ATOM 3126 N N . ARG A 1 402 ? 6.730 -4.317 -6.710 1.00 79.31 402 ARG A N 1
ATOM 3127 C CA . ARG A 1 402 ? 7.111 -4.936 -5.425 1.00 79.31 402 ARG A CA 1
ATOM 3128 C C . ARG A 1 402 ? 8.267 -5.936 -5.557 1.00 79.31 402 ARG A C 1
ATOM 3130 O O . ARG A 1 402 ? 8.939 -6.228 -4.574 1.00 79.31 402 ARG A O 1
ATOM 3137 N N . GLY A 1 403 ? 8.518 -6.446 -6.763 1.00 78.81 403 GLY A N 1
ATOM 3138 C CA . GLY A 1 403 ? 9.443 -7.557 -7.005 1.00 78.81 403 GLY A CA 1
ATOM 3139 C C . GLY A 1 403 ? 8.933 -8.905 -6.527 1.00 78.81 403 GLY A C 1
ATOM 3140 O O . GLY A 1 403 ? 9.748 -9.788 -6.309 1.00 78.81 403 GLY A O 1
ATOM 3141 N N . ASP A 1 404 ? 7.622 -9.059 -6.360 1.00 85.19 404 ASP A N 1
ATOM 3142 C CA . ASP A 1 404 ? 6.991 -10.321 -5.978 1.00 85.19 404 ASP A CA 1
ATOM 3143 C C . ASP A 1 404 ? 6.861 -11.229 -7.212 1.00 85.19 404 ASP A C 1
ATOM 3145 O O . ASP A 1 404 ? 5.948 -11.079 -8.028 1.00 85.19 404 ASP A O 1
ATOM 3149 N N . ILE A 1 405 ? 7.816 -12.153 -7.362 1.00 87.69 405 ILE A N 1
ATOM 3150 C CA . ILE A 1 405 ? 7.888 -13.072 -8.506 1.00 87.69 405 ILE A CA 1
ATOM 3151 C C . ILE A 1 405 ? 6.675 -14.006 -8.544 1.00 87.69 405 ILE A C 1
ATOM 3153 O O . ILE A 1 405 ? 6.130 -14.244 -9.619 1.00 87.69 405 ILE A O 1
ATOM 3157 N N . SER A 1 406 ? 6.231 -14.515 -7.392 1.00 90.00 406 SER A N 1
ATOM 3158 C CA . SER A 1 406 ? 5.140 -15.495 -7.308 1.00 90.00 406 SER A CA 1
ATOM 3159 C C . SER A 1 406 ? 3.813 -14.891 -7.773 1.00 90.00 406 SER A C 1
ATOM 3161 O O . SER A 1 406 ? 3.113 -15.443 -8.633 1.00 90.00 406 SER A O 1
ATOM 3163 N N . SER A 1 407 ? 3.500 -13.695 -7.270 1.00 91.25 407 SER A N 1
ATOM 3164 C CA . SER A 1 407 ? 2.311 -12.950 -7.679 1.00 91.25 407 SER A CA 1
ATOM 3165 C C . SER A 1 407 ? 2.374 -12.533 -9.149 1.00 91.25 407 SER A C 1
ATOM 3167 O O . SER A 1 407 ? 1.376 -12.644 -9.864 1.00 91.25 407 SER A O 1
ATOM 3169 N N . ALA A 1 408 ? 3.547 -12.106 -9.631 1.00 92.00 408 ALA A N 1
ATOM 3170 C CA . ALA A 1 408 ? 3.747 -11.747 -11.032 1.00 92.00 408 ALA A CA 1
ATOM 3171 C C . ALA A 1 408 ? 3.571 -12.956 -11.970 1.00 92.00 408 ALA A C 1
ATOM 3173 O O . ALA A 1 408 ? 2.862 -12.862 -12.973 1.00 92.00 408 ALA A O 1
ATOM 3174 N N . GLN A 1 409 ? 4.134 -14.116 -11.616 1.00 94.19 409 GLN A N 1
ATOM 3175 C CA . GLN A 1 409 ? 3.977 -15.361 -12.370 1.00 94.19 409 GLN A CA 1
ATOM 3176 C C . GLN A 1 409 ? 2.508 -15.792 -12.443 1.00 94.19 409 GLN A C 1
ATOM 3178 O O . GLN A 1 409 ? 2.023 -16.178 -13.511 1.00 94.19 409 GLN A O 1
ATOM 3183 N N . THR A 1 410 ? 1.792 -15.704 -11.319 1.00 95.00 410 THR A N 1
ATOM 3184 C CA . THR A 1 410 ? 0.356 -16.005 -11.255 1.00 95.00 410 THR A CA 1
ATOM 3185 C C . THR A 1 410 ? -0.419 -15.082 -12.191 1.00 95.00 410 THR A C 1
ATOM 3187 O O . THR A 1 410 ? -1.145 -15.558 -13.062 1.00 95.00 410 THR A O 1
ATOM 3190 N N . ALA A 1 411 ? -0.198 -13.769 -12.091 1.00 95.88 411 ALA A N 1
ATOM 3191 C CA . ALA A 1 411 ? -0.869 -12.783 -12.930 1.00 95.88 411 ALA A CA 1
ATOM 3192 C C . ALA A 1 411 ? -0.594 -12.990 -14.430 1.00 95.88 411 ALA A C 1
ATOM 3194 O O . ALA A 1 411 ? -1.521 -12.948 -15.239 1.00 95.88 411 ALA A O 1
ATOM 3195 N N . GLN A 1 412 ? 0.656 -13.279 -14.808 1.00 94.75 412 GLN A N 1
ATOM 3196 C CA . GLN A 1 412 ? 1.032 -13.565 -16.195 1.00 94.75 412 GLN A CA 1
ATOM 3197 C C . GLN A 1 412 ? 0.374 -14.853 -16.717 1.00 94.75 412 GLN A C 1
ATOM 3199 O O . GLN A 1 412 ? -0.117 -14.890 -17.849 1.00 94.75 412 GLN A O 1
ATOM 3204 N N . THR A 1 413 ? 0.343 -15.906 -15.896 1.00 95.50 413 THR A N 1
ATOM 3205 C CA . THR A 1 413 ? -0.264 -17.199 -16.248 1.00 95.50 413 THR A CA 1
ATOM 3206 C C . THR A 1 413 ? -1.765 -17.053 -16.473 1.00 95.50 413 THR A C 1
ATOM 3208 O O . THR A 1 413 ? -2.284 -17.499 -17.498 1.00 95.50 413 THR A O 1
ATOM 3211 N N . GLU A 1 414 ? -2.451 -16.377 -15.555 1.00 95.75 414 GLU A N 1
ATOM 3212 C CA . GLU A 1 414 ? -3.891 -16.134 -15.625 1.00 95.75 414 GLU A CA 1
ATOM 3213 C C . GLU A 1 414 ? -4.257 -15.246 -16.823 1.00 95.75 414 GLU A C 1
ATOM 3215 O O . GLU A 1 414 ? -5.168 -15.576 -17.587 1.00 95.75 414 GLU A O 1
ATOM 3220 N N . PHE A 1 415 ? -3.490 -14.179 -17.078 1.00 94.94 415 PHE A N 1
ATOM 3221 C CA . PHE A 1 415 ? -3.672 -13.353 -18.273 1.00 94.94 415 PHE A CA 1
ATOM 3222 C C . PHE A 1 415 ? -3.499 -14.174 -19.560 1.00 94.94 415 PHE A C 1
ATOM 3224 O O . PHE A 1 415 ? -4.329 -14.114 -20.469 1.00 94.94 415 PHE A O 1
ATOM 3231 N N . THR A 1 416 ? -2.443 -14.987 -19.640 1.00 92.00 416 THR A N 1
ATOM 3232 C CA . THR A 1 416 ? -2.189 -15.854 -20.802 1.00 92.00 416 THR A CA 1
ATOM 3233 C C . THR A 1 416 ? -3.322 -16.865 -20.995 1.00 92.00 416 THR A C 1
ATOM 3235 O O . THR A 1 416 ? -3.728 -17.140 -22.126 1.00 92.00 416 THR A O 1
ATOM 3238 N N . GLY A 1 417 ? -3.885 -17.384 -19.900 1.00 92.94 417 GLY A N 1
ATOM 3239 C CA . GLY A 1 417 ? -5.087 -18.215 -19.915 1.00 92.94 417 GLY A CA 1
ATOM 3240 C C . GLY A 1 417 ? -6.276 -17.513 -20.575 1.00 92.94 417 GLY A C 1
ATOM 3241 O O . GLY A 1 417 ? -6.969 -18.122 -21.392 1.00 92.94 417 GLY A O 1
ATOM 3242 N N . ILE A 1 418 ? -6.471 -16.217 -20.312 1.00 91.25 418 ILE A N 1
ATOM 3243 C CA . ILE A 1 418 ? -7.511 -15.414 -20.972 1.00 91.25 418 ILE A CA 1
ATOM 3244 C C . ILE A 1 418 ? -7.236 -15.295 -22.474 1.00 91.25 418 ILE A C 1
ATOM 3246 O O . ILE A 1 418 ? -8.167 -15.487 -23.258 1.00 91.25 418 ILE A O 1
ATOM 3250 N N . LEU A 1 419 ? -5.994 -15.039 -22.899 1.00 87.81 419 LEU A N 1
ATOM 3251 C CA . LEU A 1 419 ? -5.645 -14.905 -24.324 1.00 87.81 419 LEU A CA 1
ATOM 3252 C C . LEU A 1 419 ? -5.883 -16.186 -25.137 1.00 87.81 419 LEU A C 1
ATOM 3254 O O . LEU A 1 419 ? -6.299 -16.107 -26.292 1.00 87.81 419 LEU A O 1
ATOM 3258 N N . ARG A 1 420 ? -5.693 -17.372 -24.538 1.00 88.50 420 ARG A N 1
ATOM 3259 C CA . ARG A 1 420 ? -5.924 -18.671 -25.209 1.00 88.50 420 ARG A CA 1
ATOM 3260 C C . ARG A 1 420 ? -7.358 -18.860 -25.714 1.00 88.50 420 ARG A C 1
ATOM 3262 O O . ARG A 1 420 ? -7.577 -19.644 -26.629 1.00 88.50 420 ARG A O 1
ATOM 3269 N N . HIS A 1 421 ? -8.321 -18.123 -25.165 1.00 83.31 421 HIS A N 1
ATOM 3270 C CA . HIS A 1 421 ? -9.725 -18.160 -25.583 1.00 83.31 421 HIS A CA 1
ATOM 3271 C C . HIS A 1 421 ? -10.036 -17.192 -26.753 1.00 83.31 421 HIS A C 1
ATOM 3273 O O . HIS A 1 421 ? -11.200 -16.896 -27.025 1.00 83.31 421 HIS A O 1
ATOM 3279 N N . GLY A 1 422 ? -9.013 -16.648 -27.429 1.00 78.81 422 GLY A N 1
ATOM 3280 C CA . GLY A 1 422 ? -9.118 -15.787 -28.619 1.00 78.81 422 GLY A CA 1
ATOM 3281 C C . GLY A 1 422 ? -8.784 -14.315 -28.349 1.00 78.81 422 GLY A C 1
ATOM 3282 O O . GLY A 1 422 ? -8.949 -13.836 -27.235 1.00 78.81 422 GLY A O 1
ATOM 3283 N N . ILE A 1 423 ? -8.329 -13.566 -29.349 1.00 75.69 423 ILE A N 1
ATOM 3284 C CA . ILE A 1 423 ? -7.921 -12.163 -29.174 1.00 75.69 423 ILE A CA 1
ATOM 3285 C C . ILE A 1 423 ? -9.006 -11.247 -29.753 1.00 75.69 423 ILE A C 1
ATOM 3287 O O . ILE A 1 423 ? -9.287 -11.299 -30.947 1.00 75.69 423 ILE A O 1
ATOM 3291 N N . SER A 1 424 ? -9.637 -10.427 -28.906 1.00 79.00 424 SER A N 1
ATOM 3292 C CA . SER A 1 424 ? -10.482 -9.311 -29.354 1.00 79.00 424 SER A CA 1
ATOM 3293 C C . SER A 1 424 ? -9.633 -8.055 -29.552 1.00 79.00 424 SER A C 1
ATOM 3295 O O . SER A 1 424 ? -8.555 -7.935 -28.972 1.00 79.00 424 SER A O 1
ATOM 3297 N N . ILE A 1 425 ? -10.151 -7.077 -30.303 1.00 71.50 425 ILE A N 1
ATOM 3298 C CA . ILE A 1 425 ? -9.492 -5.769 -30.469 1.00 71.50 425 ILE A CA 1
ATOM 3299 C C . ILE A 1 425 ? -9.214 -5.117 -29.106 1.00 71.50 425 ILE A C 1
ATOM 3301 O O . ILE A 1 425 ? -8.133 -4.581 -28.890 1.00 71.50 425 ILE A O 1
ATOM 3305 N N . SER A 1 426 ? -10.146 -5.221 -28.155 1.00 70.94 426 SER A N 1
ATOM 3306 C CA . SER A 1 426 ? -9.953 -4.658 -26.817 1.00 70.94 426 SER A CA 1
ATOM 3307 C C . SER A 1 426 ? -8.911 -5.399 -25.969 1.00 70.94 426 SER A C 1
ATOM 3309 O O . SER A 1 426 ? -8.278 -4.788 -25.113 1.00 70.94 426 SER A O 1
ATOM 3311 N N . LEU A 1 427 ? -8.666 -6.688 -26.233 1.00 82.69 427 LEU A N 1
ATOM 3312 C CA . LEU A 1 427 ? -7.610 -7.462 -25.573 1.00 82.69 427 LEU A CA 1
ATOM 3313 C C . LEU A 1 427 ? -6.219 -7.216 -26.172 1.00 82.69 427 LEU A C 1
ATOM 3315 O O . LEU A 1 427 ? -5.234 -7.469 -25.482 1.00 82.69 427 LEU A O 1
ATOM 3319 N N . LEU A 1 428 ? -6.116 -6.717 -27.412 1.00 78.50 428 LEU A N 1
ATOM 3320 C CA . LEU A 1 428 ? -4.823 -6.399 -28.035 1.00 78.50 428 LEU A CA 1
ATOM 3321 C C . LEU A 1 428 ? -4.056 -5.343 -27.235 1.00 78.50 428 LEU A C 1
ATOM 3323 O O . LEU A 1 428 ? -2.874 -5.527 -26.959 1.00 78.50 428 LEU A O 1
ATOM 3327 N N . ALA A 1 429 ? -4.735 -4.275 -26.808 1.00 78.56 429 ALA A N 1
ATOM 3328 C CA . ALA A 1 429 ? -4.114 -3.215 -26.015 1.00 78.56 429 ALA A CA 1
ATOM 3329 C C . ALA A 1 429 ? -3.550 -3.750 -24.686 1.00 78.56 429 ALA A C 1
ATOM 3331 O O . ALA A 1 429 ? -2.415 -3.449 -24.319 1.00 78.56 429 ALA A O 1
ATOM 3332 N N . GLU A 1 430 ? -4.314 -4.598 -23.991 1.00 86.00 430 GLU A N 1
ATOM 3333 C CA . GLU A 1 430 ? -3.866 -5.213 -22.738 1.00 86.00 430 GLU A CA 1
ATOM 3334 C C . GLU A 1 430 ? -2.720 -6.213 -22.979 1.00 86.00 430 GLU A C 1
ATOM 3336 O O . GLU A 1 430 ? -1.792 -6.286 -22.174 1.00 86.00 430 GLU A O 1
ATOM 3341 N N . ALA A 1 431 ? -2.744 -6.961 -24.090 1.00 84.62 431 ALA A N 1
ATOM 3342 C CA . ALA A 1 431 ? -1.686 -7.903 -24.459 1.00 84.62 431 ALA A CA 1
ATOM 3343 C C . ALA A 1 431 ? -0.359 -7.187 -24.757 1.00 84.62 431 ALA A C 1
ATOM 3345 O O . ALA A 1 431 ? 0.681 -7.603 -24.252 1.00 84.62 431 ALA A O 1
ATOM 3346 N N . HIS A 1 432 ? -0.397 -6.069 -25.488 1.00 80.75 432 HIS A N 1
ATOM 3347 C CA . HIS A 1 432 ? 0.792 -5.251 -25.738 1.00 80.75 432 HIS A CA 1
ATOM 3348 C C . HIS A 1 432 ? 1.414 -4.723 -24.440 1.00 80.75 432 HIS A C 1
ATOM 3350 O O . HIS A 1 432 ? 2.633 -4.756 -24.270 1.00 80.75 432 HIS A O 1
ATOM 3356 N N . GLN A 1 433 ? 0.591 -4.282 -23.485 1.00 82.75 433 GLN A N 1
ATOM 3357 C CA . GLN A 1 433 ? 1.098 -3.861 -22.179 1.00 82.75 433 GLN A CA 1
ATOM 3358 C C . GLN A 1 433 ? 1.633 -5.040 -21.353 1.00 82.75 433 GLN A C 1
ATOM 3360 O O . GLN A 1 433 ? 2.626 -4.886 -20.639 1.00 82.75 433 GLN A O 1
ATOM 3365 N N . LEU A 1 434 ? 1.017 -6.224 -21.449 1.00 87.06 434 LEU A N 1
ATOM 3366 C CA . LEU A 1 434 ? 1.524 -7.434 -20.799 1.00 87.06 434 LEU A CA 1
ATOM 3367 C C . LEU A 1 434 ? 2.927 -7.791 -21.295 1.00 87.06 434 LEU A C 1
ATOM 3369 O O . LEU A 1 434 ? 3.764 -8.183 -20.484 1.00 87.06 434 LEU A O 1
ATOM 3373 N N . ASP A 1 435 ? 3.203 -7.649 -22.591 1.00 83.75 435 ASP A N 1
ATOM 3374 C CA . ASP A 1 435 ? 4.532 -7.920 -23.144 1.00 83.75 435 ASP A CA 1
ATOM 3375 C C . ASP A 1 435 ? 5.583 -7.022 -22.493 1.00 83.75 435 ASP A C 1
ATOM 3377 O O . ASP A 1 435 ? 6.579 -7.513 -21.964 1.00 83.75 435 ASP A O 1
ATOM 3381 N N . VAL A 1 436 ? 5.309 -5.717 -22.419 1.00 82.00 436 VAL A N 1
ATOM 3382 C CA . VAL A 1 436 ? 6.186 -4.744 -21.750 1.00 82.00 436 VAL A CA 1
ATOM 3383 C C . VAL A 1 436 ? 6.409 -5.117 -20.279 1.00 82.00 436 VAL A C 1
ATOM 3385 O O . VAL A 1 436 ? 7.545 -5.131 -19.797 1.00 82.00 436 VAL A O 1
ATOM 3388 N N . LEU A 1 437 ? 5.348 -5.485 -19.556 1.00 87.06 437 LEU A N 1
ATOM 3389 C CA . LEU A 1 437 ? 5.440 -5.893 -18.150 1.00 87.06 437 LEU A CA 1
ATOM 3390 C C . LEU A 1 437 ? 6.143 -7.245 -17.957 1.00 87.06 437 LEU A C 1
ATOM 3392 O O . LEU A 1 437 ? 6.795 -7.460 -16.935 1.00 87.06 437 LEU A O 1
ATOM 3396 N N . SER A 1 438 ? 6.058 -8.150 -18.929 1.00 86.50 438 SER A N 1
ATOM 3397 C CA . SER A 1 438 ? 6.713 -9.461 -18.883 1.00 86.50 438 SER A CA 1
ATOM 3398 C C . SER A 1 438 ? 8.236 -9.329 -18.880 1.00 86.50 438 SER A C 1
ATOM 3400 O O . SER A 1 438 ? 8.921 -10.141 -18.261 1.00 86.50 438 SER A O 1
ATOM 3402 N N . HIS A 1 439 ? 8.777 -8.272 -19.492 1.00 85.50 439 HIS A N 1
ATOM 3403 C CA . HIS A 1 439 ? 10.208 -7.972 -19.422 1.00 85.50 439 HIS A CA 1
ATOM 3404 C C . HIS A 1 439 ? 10.626 -7.587 -18.006 1.00 85.50 439 HIS A C 1
ATOM 3406 O O . HIS A 1 439 ? 11.612 -8.112 -17.495 1.00 85.50 439 HIS A O 1
ATOM 3412 N N . VAL A 1 440 ? 9.847 -6.723 -17.346 1.00 83.75 440 VAL A N 1
ATOM 3413 C CA . VAL A 1 440 ? 10.107 -6.332 -15.953 1.00 83.75 440 VAL A CA 1
ATOM 3414 C C . VAL A 1 440 ? 10.007 -7.549 -15.031 1.00 83.75 440 VAL A C 1
ATOM 3416 O O . VAL A 1 440 ? 10.836 -7.721 -14.146 1.00 83.75 440 VAL A O 1
ATOM 3419 N N . TYR A 1 441 ? 9.053 -8.449 -15.274 1.00 87.94 441 TYR A N 1
ATOM 3420 C CA . TYR A 1 441 ? 8.946 -9.713 -14.542 1.00 87.94 441 TYR A CA 1
ATOM 3421 C C . TYR A 1 441 ? 10.195 -10.598 -14.687 1.00 87.94 441 TYR A C 1
ATOM 3423 O O . TYR A 1 441 ? 10.709 -11.113 -13.692 1.00 87.94 441 TYR A O 1
ATOM 3431 N N . LEU A 1 442 ? 10.723 -10.752 -15.904 1.00 87.38 442 LEU A N 1
ATOM 3432 C CA . LEU A 1 442 ? 11.963 -11.500 -16.128 1.00 87.38 442 LEU A CA 1
ATOM 3433 C C . LEU A 1 442 ? 13.156 -10.822 -15.442 1.00 87.38 442 LEU A C 1
ATOM 3435 O O . LEU A 1 442 ? 13.932 -11.497 -14.770 1.00 87.38 442 LEU A O 1
ATOM 3439 N N . GLN A 1 443 ? 13.260 -9.492 -15.522 1.00 83.75 443 GLN A N 1
ATOM 3440 C CA . GLN A 1 443 ? 14.280 -8.728 -14.796 1.00 83.75 443 GLN A CA 1
ATOM 3441 C C . GLN A 1 443 ? 14.168 -8.930 -13.279 1.00 83.75 443 GLN A C 1
ATOM 3443 O O . GLN A 1 443 ? 15.185 -9.010 -12.598 1.00 83.75 443 GLN A O 1
ATOM 3448 N N . ASN A 1 444 ? 12.956 -9.097 -12.742 1.00 84.06 444 ASN A N 1
ATOM 3449 C CA . ASN A 1 444 ? 12.742 -9.339 -11.315 1.00 84.06 444 ASN A CA 1
ATOM 3450 C C . ASN A 1 444 ? 13.255 -10.688 -10.831 1.00 84.06 444 ASN A C 1
ATOM 3452 O O . ASN A 1 444 ? 13.259 -10.885 -9.624 1.00 84.06 444 ASN A O 1
ATOM 3456 N N . HIS A 1 445 ? 13.679 -11.606 -11.703 1.00 85.88 445 HIS A N 1
ATOM 3457 C CA . HIS A 1 445 ? 14.377 -12.823 -11.272 1.00 85.88 445 HIS A CA 1
ATOM 3458 C C . HIS A 1 445 ? 15.816 -12.539 -10.849 1.00 85.88 445 HIS A C 1
ATOM 3460 O O . HIS A 1 445 ? 16.429 -13.349 -10.159 1.00 85.88 445 HIS A O 1
ATOM 3466 N N . LEU A 1 446 ? 16.331 -11.365 -11.205 1.00 84.00 446 LEU A N 1
ATOM 3467 C CA . LEU A 1 446 ? 17.636 -10.894 -10.795 1.00 84.00 446 LEU A CA 1
ATOM 3468 C C . LEU A 1 446 ? 17.526 -10.131 -9.454 1.00 84.00 446 LEU A C 1
ATOM 3470 O O . LEU A 1 446 ? 16.435 -9.676 -9.087 1.00 84.00 446 LEU A O 1
ATOM 3474 N N . PRO A 1 447 ? 18.603 -10.079 -8.655 1.00 83.00 447 PRO A N 1
ATOM 3475 C CA . PRO A 1 447 ? 19.808 -10.854 -8.871 1.00 83.00 447 PRO A CA 1
ATOM 3476 C C . PRO A 1 447 ? 19.570 -12.339 -8.548 1.00 83.00 447 PRO A C 1
ATOM 3478 O O . PRO A 1 447 ? 18.722 -12.655 -7.712 1.00 83.00 447 PRO A O 1
ATOM 3481 N N . CYS A 1 448 ? 20.294 -13.245 -9.203 1.00 85.25 448 CYS A N 1
ATOM 3482 C CA . CYS A 1 448 ? 20.155 -14.698 -9.021 1.00 85.25 448 CYS A CA 1
ATOM 3483 C C . CYS A 1 448 ? 21.514 -15.393 -8.824 1.00 85.25 448 CYS A C 1
ATOM 3485 O O . CYS A 1 448 ? 22.562 -14.744 -8.807 1.00 85.25 448 CYS A O 1
ATOM 3487 N N . SER A 1 449 ? 21.507 -16.717 -8.640 1.00 85.88 449 SER A N 1
ATOM 3488 C CA . SER A 1 449 ? 22.739 -17.516 -8.645 1.00 85.88 449 SER A CA 1
ATOM 3489 C C . SER A 1 449 ? 23.441 -17.429 -10.001 1.00 85.88 449 SER A C 1
ATOM 3491 O O . SER A 1 449 ? 22.776 -17.251 -11.022 1.00 85.88 449 SER A O 1
ATOM 3493 N N . GLU A 1 450 ? 24.769 -17.578 -10.024 1.00 84.00 450 GLU A N 1
ATOM 3494 C CA . GLU A 1 450 ? 25.546 -17.473 -11.269 1.00 84.00 450 GLU A CA 1
ATOM 3495 C C . GLU A 1 450 ? 25.090 -18.470 -12.340 1.00 84.00 450 GLU A C 1
ATOM 3497 O O . GLU A 1 450 ? 24.920 -18.078 -13.494 1.00 84.00 450 GLU A O 1
ATOM 3502 N N . ASP A 1 451 ? 24.777 -19.705 -11.942 1.00 86.12 451 ASP A N 1
ATOM 3503 C CA . ASP A 1 451 ? 24.296 -20.760 -12.844 1.00 86.12 451 ASP A CA 1
ATOM 3504 C C . ASP A 1 451 ? 22.968 -20.407 -13.541 1.00 86.12 451 ASP A C 1
ATOM 3506 O O . ASP A 1 451 ? 22.675 -20.914 -14.621 1.00 86.12 451 ASP A O 1
ATOM 3510 N N . ALA A 1 452 ? 22.152 -19.533 -12.941 1.00 88.38 452 ALA A N 1
ATOM 3511 C CA . ALA A 1 452 ? 20.851 -19.134 -13.481 1.00 88.38 452 ALA A CA 1
ATOM 3512 C C . ALA A 1 452 ? 20.918 -17.892 -14.390 1.00 88.38 452 ALA A C 1
ATOM 3514 O O . ALA A 1 452 ? 19.943 -17.586 -15.081 1.00 88.38 452 ALA A O 1
ATOM 3515 N N . ILE A 1 453 ? 22.045 -17.168 -14.408 1.00 86.94 453 ILE A N 1
ATOM 3516 C CA . ILE A 1 453 ? 22.169 -15.899 -15.144 1.00 86.94 453 ILE A CA 1
ATOM 3517 C C . ILE A 1 453 ? 22.049 -16.123 -16.648 1.00 86.94 453 ILE A C 1
ATOM 3519 O O . ILE A 1 453 ? 21.355 -15.357 -17.311 1.00 86.94 453 ILE A O 1
ATOM 3523 N N . ASP A 1 454 ? 22.693 -17.161 -17.189 1.00 87.69 454 ASP A N 1
ATOM 3524 C CA . ASP A 1 454 ? 22.661 -17.433 -18.631 1.00 87.69 454 ASP A CA 1
ATOM 3525 C C . ASP A 1 454 ? 21.246 -17.694 -19.140 1.00 87.69 454 ASP A C 1
ATOM 3527 O O . ASP A 1 454 ? 20.855 -17.126 -20.159 1.00 87.69 454 ASP A O 1
ATOM 3531 N N . ASP A 1 455 ? 20.461 -18.490 -18.407 1.00 90.44 455 ASP A N 1
ATOM 3532 C CA . ASP A 1 455 ? 19.062 -18.758 -18.755 1.00 90.44 455 ASP A CA 1
ATOM 3533 C C . ASP A 1 455 ? 18.234 -17.467 -18.744 1.00 90.44 455 ASP A C 1
ATOM 3535 O O . ASP A 1 455 ? 17.546 -17.146 -19.716 1.00 90.44 455 ASP A O 1
ATOM 3539 N N . ILE A 1 456 ? 18.339 -16.676 -17.672 1.00 88.50 456 ILE A N 1
ATOM 3540 C CA . ILE A 1 456 ? 17.561 -15.440 -17.533 1.00 88.50 456 ILE A CA 1
ATOM 3541 C C . ILE A 1 456 ? 17.960 -14.418 -18.605 1.00 88.50 456 ILE A C 1
ATOM 3543 O O . ILE A 1 456 ? 17.084 -13.820 -19.232 1.00 88.50 456 ILE A O 1
ATOM 3547 N N . VAL A 1 457 ? 19.258 -14.235 -18.866 1.00 87.50 457 VAL A N 1
ATOM 3548 C CA . VAL A 1 457 ? 19.758 -13.324 -19.908 1.00 87.50 457 VAL A CA 1
ATOM 3549 C C . VAL A 1 457 ? 19.325 -13.793 -21.296 1.00 87.50 457 VAL A C 1
ATOM 3551 O O . VAL A 1 457 ? 18.865 -12.973 -22.091 1.00 87.50 457 VAL A O 1
ATOM 3554 N N . ALA A 1 458 ? 19.402 -15.092 -21.600 1.00 89.50 458 ALA A N 1
ATOM 3555 C CA . ALA A 1 458 ? 18.930 -15.631 -22.874 1.00 89.50 458 ALA A CA 1
ATOM 3556 C C . ALA A 1 458 ? 17.429 -15.366 -23.077 1.00 89.50 458 ALA A C 1
ATOM 3558 O O . ALA A 1 458 ? 17.019 -14.889 -24.139 1.00 89.50 458 ALA A O 1
ATOM 3559 N N . ARG A 1 459 ? 16.615 -15.582 -22.037 1.00 91.25 459 ARG A N 1
ATOM 3560 C CA . ARG A 1 459 ? 15.171 -15.300 -22.053 1.00 91.25 459 ARG A CA 1
ATOM 3561 C C . ARG A 1 459 ? 14.872 -13.811 -22.213 1.00 91.25 459 ARG A C 1
ATOM 3563 O O . ARG A 1 459 ? 13.975 -13.456 -22.975 1.00 91.25 459 ARG A O 1
ATOM 3570 N N . LEU A 1 460 ? 15.631 -12.934 -21.554 1.00 89.00 460 LEU A N 1
ATOM 3571 C CA . LEU A 1 460 ? 15.515 -11.479 -21.711 1.00 89.00 460 LEU A CA 1
ATOM 3572 C C . LEU A 1 460 ? 15.859 -11.029 -23.135 1.00 89.00 460 LEU A C 1
ATOM 3574 O O . LEU A 1 460 ? 15.114 -10.241 -23.717 1.00 89.00 460 LEU A O 1
ATOM 3578 N N . LYS A 1 461 ? 16.930 -11.565 -23.734 1.00 90.19 461 LYS A N 1
ATOM 3579 C CA . LYS A 1 461 ? 17.288 -11.292 -25.136 1.00 90.19 461 LYS A CA 1
ATOM 3580 C C . LYS A 1 461 ? 16.207 -11.766 -26.102 1.00 90.19 461 LYS A C 1
ATOM 3582 O O . LYS A 1 461 ? 15.832 -11.033 -27.016 1.00 90.19 461 LYS A O 1
ATOM 3587 N N . GLN A 1 462 ? 15.680 -12.972 -25.897 1.00 90.88 462 GLN A N 1
ATOM 3588 C CA . GLN A 1 462 ? 14.591 -13.508 -26.712 1.00 90.88 462 GLN A CA 1
ATOM 3589 C C . GLN A 1 462 ? 13.330 -12.638 -26.604 1.00 90.88 462 GLN A C 1
ATOM 3591 O O . GLN A 1 462 ? 12.724 -12.310 -27.627 1.00 90.88 462 GLN A O 1
ATOM 3596 N N . ALA A 1 463 ? 12.962 -12.224 -25.389 1.00 88.00 463 ALA A N 1
ATOM 3597 C CA . ALA A 1 463 ? 11.835 -11.327 -25.153 1.00 88.00 463 ALA A CA 1
ATOM 3598 C C . ALA A 1 463 ? 12.050 -9.965 -25.838 1.00 88.00 463 ALA A C 1
ATOM 3600 O O . ALA A 1 463 ? 11.179 -9.508 -26.573 1.00 88.00 463 ALA A O 1
ATOM 3601 N N . ALA A 1 464 ? 13.243 -9.370 -25.710 1.00 89.69 464 ALA A N 1
ATOM 3602 C CA . ALA A 1 464 ? 13.622 -8.137 -26.406 1.00 89.69 464 ALA A CA 1
ATOM 3603 C C . ALA A 1 464 ? 13.489 -8.242 -27.927 1.00 89.69 464 ALA A C 1
ATOM 3605 O O . ALA A 1 464 ? 12.865 -7.381 -28.540 1.00 89.69 464 ALA A O 1
ATOM 3606 N N . ASN A 1 465 ? 14.010 -9.308 -28.536 1.00 90.19 465 ASN A N 1
ATOM 3607 C CA . ASN A 1 465 ? 13.890 -9.516 -29.979 1.00 90.19 465 ASN A CA 1
ATOM 3608 C C . ASN A 1 465 ? 12.434 -9.736 -30.418 1.00 90.19 465 ASN A C 1
ATOM 3610 O O . ASN A 1 465 ? 12.034 -9.240 -31.467 1.00 90.19 465 ASN A O 1
ATOM 3614 N N . THR A 1 466 ? 11.626 -10.419 -29.601 1.00 88.62 466 THR A N 1
ATOM 3615 C CA . THR A 1 466 ? 10.186 -10.586 -29.861 1.00 88.62 466 THR A CA 1
ATOM 3616 C C . THR A 1 466 ? 9.462 -9.241 -29.825 1.00 88.62 466 THR A C 1
ATOM 3618 O O . THR A 1 466 ? 8.617 -8.972 -30.675 1.00 88.62 466 THR A O 1
ATOM 3621 N N . LEU A 1 467 ? 9.809 -8.378 -28.868 1.00 86.31 467 LEU A N 1
ATOM 3622 C CA . LEU A 1 467 ? 9.218 -7.051 -28.732 1.00 86.31 467 LEU A CA 1
ATOM 3623 C C . LEU A 1 467 ? 9.597 -6.128 -29.901 1.00 86.31 467 LEU A C 1
ATOM 3625 O O . LEU A 1 467 ? 8.751 -5.376 -30.371 1.00 86.31 467 LEU A O 1
ATOM 3629 N N . ILE A 1 468 ? 10.834 -6.229 -30.402 1.00 88.50 468 ILE A N 1
ATOM 3630 C CA . ILE A 1 468 ? 11.287 -5.526 -31.614 1.00 88.50 468 ILE A CA 1
ATOM 3631 C C . ILE A 1 468 ? 10.485 -5.996 -32.830 1.00 88.50 468 ILE A C 1
ATOM 3633 O O . ILE A 1 468 ? 9.884 -5.170 -33.505 1.00 88.50 468 ILE A O 1
ATOM 3637 N N . ALA A 1 469 ? 10.388 -7.311 -33.057 1.00 86.69 469 ALA A N 1
ATOM 3638 C CA . ALA A 1 469 ? 9.623 -7.852 -34.181 1.00 86.69 469 ALA A CA 1
ATOM 3639 C C . ALA A 1 469 ? 8.149 -7.408 -34.144 1.00 86.69 469 ALA A C 1
ATOM 3641 O O . ALA A 1 469 ? 7.587 -7.022 -35.163 1.00 86.69 469 ALA A O 1
ATOM 3642 N N . ARG A 1 470 ? 7.533 -7.381 -32.955 1.00 81.81 470 ARG A N 1
ATOM 3643 C CA . ARG A 1 470 ? 6.159 -6.884 -32.779 1.00 81.81 470 ARG A CA 1
ATOM 3644 C C . ARG A 1 470 ? 6.025 -5.388 -33.021 1.00 81.81 470 ARG A C 1
ATOM 3646 O O . ARG A 1 470 ? 5.014 -4.969 -33.574 1.00 81.81 470 ARG A O 1
ATOM 3653 N N . ALA A 1 471 ? 7.008 -4.593 -32.612 1.00 81.31 471 ALA A N 1
ATOM 3654 C CA . ALA A 1 471 ? 7.042 -3.164 -32.903 1.00 81.31 471 ALA A CA 1
ATOM 3655 C C . ALA A 1 471 ? 7.088 -2.918 -34.423 1.00 81.31 471 ALA A C 1
ATOM 3657 O O . ALA A 1 471 ? 6.357 -2.067 -34.934 1.00 81.31 471 ALA A O 1
ATOM 3658 N N . ASP A 1 472 ? 7.877 -3.718 -35.143 1.00 81.25 472 ASP A N 1
ATOM 3659 C CA . ASP A 1 472 ? 7.980 -3.667 -36.602 1.00 81.25 472 ASP A CA 1
ATOM 3660 C C . ASP A 1 472 ? 6.655 -4.097 -37.275 1.00 81.25 472 ASP A C 1
ATOM 3662 O O . ASP A 1 472 ? 6.151 -3.404 -38.160 1.00 81.25 472 ASP A O 1
ATOM 3666 N N . GLU A 1 473 ? 6.032 -5.190 -36.812 1.00 76.88 473 GLU A N 1
ATOM 3667 C CA . GLU A 1 473 ? 4.746 -5.707 -37.316 1.00 76.88 473 GLU A CA 1
ATOM 3668 C C . GLU A 1 473 ? 3.560 -4.763 -37.039 1.00 76.88 473 GLU A C 1
ATOM 3670 O O . GLU A 1 473 ? 2.743 -4.502 -37.929 1.00 76.88 473 GLU A O 1
ATOM 3675 N N . ALA A 1 474 ? 3.458 -4.218 -35.820 1.00 67.25 474 ALA A N 1
ATOM 3676 C CA . ALA A 1 474 ? 2.399 -3.283 -35.426 1.00 67.25 474 ALA A CA 1
ATOM 3677 C C . ALA A 1 474 ? 2.419 -2.016 -36.289 1.00 67.25 474 ALA A C 1
ATOM 3679 O O . ALA A 1 474 ? 1.373 -1.429 -36.587 1.00 67.25 474 ALA A O 1
ATOM 3680 N N . GLY A 1 475 ? 3.607 -1.632 -36.759 1.00 58.66 475 GLY A N 1
ATOM 3681 C CA . GLY A 1 475 ? 3.760 -0.487 -37.629 1.00 58.66 475 GLY A CA 1
ATOM 3682 C C . GLY A 1 475 ? 3.169 -0.621 -39.017 1.00 58.66 475 GLY A C 1
ATOM 3683 O O . GLY A 1 475 ? 2.733 0.381 -39.587 1.00 58.66 475 GLY A O 1
ATOM 3684 N N . VAL A 1 476 ? 3.076 -1.848 -39.525 1.00 57.75 476 VAL A N 1
ATOM 3685 C CA . VAL A 1 476 ? 2.405 -2.149 -40.792 1.00 57.75 476 VAL A CA 1
ATOM 3686 C C . VAL A 1 476 ? 0.885 -2.015 -40.640 1.00 57.75 476 VAL A C 1
ATOM 3688 O O . VAL A 1 476 ? 0.216 -1.504 -41.534 1.00 57.75 476 VAL A O 1
ATOM 3691 N N . LEU A 1 477 ? 0.333 -2.403 -39.485 1.00 52.91 477 LEU A N 1
ATOM 3692 C CA . LEU A 1 477 ? -1.108 -2.353 -39.211 1.00 52.91 477 LEU A CA 1
ATOM 3693 C C . LEU A 1 477 ? -1.625 -0.926 -38.943 1.00 52.91 477 LEU A C 1
ATOM 3695 O O . LEU A 1 477 ? -2.699 -0.569 -39.425 1.00 52.91 477 LEU A O 1
ATOM 3699 N N . LEU A 1 478 ? -0.869 -0.091 -38.221 1.00 47.00 478 LEU A N 1
ATOM 3700 C CA . LEU A 1 478 ? -1.257 1.296 -37.904 1.00 47.00 478 LEU A CA 1
ATOM 3701 C C . LEU A 1 478 ? -0.952 2.293 -39.036 1.00 47.00 478 LEU A C 1
ATOM 3703 O O . LEU A 1 478 ? -1.685 3.273 -39.213 1.00 47.00 478 LEU A O 1
ATOM 3707 N N . GLY A 1 479 ? 0.073 2.022 -39.854 1.00 47.41 479 GLY A N 1
ATOM 3708 C CA . GLY A 1 479 ? 0.368 2.793 -41.069 1.00 47.41 479 GLY A CA 1
ATOM 3709 C C . GLY A 1 479 ? -0.744 2.719 -42.123 1.00 47.41 479 GLY A C 1
ATOM 3710 O O . GLY A 1 479 ? -0.918 3.651 -42.901 1.00 47.41 479 GLY A O 1
ATOM 3711 N N . LEU A 1 480 ? -1.558 1.657 -42.105 1.00 46.16 480 LEU A N 1
ATOM 3712 C CA . LEU A 1 480 ? -2.742 1.513 -42.962 1.00 46.16 480 LEU A CA 1
ATOM 3713 C C . LEU A 1 480 ? -3.971 2.287 -42.444 1.00 46.16 480 LEU A C 1
ATOM 3715 O O . LEU A 1 480 ? -4.900 2.528 -43.211 1.00 46.16 480 LEU A O 1
ATOM 3719 N N . ALA A 1 481 ? -3.991 2.680 -41.165 1.00 43.28 481 ALA A N 1
ATOM 3720 C CA . ALA A 1 481 ? -5.145 3.301 -40.506 1.00 43.28 481 ALA A CA 1
ATOM 3721 C C . ALA A 1 481 ? -5.043 4.834 -40.352 1.00 43.28 481 ALA A C 1
ATOM 3723 O O . ALA A 1 481 ? -6.030 5.483 -40.002 1.00 43.28 481 ALA A O 1
ATOM 3724 N N . SER A 1 482 ? -3.875 5.435 -40.602 1.00 42.00 482 SER A N 1
ATOM 3725 C CA . SER A 1 482 ? -3.611 6.860 -40.356 1.00 42.00 482 SER A CA 1
ATOM 3726 C C . SER A 1 482 ? -3.321 7.632 -41.656 1.00 42.00 482 SER A C 1
ATOM 3728 O O . SER A 1 482 ? -2.309 7.432 -42.313 1.00 42.00 482 SER A O 1
ATOM 3730 N N . HIS A 1 483 ? -4.218 8.553 -42.043 1.00 38.31 483 HIS A N 1
ATOM 3731 C CA . HIS A 1 483 ? -4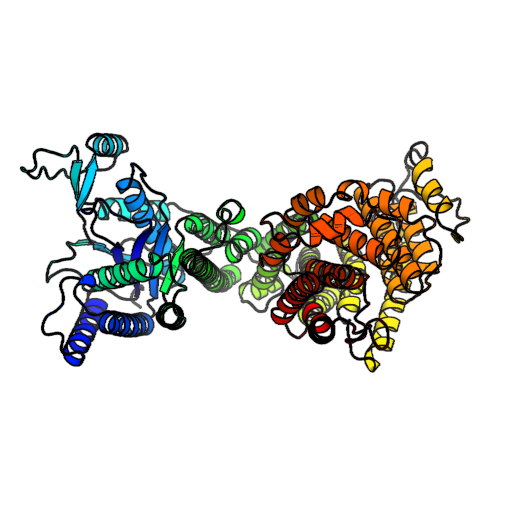.101 9.381 -43.265 1.00 38.31 483 HIS A CA 1
ATOM 3732 C C . HIS A 1 483 ? -3.599 10.817 -43.025 1.00 38.31 483 HIS A C 1
ATOM 3734 O O . HIS A 1 483 ? -3.689 11.662 -43.916 1.00 38.31 483 HIS A O 1
ATOM 3740 N N . LYS A 1 484 ? -3.093 11.140 -41.831 1.00 43.19 484 LYS A N 1
ATOM 3741 C CA . LYS A 1 484 ? -2.549 12.473 -41.537 1.00 43.19 484 LYS A CA 1
ATOM 3742 C C . LYS A 1 484 ? -1.221 12.359 -40.807 1.00 43.19 484 LYS A C 1
ATOM 3744 O O . LYS A 1 484 ? -1.187 12.034 -39.625 1.00 43.19 484 LYS A O 1
ATOM 3749 N N . TYR A 1 485 ? -0.149 12.666 -41.527 1.00 47.66 485 TYR A N 1
ATOM 3750 C CA . TYR A 1 485 ? 1.145 12.967 -40.933 1.00 47.66 485 TYR A CA 1
ATOM 3751 C C . TYR A 1 485 ? 1.031 14.304 -40.182 1.00 47.66 485 TYR A C 1
ATOM 3753 O O . TYR A 1 485 ? 0.472 15.253 -40.741 1.00 47.66 485 TYR A O 1
ATOM 3761 N N . PRO A 1 486 ? 1.486 14.402 -38.921 1.00 49.38 486 PRO A N 1
ATOM 3762 C CA . PRO A 1 486 ? 1.599 15.693 -38.256 1.00 49.38 486 PRO A CA 1
ATOM 3763 C C . PRO A 1 486 ? 2.615 16.582 -38.979 1.00 49.38 486 PRO A C 1
ATOM 3765 O O . PRO A 1 486 ? 3.507 16.092 -39.668 1.00 49.38 486 PRO A O 1
ATOM 3768 N N . ASP A 1 487 ? 2.455 17.894 -38.820 1.00 47.53 487 ASP A N 1
ATOM 3769 C CA . ASP A 1 487 ? 3.373 18.900 -39.351 1.00 47.53 487 ASP A CA 1
ATOM 3770 C C . ASP A 1 487 ? 4.775 18.708 -38.741 1.00 47.53 487 ASP A C 1
ATOM 3772 O O . ASP A 1 487 ? 4.974 18.866 -37.534 1.00 47.53 487 ASP A O 1
ATOM 3776 N N . LEU A 1 488 ? 5.731 18.303 -39.581 1.00 51.03 488 LEU A N 1
ATOM 3777 C CA . LEU A 1 488 ? 7.101 17.944 -39.198 1.00 51.03 488 LEU A CA 1
ATOM 3778 C C . LEU A 1 488 ? 7.966 19.176 -38.881 1.00 51.03 488 LEU A C 1
ATOM 3780 O O . LEU A 1 488 ? 8.990 19.048 -38.212 1.00 51.03 488 LEU A O 1
ATOM 3784 N N . SER A 1 489 ? 7.536 20.377 -39.284 1.00 47.00 489 SER A N 1
ATOM 3785 C CA . SER A 1 489 ? 8.338 21.606 -39.192 1.00 47.00 489 SER A CA 1
ATOM 3786 C C . SER A 1 489 ? 8.668 22.045 -37.756 1.00 47.00 489 SER A C 1
ATOM 3788 O O . SER A 1 489 ? 9.645 22.760 -37.538 1.00 47.00 489 SER A O 1
ATOM 3790 N N . SER A 1 490 ? 7.910 21.585 -36.752 1.00 45.88 490 SER A N 1
ATOM 3791 C CA . SER A 1 490 ? 8.193 21.835 -35.330 1.00 45.88 490 SER A CA 1
ATOM 3792 C C . SER A 1 490 ? 8.951 20.700 -34.622 1.00 45.88 490 SER A C 1
ATOM 3794 O O . SER A 1 490 ? 9.242 20.827 -33.433 1.00 45.88 490 SER A O 1
ATOM 3796 N N . MET A 1 491 ? 9.235 19.581 -35.304 1.00 49.03 491 MET A N 1
ATOM 3797 C CA . MET A 1 491 ? 9.803 18.358 -34.704 1.00 49.03 491 MET A CA 1
ATOM 3798 C C . MET A 1 491 ? 11.296 18.134 -35.003 1.00 49.03 491 MET A C 1
ATOM 3800 O O . MET A 1 491 ? 11.953 17.391 -34.274 1.00 49.03 491 MET A O 1
ATOM 3804 N N . GLU A 1 492 ? 11.842 18.798 -36.024 1.00 47.03 492 GLU A N 1
ATOM 3805 C CA . GLU A 1 492 ? 13.160 18.504 -36.617 1.00 47.03 492 GLU A CA 1
ATOM 3806 C C . GLU A 1 492 ? 14.388 18.906 -35.768 1.00 47.03 492 GLU A C 1
ATOM 3808 O O . GLU A 1 492 ? 15.490 18.445 -36.037 1.00 47.03 492 GLU A O 1
ATOM 3813 N N . SER A 1 493 ? 14.266 19.725 -34.715 1.00 51.22 493 SER A N 1
ATOM 3814 C CA . SER A 1 493 ? 15.464 20.290 -34.057 1.00 51.22 493 SER A CA 1
ATOM 3815 C C . SER A 1 493 ? 15.994 19.527 -32.833 1.00 51.22 493 SER A C 1
ATOM 3817 O O . SER A 1 493 ? 17.172 19.656 -32.511 1.00 51.22 493 SER A O 1
ATOM 3819 N N . SER A 1 494 ? 15.172 18.738 -32.126 1.00 58.56 494 SER A N 1
ATOM 3820 C CA . SER A 1 494 ? 15.575 18.104 -30.850 1.00 58.56 494 SER A CA 1
ATOM 3821 C C . SER A 1 494 ? 16.081 16.656 -30.971 1.00 58.56 494 SER A C 1
ATOM 3823 O O . SER A 1 494 ? 17.068 16.336 -30.304 1.00 58.56 494 SER A O 1
ATOM 3825 N N . PRO A 1 495 ? 15.454 15.756 -31.756 1.00 60.03 495 PRO A N 1
ATOM 3826 C CA . PRO A 1 495 ? 15.939 14.382 -31.922 1.00 60.03 495 PRO A CA 1
ATOM 3827 C C . PRO A 1 495 ? 17.255 14.315 -32.702 1.00 60.03 495 PRO A C 1
ATOM 3829 O O . PRO A 1 495 ? 18.181 13.649 -32.248 1.00 60.03 495 PRO A O 1
ATOM 3832 N N . ASP A 1 496 ? 17.368 15.080 -33.788 1.00 64.69 496 ASP A N 1
ATOM 3833 C CA . ASP A 1 496 ? 18.548 15.096 -34.660 1.00 64.69 496 ASP A CA 1
ATOM 3834 C C . ASP A 1 496 ? 19.768 15.717 -33.962 1.00 64.69 496 ASP A C 1
ATOM 3836 O O . ASP A 1 496 ? 20.888 15.228 -34.099 1.00 64.69 496 ASP A O 1
ATOM 3840 N N . ALA A 1 497 ? 19.561 16.750 -33.135 1.00 63.25 497 ALA A N 1
ATOM 3841 C CA . ALA A 1 497 ? 20.623 17.329 -32.311 1.00 63.25 497 ALA A CA 1
ATOM 3842 C C . ALA A 1 497 ? 21.139 16.349 -31.244 1.00 63.25 497 ALA A C 1
ATOM 3844 O O . ALA A 1 497 ? 22.337 16.316 -30.967 1.00 63.25 497 ALA A O 1
ATOM 3845 N N . LEU A 1 498 ? 20.251 15.536 -30.655 1.00 68.25 498 LEU A N 1
ATOM 3846 C CA . LEU A 1 498 ? 20.638 14.513 -29.683 1.00 68.25 498 LEU A CA 1
ATOM 3847 C C . LEU A 1 498 ? 21.371 13.347 -30.356 1.00 68.25 498 LEU A C 1
ATOM 3849 O O . LEU A 1 498 ? 22.348 12.838 -29.817 1.00 68.25 498 LEU A O 1
ATOM 3853 N N . GLU A 1 499 ? 20.920 12.951 -31.545 1.00 72.38 499 GLU A N 1
ATOM 3854 C CA . GLU A 1 499 ? 21.561 11.929 -32.370 1.00 72.38 499 GLU A CA 1
ATOM 3855 C C . GLU A 1 499 ? 22.974 12.355 -32.795 1.00 72.38 499 GLU A C 1
ATOM 3857 O O . GLU A 1 499 ? 23.915 11.575 -32.665 1.00 72.38 499 GLU A O 1
ATOM 3862 N N . ALA A 1 500 ? 23.147 13.616 -33.206 1.00 66.12 500 ALA A N 1
ATOM 3863 C CA . ALA A 1 500 ? 24.448 14.192 -33.543 1.00 66.12 500 ALA A CA 1
ATOM 3864 C C . ALA A 1 500 ? 25.400 14.304 -32.337 1.00 66.12 500 ALA A C 1
ATOM 3866 O O . ALA A 1 500 ? 26.619 14.294 -32.512 1.00 66.12 500 ALA A O 1
ATOM 3867 N N . ALA A 1 501 ? 24.861 14.407 -31.118 1.00 64.94 501 ALA A N 1
ATOM 3868 C CA . ALA A 1 501 ? 25.648 14.492 -29.891 1.00 64.94 501 ALA A CA 1
ATOM 3869 C C . ALA A 1 501 ? 26.195 13.129 -29.419 1.00 64.94 501 ALA A C 1
ATOM 3871 O O . ALA A 1 501 ? 27.134 13.100 -28.622 1.00 64.94 501 ALA A O 1
ATOM 3872 N N . ILE A 1 502 ? 25.646 12.004 -29.900 1.00 70.38 502 ILE A N 1
ATOM 3873 C CA . ILE A 1 502 ? 26.057 10.649 -29.502 1.00 70.38 502 ILE A CA 1
ATOM 3874 C C . ILE A 1 502 ? 27.057 10.079 -30.533 1.00 70.38 502 ILE A C 1
ATOM 3876 O O . ILE A 1 502 ? 26.690 9.854 -31.690 1.00 70.38 502 ILE A O 1
ATOM 3880 N N . PRO A 1 503 ? 28.321 9.800 -30.148 1.00 59.25 503 PRO A N 1
ATOM 3881 C CA . PRO A 1 503 ? 29.324 9.255 -31.064 1.00 59.25 503 PRO A CA 1
ATOM 3882 C C . PRO A 1 503 ? 28.910 7.900 -31.653 1.00 59.25 503 PRO A C 1
ATOM 3884 O O . PRO A 1 503 ? 28.423 7.035 -30.930 1.00 59.25 503 PRO A O 1
ATOM 3887 N N . HIS A 1 504 ? 29.175 7.692 -32.948 1.00 58.69 504 HIS A N 1
ATOM 3888 C CA . HIS A 1 504 ? 28.891 6.443 -33.673 1.00 58.69 504 HIS A CA 1
ATOM 3889 C C . HIS A 1 504 ? 27.414 6.016 -33.700 1.00 58.69 504 HIS A C 1
ATOM 3891 O O . HIS A 1 504 ? 27.149 4.823 -33.837 1.00 58.69 504 HIS A O 1
ATOM 3897 N N . SER A 1 505 ? 26.459 6.960 -33.627 1.00 55.38 505 SER A N 1
ATOM 3898 C CA . SER A 1 505 ? 25.044 6.647 -33.876 1.00 55.38 505 SER A CA 1
ATOM 3899 C C . SER A 1 505 ? 24.912 5.818 -35.171 1.00 55.38 505 SER A C 1
ATOM 3901 O O . SER A 1 505 ? 25.283 6.301 -36.244 1.00 55.38 505 SER A O 1
ATOM 3903 N N . PRO A 1 506 ? 24.415 4.566 -35.112 1.00 52.47 506 PRO A N 1
ATOM 3904 C CA . PRO A 1 506 ? 24.335 3.683 -36.280 1.00 52.47 506 PRO A CA 1
ATOM 3905 C C . PRO A 1 506 ? 23.201 4.063 -37.250 1.00 52.47 506 PRO A C 1
ATOM 3907 O O . PRO A 1 506 ? 22.940 3.355 -38.221 1.00 52.47 506 PRO A O 1
ATOM 3910 N N . LEU A 1 507 ? 22.486 5.156 -36.984 1.00 54.06 507 LEU A N 1
ATOM 3911 C CA . LEU A 1 507 ? 21.316 5.578 -37.737 1.00 54.06 507 LEU A CA 1
ATOM 3912 C C . LEU A 1 507 ? 21.722 6.468 -38.927 1.00 54.06 507 LEU A C 1
ATOM 3914 O O . LEU A 1 507 ? 22.133 7.610 -38.781 1.00 54.06 507 LEU A O 1
ATOM 3918 N N . GLN A 1 508 ? 21.549 5.939 -40.142 1.00 52.16 508 GLN A N 1
ATOM 3919 C CA . GLN A 1 508 ? 21.329 6.732 -41.364 1.00 52.16 508 GLN A CA 1
ATOM 3920 C C . GLN A 1 508 ? 19.836 6.753 -41.739 1.00 52.16 508 GLN A C 1
ATOM 3922 O O . GLN A 1 508 ? 19.475 6.869 -42.910 1.00 52.16 508 GLN A O 1
ATOM 3927 N N . ILE A 1 509 ? 18.936 6.572 -40.769 1.00 51.50 509 ILE A N 1
ATOM 3928 C CA . ILE A 1 509 ? 17.502 6.489 -41.058 1.00 51.50 509 ILE A CA 1
ATOM 3929 C C . ILE A 1 509 ? 16.981 7.909 -41.286 1.00 51.50 509 ILE A C 1
ATOM 3931 O O . ILE A 1 509 ? 16.917 8.709 -40.355 1.00 51.50 509 ILE A O 1
ATOM 3935 N N . ARG A 1 510 ? 16.622 8.227 -42.533 1.00 51.28 510 ARG A N 1
ATOM 3936 C CA . ARG A 1 510 ? 16.014 9.511 -42.937 1.00 51.28 510 ARG A CA 1
ATOM 3937 C C . ARG A 1 510 ? 14.485 9.474 -42.992 1.00 51.28 510 ARG A C 1
ATOM 3939 O O . ARG A 1 510 ? 13.862 10.498 -43.249 1.00 51.28 510 ARG A O 1
ATOM 3946 N N . GLU A 1 511 ? 13.881 8.309 -42.777 1.00 54.91 511 GLU A N 1
ATOM 3947 C CA . GLU A 1 511 ? 12.432 8.148 -42.845 1.00 54.91 511 GLU A CA 1
ATOM 3948 C C . GLU A 1 511 ? 11.797 8.470 -41.489 1.00 54.91 511 GLU A C 1
ATOM 3950 O O . GLU A 1 511 ? 12.071 7.828 -40.473 1.00 54.91 511 GLU A O 1
ATOM 3955 N N . TRP A 1 512 ? 10.964 9.510 -41.477 1.00 52.41 512 TRP A N 1
ATOM 3956 C CA . TRP A 1 512 ? 10.116 9.851 -40.345 1.00 52.41 512 TRP A CA 1
ATOM 3957 C C . TRP A 1 512 ? 8.823 9.043 -40.427 1.00 52.41 512 TRP A C 1
ATOM 3959 O O . TRP A 1 512 ? 8.075 9.126 -41.402 1.00 52.41 512 TRP A O 1
ATOM 3969 N N . HIS A 1 513 ? 8.544 8.275 -39.380 1.00 59.09 513 HIS A N 1
ATOM 3970 C CA . HIS A 1 513 ? 7.234 7.672 -39.173 1.00 59.09 513 HIS A CA 1
ATOM 3971 C C . HIS A 1 513 ? 6.388 8.606 -38.299 1.00 59.09 513 HIS A C 1
ATOM 3973 O O . HIS A 1 513 ? 6.925 9.325 -37.457 1.00 59.09 513 HIS A O 1
ATOM 3979 N N . GLY A 1 514 ? 5.066 8.613 -38.497 1.00 61.25 514 GLY A N 1
ATOM 3980 C CA . GLY A 1 514 ? 4.162 9.364 -37.621 1.00 61.25 514 GLY A CA 1
ATOM 3981 C C . GLY A 1 514 ? 4.306 8.941 -36.144 1.00 61.25 514 GLY A C 1
ATOM 3982 O O . GLY A 1 514 ? 4.791 7.837 -35.873 1.00 61.25 514 GLY A O 1
ATOM 3983 N N . PRO A 1 515 ? 3.893 9.791 -35.183 1.00 70.50 515 PRO A N 1
ATOM 3984 C CA . PRO A 1 515 ? 3.898 9.449 -33.764 1.00 70.50 515 PRO A CA 1
ATOM 3985 C C . PRO A 1 515 ? 3.149 8.137 -33.507 1.00 70.50 515 PRO A C 1
ATOM 3987 O O . PRO A 1 515 ? 2.014 7.972 -33.946 1.00 70.50 515 PRO A O 1
ATOM 3990 N N . ASP A 1 516 ? 3.792 7.225 -32.784 1.00 76.38 516 ASP A N 1
ATOM 3991 C CA . ASP A 1 516 ? 3.297 5.877 -32.487 1.00 76.38 516 ASP A CA 1
ATOM 3992 C C . ASP A 1 516 ? 3.757 5.498 -31.075 1.00 76.38 516 ASP A C 1
ATOM 3994 O O . ASP A 1 516 ? 4.850 4.970 -30.850 1.00 76.38 516 ASP A O 1
ATOM 3998 N N . ARG A 1 517 ? 2.949 5.869 -30.082 1.00 77.56 517 ARG A N 1
ATOM 3999 C CA . ARG A 1 517 ? 3.342 5.770 -28.675 1.00 77.56 517 ARG A CA 1
ATOM 4000 C C . ARG A 1 517 ? 3.637 4.326 -28.277 1.00 77.56 517 ARG A C 1
ATOM 4002 O O . ARG A 1 517 ? 4.612 4.074 -27.573 1.00 77.56 517 ARG A O 1
ATOM 4009 N N . GLU A 1 518 ? 2.811 3.393 -28.724 1.00 76.75 518 GLU A N 1
ATOM 4010 C CA . GLU A 1 518 ? 2.912 1.969 -28.437 1.00 76.75 518 GLU A CA 1
ATOM 4011 C C . GLU A 1 518 ? 4.224 1.404 -28.986 1.00 76.75 518 GLU A C 1
ATOM 4013 O O . GLU A 1 518 ? 4.975 0.759 -28.248 1.00 76.75 518 GLU A O 1
ATOM 4018 N N . ARG A 1 519 ? 4.568 1.722 -30.240 1.00 79.50 519 ARG A N 1
ATOM 4019 C CA . ARG A 1 519 ? 5.843 1.293 -30.826 1.00 79.50 519 ARG A CA 1
ATOM 4020 C C . ARG A 1 519 ? 7.043 1.911 -30.118 1.00 79.50 519 ARG A C 1
ATOM 4022 O O . ARG A 1 519 ? 8.017 1.215 -29.826 1.00 79.50 519 ARG A O 1
ATOM 4029 N N . GLY A 1 520 ? 6.953 3.194 -29.767 1.00 84.19 520 GLY A N 1
ATOM 4030 C CA . GLY A 1 520 ? 7.958 3.860 -28.940 1.00 84.19 520 GLY A CA 1
ATOM 4031 C C . GLY A 1 520 ? 8.186 3.134 -27.608 1.00 84.19 520 GLY A C 1
ATOM 4032 O O . GLY A 1 520 ? 9.330 2.906 -27.211 1.00 84.19 520 GLY A O 1
ATOM 4033 N N . GLN A 1 521 ? 7.118 2.704 -26.927 1.00 83.19 521 GLN A N 1
ATOM 4034 C CA . GLN A 1 521 ? 7.216 1.958 -25.665 1.00 83.19 521 GLN A CA 1
ATOM 4035 C C . GLN A 1 521 ? 7.865 0.583 -25.846 1.00 83.19 521 GLN A C 1
ATOM 4037 O O . GLN A 1 521 ? 8.692 0.185 -25.018 1.00 83.19 521 GLN A O 1
ATOM 4042 N N . MET A 1 522 ? 7.536 -0.125 -26.929 1.00 85.31 522 MET A N 1
ATOM 4043 C CA . MET A 1 522 ? 8.132 -1.420 -27.258 1.00 85.31 522 MET A CA 1
ATOM 4044 C C . MET A 1 522 ? 9.640 -1.302 -27.503 1.00 85.31 522 MET A C 1
ATOM 4046 O O . MET A 1 522 ? 10.425 -1.971 -26.825 1.00 85.31 522 MET A O 1
ATOM 4050 N N . TYR A 1 523 ? 10.069 -0.396 -28.387 1.00 88.31 523 TYR A N 1
ATOM 4051 C CA . TYR A 1 523 ? 11.494 -0.164 -28.645 1.00 88.31 523 TYR A CA 1
ATOM 4052 C C . TYR A 1 523 ? 12.235 0.353 -27.408 1.00 88.31 523 TYR A C 1
ATOM 4054 O O . TYR A 1 523 ? 13.335 -0.116 -27.119 1.00 88.31 523 TYR A O 1
ATOM 4062 N N . GLY A 1 524 ? 11.638 1.265 -26.633 1.00 88.25 524 GLY A N 1
ATOM 4063 C CA . GLY A 1 524 ? 12.234 1.767 -25.392 1.00 88.25 524 GLY A CA 1
ATOM 4064 C C . GLY A 1 524 ? 12.447 0.661 -24.353 1.00 88.25 524 GLY A C 1
ATOM 4065 O O . GLY A 1 524 ? 13.505 0.579 -23.725 1.00 88.25 524 GLY A O 1
ATOM 4066 N N . THR A 1 525 ? 11.478 -0.247 -24.214 1.00 88.00 525 THR A N 1
ATOM 4067 C CA . THR A 1 525 ? 11.574 -1.402 -23.305 1.00 88.00 525 THR A CA 1
ATOM 4068 C C . THR A 1 525 ? 12.603 -2.421 -23.793 1.00 88.00 525 THR A C 1
ATOM 4070 O O . THR A 1 525 ? 13.402 -2.921 -22.993 1.00 88.00 525 THR A O 1
ATOM 4073 N N . ALA A 1 526 ? 12.626 -2.714 -25.097 1.00 88.62 526 ALA A N 1
ATOM 4074 C CA . ALA A 1 526 ? 13.610 -3.603 -25.705 1.00 88.62 526 ALA A CA 1
ATOM 4075 C C . ALA A 1 526 ? 15.033 -3.045 -25.568 1.00 88.62 526 ALA A C 1
ATOM 4077 O O . ALA A 1 526 ? 15.926 -3.775 -25.150 1.00 88.62 526 ALA A O 1
ATOM 4078 N N . SER A 1 527 ? 15.224 -1.748 -25.826 1.00 90.25 527 SER A N 1
ATOM 4079 C CA . SER A 1 527 ? 16.489 -1.033 -25.627 1.00 90.25 527 SER A CA 1
ATOM 4080 C C . SER A 1 527 ? 17.026 -1.238 -24.212 1.00 90.25 527 SER A C 1
ATOM 4082 O O . SER A 1 527 ? 18.109 -1.787 -24.021 1.00 90.25 527 SER A O 1
ATOM 4084 N N . ARG A 1 528 ? 16.217 -0.896 -23.208 1.00 86.75 528 ARG A N 1
ATOM 4085 C CA . ARG A 1 528 ? 16.557 -1.057 -21.793 1.00 86.75 528 ARG A CA 1
ATOM 4086 C C . ARG A 1 528 ? 16.920 -2.505 -21.433 1.00 86.75 528 ARG A C 1
ATOM 4088 O O . ARG A 1 528 ? 17.862 -2.744 -20.685 1.00 86.75 528 ARG A O 1
ATOM 4095 N N . THR A 1 529 ? 16.197 -3.473 -21.994 1.00 86.44 529 THR A N 1
ATOM 4096 C CA . THR A 1 529 ? 16.462 -4.906 -21.786 1.00 86.44 529 THR A CA 1
ATOM 4097 C C . THR A 1 529 ? 17.788 -5.344 -22.417 1.00 86.44 529 THR A C 1
ATOM 4099 O O . THR A 1 529 ? 18.548 -6.093 -21.809 1.00 86.44 529 THR A O 1
ATOM 4102 N N . LEU A 1 530 ? 18.091 -4.879 -23.627 1.00 88.19 530 LEU A N 1
ATOM 4103 C CA . LEU A 1 530 ? 19.318 -5.233 -24.343 1.00 88.19 530 LEU A CA 1
ATOM 4104 C C . LEU A 1 530 ? 20.554 -4.579 -23.732 1.00 88.19 530 LEU A C 1
ATOM 4106 O O . LEU A 1 530 ? 21.589 -5.235 -23.643 1.00 88.19 530 LEU A O 1
ATOM 4110 N N . ALA A 1 531 ? 20.432 -3.346 -23.236 1.00 84.50 531 ALA A N 1
ATOM 4111 C CA . ALA A 1 531 ? 21.494 -2.691 -22.481 1.00 84.50 531 ALA A CA 1
ATOM 4112 C C . ALA A 1 531 ? 21.860 -3.496 -21.229 1.00 84.50 531 ALA A C 1
ATOM 4114 O O . ALA A 1 531 ? 23.035 -3.764 -20.995 1.00 84.50 531 ALA A O 1
ATOM 4115 N N . PHE A 1 532 ? 20.853 -3.988 -20.495 1.00 80.56 532 PHE A N 1
ATOM 4116 C CA . PHE A 1 532 ? 21.079 -4.920 -19.390 1.00 80.56 532 PHE A CA 1
ATOM 4117 C C . PHE A 1 532 ? 21.840 -6.179 -19.828 1.00 80.56 532 PHE A C 1
ATOM 4119 O O . PHE A 1 532 ? 22.748 -6.636 -19.141 1.00 80.56 532 PHE A O 1
ATOM 4126 N N . CYS A 1 533 ? 21.502 -6.726 -20.994 1.00 82.94 533 CYS A N 1
ATOM 4127 C CA . CYS A 1 533 ? 22.157 -7.916 -21.529 1.00 82.94 533 CYS A CA 1
ATOM 4128 C C . CYS A 1 533 ? 23.550 -7.646 -22.142 1.00 82.94 533 CYS A C 1
ATOM 4130 O O . CYS A 1 533 ? 24.107 -8.546 -22.778 1.00 82.94 533 CYS A O 1
ATOM 4132 N N . GLY A 1 534 ? 24.096 -6.433 -21.988 1.00 81.50 534 GLY A N 1
ATOM 4133 C CA . GLY A 1 534 ? 25.408 -6.027 -22.497 1.00 81.50 534 GLY A CA 1
ATOM 4134 C C . GLY A 1 534 ? 25.442 -5.647 -23.982 1.00 81.50 534 GLY A C 1
ATOM 4135 O O . GLY A 1 534 ? 26.520 -5.525 -24.552 1.00 81.50 534 GLY A O 1
ATOM 4136 N N . GLU A 1 535 ? 24.289 -5.471 -24.636 1.00 87.56 535 GLU A N 1
ATOM 4137 C CA . GLU A 1 535 ? 24.186 -5.067 -26.048 1.00 87.56 535 GLU A CA 1
ATOM 4138 C C . GLU A 1 535 ? 23.973 -3.545 -26.180 1.00 87.56 535 GLU A C 1
ATOM 4140 O O . GLU A 1 535 ? 23.010 -3.090 -26.804 1.00 87.56 535 GLU A O 1
ATOM 4145 N N . HIS A 1 536 ? 24.860 -2.742 -25.575 1.00 86.12 536 HIS A N 1
ATOM 4146 C CA . HIS A 1 536 ? 24.711 -1.280 -25.458 1.00 86.12 536 HIS A CA 1
ATOM 4147 C C . HIS A 1 536 ? 24.504 -0.569 -26.801 1.00 86.12 536 HIS A C 1
ATOM 4149 O O . HIS A 1 536 ? 23.629 0.284 -26.893 1.00 86.12 536 HIS A O 1
ATOM 4155 N N . GLU A 1 537 ? 25.231 -0.937 -27.858 1.00 85.94 537 GLU A N 1
ATOM 4156 C CA . GLU A 1 537 ? 25.101 -0.286 -29.176 1.00 85.94 537 GLU A CA 1
ATOM 4157 C C . GLU A 1 537 ? 23.715 -0.509 -29.803 1.00 85.94 537 GLU A C 1
ATOM 4159 O O . GLU A 1 537 ? 23.061 0.427 -30.271 1.00 85.94 537 GLU A O 1
ATOM 4164 N N . LYS A 1 538 ? 23.202 -1.744 -29.731 1.00 88.25 538 LYS A N 1
ATOM 4165 C CA . LYS A 1 538 ? 21.842 -2.068 -30.185 1.00 88.25 538 LYS A CA 1
ATOM 4166 C C . LYS A 1 538 ? 20.789 -1.378 -29.316 1.00 88.25 538 LYS A C 1
ATOM 4168 O O . LYS A 1 538 ? 19.761 -0.929 -29.822 1.00 88.25 538 LYS A O 1
ATOM 4173 N N . ALA A 1 539 ? 21.044 -1.258 -28.016 1.00 89.19 539 ALA A N 1
ATOM 4174 C CA . ALA A 1 539 ? 20.160 -0.556 -27.101 1.00 89.19 539 ALA A CA 1
ATOM 4175 C C . ALA A 1 539 ? 20.088 0.952 -27.385 1.00 89.19 539 ALA A C 1
ATOM 4177 O O . ALA A 1 539 ? 18.985 1.499 -27.431 1.00 89.19 539 ALA A O 1
ATOM 4178 N N . ILE A 1 540 ? 21.223 1.615 -27.625 1.00 87.31 540 ILE A N 1
ATOM 4179 C CA . ILE A 1 540 ? 21.276 3.038 -27.998 1.00 87.31 540 ILE A CA 1
ATOM 4180 C C . ILE A 1 540 ? 20.471 3.263 -29.279 1.00 87.31 540 ILE A C 1
ATOM 4182 O O . ILE A 1 540 ? 19.594 4.127 -29.307 1.00 87.31 540 ILE A O 1
ATOM 4186 N N . HIS A 1 541 ? 20.694 2.426 -30.297 1.00 86.88 541 HIS A N 1
ATOM 4187 C CA . HIS A 1 541 ? 19.954 2.477 -31.557 1.00 86.88 541 HIS A CA 1
ATOM 4188 C C . HIS A 1 541 ? 18.432 2.412 -31.351 1.00 86.88 541 HIS A C 1
ATOM 4190 O O . HIS A 1 541 ? 17.697 3.278 -31.823 1.00 86.88 541 HIS A O 1
ATOM 4196 N N . LEU A 1 542 ? 17.951 1.421 -30.596 1.00 89.00 542 LEU A N 1
ATOM 4197 C CA . LEU A 1 542 ? 16.519 1.243 -30.343 1.00 89.00 542 LEU A CA 1
ATOM 4198 C C . LEU A 1 542 ? 15.916 2.371 -29.502 1.00 89.00 542 LEU A C 1
ATOM 4200 O O . LEU A 1 542 ? 14.765 2.742 -29.716 1.00 89.00 542 LEU A O 1
ATOM 4204 N N . ALA A 1 543 ? 16.663 2.935 -28.553 1.00 88.50 543 ALA A N 1
ATOM 4205 C CA . ALA A 1 543 ? 16.164 4.063 -27.775 1.00 88.50 543 ALA A CA 1
ATOM 4206 C C . ALA A 1 543 ? 16.051 5.342 -28.616 1.00 88.50 543 ALA A C 1
ATOM 4208 O O . ALA A 1 543 ? 15.068 6.066 -28.457 1.00 88.50 543 ALA A O 1
ATOM 4209 N N . LEU A 1 544 ? 16.987 5.593 -29.536 1.00 85.44 544 LEU A N 1
ATOM 4210 C CA . LEU A 1 544 ? 16.875 6.686 -30.506 1.00 85.44 544 LEU A CA 1
ATOM 4211 C C . LEU A 1 544 ? 15.683 6.478 -31.453 1.00 85.44 544 LEU A C 1
ATOM 4213 O O . LEU A 1 544 ? 14.914 7.412 -31.682 1.00 85.44 544 LEU A O 1
ATOM 4217 N N . LEU A 1 545 ? 15.463 5.244 -31.919 1.00 84.25 545 LEU A N 1
ATOM 4218 C CA . LEU A 1 545 ? 14.294 4.891 -32.728 1.00 84.25 545 LEU A CA 1
ATOM 4219 C C . LEU A 1 545 ? 12.978 5.124 -31.965 1.00 84.25 545 LEU A C 1
ATOM 4221 O O . LEU A 1 545 ? 12.070 5.778 -32.475 1.00 84.25 545 LEU A O 1
ATOM 4225 N N . ALA A 1 546 ? 12.896 4.673 -30.709 1.00 86.62 546 ALA A N 1
ATOM 4226 C CA . ALA A 1 546 ? 11.745 4.903 -29.836 1.00 86.62 546 ALA A CA 1
ATOM 4227 C C . ALA A 1 546 ? 11.407 6.394 -29.693 1.00 86.62 546 ALA A C 1
ATOM 4229 O O . ALA A 1 546 ? 10.238 6.780 -29.733 1.00 86.62 546 ALA A O 1
ATOM 4230 N N . ARG A 1 547 ? 12.432 7.246 -29.561 1.00 85.12 547 ARG A N 1
ATOM 4231 C CA . ARG A 1 547 ? 12.275 8.695 -29.399 1.00 85.12 547 ARG A CA 1
ATOM 4232 C C . ARG A 1 547 ? 11.539 9.339 -30.574 1.00 85.12 547 ARG A C 1
ATOM 4234 O O . ARG A 1 547 ? 10.689 10.195 -30.345 1.00 85.12 547 ARG A O 1
ATOM 4241 N N . ARG A 1 548 ? 11.810 8.904 -31.809 1.00 78.44 548 ARG A N 1
ATOM 4242 C CA . ARG A 1 548 ? 11.131 9.413 -33.017 1.00 78.44 548 ARG A CA 1
ATOM 4243 C C . ARG A 1 548 ? 9.631 9.114 -33.007 1.00 78.44 548 ARG A C 1
ATOM 4245 O O . ARG A 1 548 ? 8.838 9.926 -33.471 1.00 78.44 548 ARG A O 1
ATOM 4252 N N . HIS A 1 549 ? 9.229 8.005 -32.394 1.00 79.12 549 HIS A N 1
ATOM 4253 C CA . HIS A 1 549 ? 7.821 7.643 -32.248 1.00 79.12 549 HIS A CA 1
ATOM 4254 C C . HIS A 1 549 ? 7.095 8.398 -31.121 1.00 79.12 549 HIS A C 1
ATOM 4256 O O . HIS A 1 549 ? 5.878 8.566 -31.178 1.00 79.12 549 HIS A O 1
ATOM 4262 N N . PHE A 1 550 ? 7.818 8.917 -30.124 1.00 79.69 550 PHE A N 1
ATOM 4263 C CA . PHE A 1 550 ? 7.250 9.689 -29.012 1.00 79.69 550 PHE A CA 1
ATOM 4264 C C . PHE A 1 550 ? 7.027 11.172 -29.312 1.00 79.69 550 PHE A C 1
ATOM 4266 O O . PHE A 1 550 ? 6.739 11.937 -28.395 1.00 79.69 550 PHE A O 1
ATOM 4273 N N . ALA A 1 551 ? 7.133 11.606 -30.568 1.00 67.25 551 ALA A N 1
ATOM 4274 C CA . ALA A 1 551 ? 7.187 13.023 -30.913 1.00 67.25 551 ALA A CA 1
ATOM 4275 C C . ALA A 1 551 ? 5.975 13.856 -30.407 1.00 67.25 551 ALA A C 1
ATOM 4277 O O . ALA A 1 551 ? 6.111 15.051 -30.167 1.00 67.25 551 ALA A O 1
ATOM 4278 N N . GLY A 1 552 ? 4.815 13.234 -30.147 1.00 65.88 552 GLY A N 1
ATOM 4279 C CA . GLY A 1 552 ? 3.642 13.879 -29.532 1.00 65.88 552 GLY A CA 1
ATOM 4280 C C . GLY A 1 552 ? 3.553 13.841 -27.993 1.00 65.88 552 GLY A C 1
ATOM 4281 O O . GLY A 1 552 ? 2.554 14.300 -27.446 1.00 65.88 552 GLY A O 1
ATOM 4282 N N . SER A 1 553 ? 4.539 13.279 -27.282 1.00 76.38 553 SER A N 1
ATOM 4283 C CA . SER A 1 553 ? 4.488 13.027 -25.831 1.00 76.38 553 SER A CA 1
ATOM 4284 C C . SER A 1 553 ? 5.777 13.474 -25.119 1.00 76.38 553 SER A C 1
ATOM 4286 O O . SER A 1 553 ? 6.739 12.705 -25.023 1.00 76.38 553 SER A O 1
ATOM 4288 N N . PRO A 1 554 ? 5.816 14.705 -24.567 1.00 79.44 554 PRO A N 1
ATOM 4289 C CA . PRO A 1 554 ? 6.978 15.219 -23.835 1.00 79.44 554 PRO A CA 1
ATOM 4290 C C . PRO A 1 554 ? 7.416 14.332 -22.662 1.00 79.44 554 PRO A C 1
ATOM 4292 O O . PRO A 1 554 ? 8.607 14.210 -22.380 1.00 79.44 554 PRO A O 1
ATOM 4295 N N . GLU A 1 555 ? 6.463 13.687 -21.987 1.00 75.94 555 GLU A N 1
ATOM 4296 C CA . GLU A 1 555 ? 6.748 12.790 -20.867 1.00 75.94 555 GLU A CA 1
ATOM 4297 C C . GLU A 1 555 ? 7.458 11.510 -21.329 1.00 75.94 555 GLU A C 1
ATOM 4299 O O . GLU A 1 555 ? 8.478 11.131 -20.751 1.00 75.94 555 GLU A O 1
ATOM 4304 N N . ASP A 1 556 ? 6.975 10.866 -22.397 1.00 80.56 556 ASP A N 1
ATOM 4305 C CA . ASP A 1 556 ? 7.613 9.653 -22.920 1.00 80.56 556 ASP A CA 1
ATOM 4306 C C . ASP A 1 556 ? 8.999 9.970 -23.518 1.00 80.56 556 ASP A C 1
ATOM 4308 O O . ASP A 1 556 ? 9.942 9.200 -23.331 1.00 80.56 556 ASP A O 1
ATOM 4312 N N . LEU A 1 557 ? 9.168 11.146 -24.142 1.00 81.19 557 LEU A N 1
ATOM 4313 C CA . LEU A 1 557 ? 10.473 11.652 -24.590 1.00 81.19 557 LEU A CA 1
ATOM 4314 C C . LEU A 1 557 ? 11.464 11.824 -23.428 1.00 81.19 557 LEU A C 1
ATOM 4316 O O . LEU A 1 557 ? 12.643 11.490 -23.582 1.00 81.19 557 LEU A O 1
ATOM 4320 N N . ARG A 1 558 ? 11.003 12.326 -22.275 1.00 81.94 558 ARG A N 1
ATOM 4321 C CA . ARG A 1 558 ? 11.822 12.491 -21.063 1.00 81.94 558 ARG A CA 1
ATOM 4322 C C . ARG A 1 558 ? 12.226 11.141 -20.471 1.00 81.94 558 ARG A C 1
ATOM 4324 O O . ARG A 1 558 ? 13.393 10.944 -20.139 1.00 81.94 558 ARG A O 1
ATOM 4331 N N . ILE A 1 559 ? 11.287 10.196 -20.378 1.00 81.00 559 ILE A N 1
ATOM 4332 C CA . ILE A 1 559 ? 11.545 8.832 -19.884 1.00 81.00 559 ILE A CA 1
ATOM 4333 C C . ILE A 1 559 ? 12.538 8.107 -20.797 1.00 81.00 559 ILE A C 1
ATOM 4335 O O . ILE A 1 559 ? 13.485 7.485 -20.321 1.00 81.00 559 ILE A O 1
ATOM 4339 N N . ASN A 1 560 ? 12.363 8.215 -22.112 1.00 86.00 560 ASN A N 1
ATOM 4340 C CA . ASN A 1 560 ? 13.293 7.644 -23.078 1.00 86.00 560 ASN A CA 1
ATOM 4341 C C . ASN A 1 560 ? 14.701 8.258 -22.963 1.00 86.00 560 ASN A C 1
ATOM 4343 O O . ASN A 1 560 ? 15.686 7.521 -22.965 1.00 86.00 560 ASN A O 1
ATOM 4347 N N . ALA A 1 561 ? 14.810 9.578 -22.778 1.00 86.38 561 ALA A N 1
ATOM 4348 C CA . ALA A 1 561 ? 16.097 10.230 -22.536 1.00 86.38 561 ALA A CA 1
ATOM 4349 C C . ALA A 1 561 ? 16.754 9.758 -21.225 1.00 86.38 561 ALA A C 1
ATOM 4351 O O . ALA A 1 561 ? 17.964 9.555 -21.188 1.00 86.38 561 ALA A O 1
ATOM 4352 N N . ALA A 1 562 ? 15.974 9.507 -20.171 1.00 86.12 562 ALA A N 1
ATOM 4353 C CA . ALA A 1 562 ? 16.475 8.916 -18.929 1.00 86.12 562 ALA A CA 1
ATOM 4354 C C . ALA A 1 562 ? 17.036 7.493 -19.141 1.00 86.12 562 ALA A C 1
ATOM 4356 O O . ALA A 1 562 ? 18.067 7.145 -18.563 1.00 86.12 562 ALA A O 1
ATOM 4357 N N . ILE A 1 563 ? 16.406 6.686 -20.007 1.00 86.31 563 ILE A N 1
ATOM 4358 C CA . ILE A 1 563 ? 16.924 5.368 -20.413 1.00 86.31 563 ILE A CA 1
ATOM 4359 C C . ILE A 1 563 ? 18.258 5.529 -21.153 1.00 86.31 563 ILE A C 1
ATOM 4361 O O . ILE A 1 563 ? 19.231 4.881 -20.778 1.00 86.31 563 ILE A O 1
ATOM 4365 N N . LEU A 1 564 ? 18.333 6.421 -22.148 1.00 87.50 564 LEU A N 1
ATOM 4366 C CA . LEU A 1 564 ? 19.574 6.706 -22.882 1.00 87.50 564 LEU A CA 1
ATOM 4367 C C . LEU A 1 564 ? 20.701 7.167 -21.954 1.00 87.50 564 LEU A C 1
ATOM 4369 O O . LEU A 1 564 ? 21.806 6.637 -22.040 1.00 87.50 564 LEU A O 1
ATOM 4373 N N . ALA A 1 565 ? 20.417 8.099 -21.037 1.00 89.12 565 ALA A N 1
ATOM 4374 C CA . ALA A 1 565 ? 21.392 8.586 -20.064 1.00 89.12 565 ALA A CA 1
ATOM 4375 C C . ALA A 1 565 ? 21.977 7.421 -19.270 1.00 89.12 565 ALA A C 1
ATOM 4377 O O . ALA A 1 565 ? 23.189 7.319 -19.117 1.00 89.12 565 ALA A O 1
ATOM 4378 N N . ARG A 1 566 ? 21.118 6.506 -18.815 1.00 86.94 566 ARG A N 1
ATOM 4379 C CA . ARG A 1 566 ? 21.537 5.342 -18.039 1.00 86.94 566 ARG A CA 1
ATOM 4380 C C . ARG A 1 566 ? 22.443 4.401 -18.827 1.00 86.94 566 ARG A C 1
ATOM 4382 O O . ARG A 1 566 ? 23.446 3.957 -18.282 1.00 86.94 566 ARG A O 1
ATOM 4389 N N . ILE A 1 567 ? 22.115 4.138 -20.093 1.00 86.69 567 ILE A N 1
ATOM 4390 C CA . ILE A 1 567 ? 22.934 3.300 -20.984 1.00 86.69 567 ILE A CA 1
ATOM 4391 C C . ILE A 1 567 ? 24.323 3.927 -21.177 1.00 86.69 567 ILE A C 1
ATOM 4393 O O . ILE A 1 567 ? 25.333 3.226 -21.110 1.00 86.69 567 ILE A O 1
ATOM 4397 N N . LEU A 1 568 ? 24.385 5.247 -21.382 1.00 87.31 568 LEU A N 1
ATOM 4398 C CA . LEU A 1 568 ? 25.645 5.976 -21.549 1.00 87.31 568 LEU A CA 1
ATOM 4399 C C . LEU A 1 568 ? 26.473 6.012 -20.254 1.00 87.31 568 LEU A C 1
ATOM 4401 O O . LEU A 1 568 ? 27.676 5.775 -20.298 1.00 87.31 568 LEU A O 1
ATOM 4405 N N . ILE A 1 569 ? 25.836 6.229 -19.101 1.00 88.06 569 ILE A N 1
ATOM 4406 C CA . ILE A 1 569 ? 26.486 6.177 -17.783 1.00 88.06 569 ILE A CA 1
ATOM 4407 C C . ILE A 1 569 ? 27.079 4.782 -17.518 1.00 88.06 569 ILE A C 1
ATOM 4409 O O . ILE A 1 569 ? 28.221 4.664 -17.075 1.00 88.06 569 ILE A O 1
ATOM 4413 N N . ASP A 1 570 ? 26.337 3.716 -17.827 1.00 83.62 570 ASP A N 1
ATOM 4414 C CA . ASP A 1 570 ? 26.822 2.341 -17.672 1.00 83.62 570 ASP A CA 1
ATOM 4415 C C . ASP A 1 570 ? 27.996 2.031 -18.620 1.00 83.62 570 ASP A C 1
ATOM 4417 O O . ASP A 1 570 ? 28.954 1.356 -18.238 1.00 83.62 570 ASP A O 1
ATOM 4421 N N . ARG A 1 571 ? 27.996 2.599 -19.832 1.00 82.06 571 ARG A N 1
ATOM 4422 C CA . ARG A 1 571 ? 29.142 2.525 -20.750 1.00 82.06 571 ARG A CA 1
ATOM 4423 C C . ARG A 1 571 ? 30.389 3.201 -20.167 1.00 82.06 571 ARG A C 1
ATOM 4425 O O . ARG A 1 571 ? 31.464 2.605 -20.237 1.00 82.06 571 ARG A O 1
ATOM 4432 N N . CYS A 1 572 ? 30.256 4.387 -19.564 1.00 84.38 572 CYS A N 1
ATOM 4433 C CA . CYS A 1 572 ? 31.359 5.065 -18.866 1.00 84.38 572 CYS A CA 1
ATOM 4434 C C . CYS A 1 572 ? 31.900 4.223 -17.698 1.00 84.38 572 CYS A C 1
ATOM 4436 O O . CYS A 1 572 ? 33.113 4.141 -17.509 1.00 84.38 572 CYS A O 1
ATOM 4438 N N . ARG A 1 573 ? 31.016 3.529 -16.966 1.00 84.19 573 ARG A N 1
ATOM 4439 C CA . ARG A 1 573 ? 31.390 2.605 -15.882 1.00 84.19 573 ARG A CA 1
ATOM 4440 C C . ARG A 1 573 ? 32.195 1.401 -16.384 1.00 84.19 573 ARG A C 1
ATOM 4442 O O . ARG A 1 573 ? 33.190 1.035 -15.766 1.00 84.19 573 ARG A O 1
ATOM 4449 N N . ILE A 1 574 ? 31.754 0.759 -17.471 1.00 79.06 574 ILE A N 1
ATOM 4450 C CA . ILE A 1 574 ? 32.393 -0.453 -18.025 1.00 79.06 574 ILE A CA 1
ATOM 4451 C C . ILE A 1 574 ? 33.706 -0.117 -18.735 1.00 79.06 574 ILE A C 1
ATOM 4453 O O . ILE A 1 574 ? 34.659 -0.889 -18.669 1.00 79.06 574 ILE A O 1
ATOM 4457 N N . THR A 1 575 ? 33.759 1.027 -19.418 1.00 78.69 575 THR A N 1
ATOM 4458 C CA . THR A 1 575 ? 34.937 1.490 -20.158 1.00 78.69 575 THR A CA 1
ATOM 4459 C C . THR A 1 575 ? 35.384 2.848 -19.611 1.00 78.69 575 THR A C 1
ATOM 4461 O O . THR A 1 575 ? 35.052 3.879 -20.203 1.00 78.69 575 THR A O 1
ATOM 4464 N N . PRO A 1 576 ? 36.136 2.883 -18.492 1.00 68.69 576 PRO A N 1
ATOM 4465 C CA . PRO A 1 576 ? 36.667 4.127 -17.944 1.00 68.69 576 PRO A CA 1
ATOM 4466 C C . PRO A 1 576 ? 37.483 4.878 -19.005 1.00 68.69 576 PRO A C 1
ATOM 4468 O O . PRO A 1 576 ? 38.443 4.340 -19.555 1.00 68.69 576 PRO A O 1
ATOM 4471 N N . GLY A 1 577 ? 37.080 6.109 -19.329 1.00 61.75 577 GLY A N 1
ATOM 4472 C CA . GLY A 1 577 ? 37.694 6.915 -20.392 1.00 61.75 577 GLY A CA 1
ATOM 4473 C C . GLY A 1 577 ? 36.974 6.876 -21.747 1.00 61.75 577 GLY A C 1
ATOM 4474 O O . GLY A 1 577 ? 37.347 7.638 -22.639 1.00 61.75 577 GLY A O 1
ATOM 4475 N N . ALA A 1 578 ? 35.910 6.075 -21.905 1.00 65.06 578 ALA A N 1
ATOM 4476 C CA . ALA A 1 578 ? 34.899 6.342 -22.927 1.00 65.06 578 ALA A CA 1
ATOM 4477 C C . ALA A 1 578 ? 34.310 7.727 -22.621 1.00 65.06 578 ALA A C 1
ATOM 4479 O O . ALA A 1 578 ? 33.597 7.888 -21.634 1.00 65.06 578 ALA A O 1
ATOM 4480 N N . GLY A 1 579 ? 34.721 8.749 -23.378 1.00 62.12 579 GLY A N 1
ATOM 4481 C CA . GLY A 1 579 ? 34.438 10.147 -23.049 1.00 62.12 579 GLY A CA 1
ATOM 4482 C C . GLY A 1 579 ? 32.951 10.421 -22.804 1.00 62.12 579 GLY A C 1
ATOM 4483 O O . GLY A 1 579 ? 32.087 9.774 -23.389 1.00 62.12 579 GLY A O 1
ATOM 4484 N N . ASN A 1 580 ? 32.655 11.433 -21.985 1.00 77.62 580 ASN A N 1
ATOM 4485 C CA . ASN A 1 580 ? 31.297 11.835 -21.583 1.00 77.62 580 ASN A CA 1
ATOM 4486 C C . ASN A 1 580 ? 30.473 12.488 -22.724 1.00 77.62 580 ASN A C 1
ATOM 4488 O O . ASN A 1 580 ? 29.564 13.280 -22.470 1.00 77.62 580 ASN A O 1
ATOM 4492 N N . ALA A 1 581 ? 30.823 12.224 -23.985 1.00 78.31 581 ALA A N 1
ATOM 4493 C CA . ALA A 1 581 ? 30.239 12.863 -25.157 1.00 78.31 581 ALA A CA 1
ATOM 4494 C C . ALA A 1 581 ? 28.744 12.528 -25.281 1.00 78.31 581 ALA A C 1
ATOM 4496 O O . ALA A 1 581 ? 28.351 11.365 -25.200 1.00 78.31 581 ALA A O 1
ATOM 4497 N N . GLY A 1 582 ? 27.911 13.558 -25.443 1.00 78.44 582 GLY A N 1
ATOM 4498 C CA . GLY A 1 582 ? 26.457 13.432 -25.557 1.00 78.44 582 GLY A CA 1
ATOM 4499 C C . GLY A 1 582 ? 25.724 13.199 -24.234 1.00 78.44 582 GLY A C 1
ATOM 4500 O O . GLY A 1 582 ? 24.507 13.374 -24.171 1.00 78.44 582 GLY A O 1
ATOM 4501 N N . LEU A 1 583 ? 26.423 12.824 -23.153 1.00 85.75 583 LEU A N 1
ATOM 4502 C CA . LEU A 1 583 ? 25.776 12.518 -21.878 1.00 85.75 583 LEU A CA 1
ATOM 4503 C C . LEU A 1 583 ? 25.117 13.769 -21.277 1.00 85.75 583 LEU A C 1
ATOM 4505 O O . LEU A 1 583 ? 23.971 13.700 -20.845 1.00 85.75 583 LEU A O 1
ATOM 4509 N N . SER A 1 584 ? 25.776 14.927 -21.319 1.00 85.25 584 SER A N 1
ATOM 4510 C CA . SER A 1 584 ? 25.214 16.198 -20.832 1.00 85.25 584 SER A CA 1
ATOM 4511 C C . SER A 1 584 ? 23.905 16.581 -21.539 1.00 85.25 584 SER A C 1
ATOM 4513 O O . SER A 1 584 ? 22.951 17.033 -20.899 1.00 85.25 584 SER A O 1
ATOM 4515 N N . GLU A 1 585 ? 23.833 16.380 -22.854 1.00 85.81 585 GLU A N 1
ATOM 4516 C CA . GLU A 1 585 ? 22.672 16.659 -23.701 1.00 85.81 585 GLU A CA 1
ATOM 4517 C C . GLU A 1 585 ? 21.521 15.683 -23.420 1.00 85.81 585 GLU A C 1
ATOM 4519 O O . GLU A 1 585 ? 20.353 16.085 -23.324 1.00 85.81 585 GLU A O 1
ATOM 4524 N N . VAL A 1 586 ? 21.843 14.403 -23.224 1.00 86.19 586 VAL A N 1
ATOM 4525 C CA . VAL A 1 586 ? 20.864 13.367 -22.875 1.00 86.19 586 VAL A CA 1
ATOM 4526 C C . VAL A 1 586 ? 20.318 13.582 -21.461 1.00 86.19 586 VAL A C 1
ATOM 4528 O O . VAL A 1 586 ? 19.102 13.532 -21.270 1.00 86.19 586 VAL A O 1
ATOM 4531 N N . LEU A 1 587 ? 21.164 13.913 -20.480 1.00 87.00 587 LEU A N 1
ATOM 4532 C CA . LEU A 1 587 ? 20.732 14.247 -19.117 1.00 87.00 587 LEU A CA 1
ATOM 4533 C C . LEU A 1 587 ? 19.835 15.496 -19.106 1.00 87.00 587 LEU A C 1
ATOM 4535 O O . LEU A 1 587 ? 18.811 15.527 -18.418 1.00 87.00 587 LEU A O 1
ATOM 4539 N N . ALA A 1 588 ? 20.170 16.514 -19.904 1.00 84.12 588 ALA A N 1
ATOM 4540 C CA . ALA A 1 588 ? 19.318 17.687 -20.080 1.00 84.12 58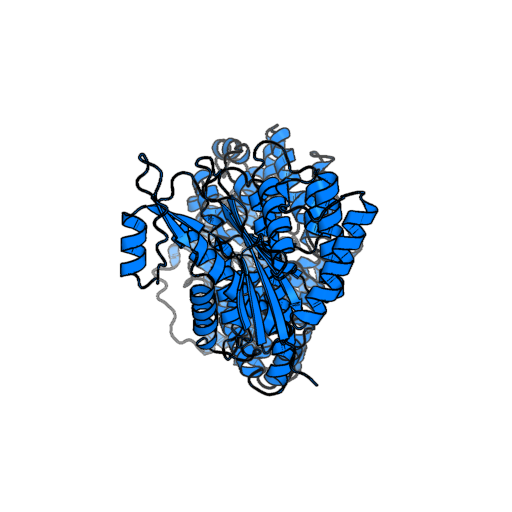8 ALA A CA 1
ATOM 4541 C C . ALA A 1 588 ? 17.941 17.310 -20.647 1.00 84.12 588 ALA A C 1
ATOM 4543 O O . ALA A 1 588 ? 16.923 17.774 -20.136 1.00 84.12 588 ALA A O 1
ATOM 4544 N N . SER A 1 589 ? 17.906 16.418 -21.638 1.00 83.31 589 SER A N 1
ATOM 4545 C CA . SER A 1 589 ? 16.672 15.907 -22.250 1.00 83.31 589 SER A CA 1
ATOM 4546 C C . SER A 1 589 ? 15.855 15.010 -21.309 1.00 83.31 589 SER A C 1
ATOM 4548 O O . SER A 1 589 ? 14.631 14.961 -21.413 1.00 83.31 589 SER A O 1
ATOM 4550 N N . ALA A 1 590 ? 16.506 14.342 -20.351 1.00 83.19 590 ALA A N 1
ATOM 4551 C CA . ALA A 1 590 ? 15.857 13.635 -19.245 1.00 83.19 590 ALA A CA 1
ATOM 4552 C C . ALA A 1 590 ? 15.287 14.597 -18.178 1.00 83.19 590 ALA A C 1
ATOM 4554 O O . ALA A 1 590 ? 14.642 14.173 -17.215 1.00 83.19 590 ALA A O 1
ATOM 4555 N N . GLY A 1 591 ? 15.506 15.906 -18.343 1.00 78.56 591 GLY A N 1
ATOM 4556 C CA . GLY A 1 591 ? 15.071 16.948 -17.422 1.00 78.56 591 GLY A CA 1
ATOM 4557 C C . GLY A 1 591 ? 15.824 16.920 -16.094 1.00 78.56 591 GLY A C 1
ATOM 4558 O O . GLY A 1 591 ? 15.285 17.337 -15.075 1.00 78.56 591 GLY A O 1
ATOM 4559 N N . ILE A 1 592 ? 17.067 16.430 -16.076 1.00 81.88 592 ILE A N 1
ATOM 4560 C CA . ILE A 1 592 ? 17.913 16.473 -14.873 1.00 81.88 592 ILE A CA 1
ATOM 4561 C C . ILE A 1 592 ? 18.232 17.911 -14.472 1.00 81.88 592 ILE A C 1
ATOM 4563 O O . ILE A 1 592 ? 18.406 18.174 -13.288 1.00 81.88 592 ILE A O 1
ATOM 4567 N N . ARG A 1 593 ? 18.221 18.857 -15.426 1.00 74.81 593 ARG A N 1
ATOM 4568 C CA . ARG A 1 593 ? 18.401 20.296 -15.165 1.00 74.81 593 ARG A CA 1
ATOM 4569 C C . ARG A 1 593 ? 17.428 20.838 -14.114 1.00 74.81 593 ARG A C 1
ATOM 4571 O O . ARG A 1 593 ? 17.848 21.643 -13.292 1.00 74.81 593 ARG A O 1
ATOM 4578 N N . ASP A 1 594 ? 16.198 20.324 -14.077 1.00 70.12 594 ASP A N 1
ATOM 4579 C CA . ASP A 1 594 ? 15.173 20.708 -13.091 1.00 70.12 594 ASP A CA 1
ATOM 4580 C C . ASP A 1 594 ? 15.474 20.186 -11.668 1.00 70.12 594 ASP A C 1
ATOM 4582 O O . ASP A 1 594 ? 14.805 20.560 -10.707 1.00 70.12 594 ASP A O 1
ATOM 4586 N N . PHE A 1 595 ? 16.454 19.286 -11.534 1.00 71.44 595 PHE A N 1
ATOM 4587 C CA . PHE A 1 595 ? 16.823 18.577 -10.306 1.00 71.44 595 PHE A CA 1
ATOM 4588 C C . PHE A 1 595 ? 18.320 18.695 -9.979 1.00 71.44 595 PHE A C 1
ATOM 4590 O O . PHE A 1 595 ? 18.814 17.985 -9.103 1.00 71.44 595 PHE A O 1
ATOM 4597 N N . MET A 1 596 ? 19.063 19.578 -10.662 1.00 67.50 596 MET A N 1
ATOM 4598 C CA . MET A 1 596 ? 20.508 19.733 -10.447 1.00 67.50 596 MET A CA 1
ATOM 4599 C C . MET A 1 596 ? 20.848 20.324 -9.076 1.00 67.50 596 MET A C 1
ATOM 4601 O O . MET A 1 596 ? 21.973 20.129 -8.615 1.00 67.50 596 MET A O 1
ATOM 4605 N N . SER A 1 597 ? 19.904 21.003 -8.408 1.00 80.00 597 SER A N 1
ATOM 4606 C CA . SER A 1 597 ? 20.104 21.451 -7.031 1.00 80.00 597 SER A CA 1
ATOM 4607 C C . SER A 1 597 ? 19.631 20.388 -6.020 1.00 80.00 597 SER A C 1
ATOM 4609 O O . SER A 1 597 ? 18.483 19.925 -6.071 1.00 80.00 597 SER A O 1
ATOM 4611 N N . PRO A 1 598 ? 20.456 20.032 -5.019 1.00 80.25 598 PRO A N 1
ATOM 4612 C CA . PRO A 1 598 ? 20.049 19.080 -3.987 1.00 80.25 598 PRO A CA 1
ATOM 4613 C C . PRO A 1 598 ? 18.832 19.536 -3.162 1.00 80.25 598 PRO A C 1
ATOM 4615 O O . PRO A 1 598 ? 18.060 18.715 -2.662 1.00 80.25 598 PRO A O 1
ATOM 4618 N N . ALA A 1 599 ? 18.624 20.851 -3.034 1.00 79.00 599 ALA A N 1
ATOM 4619 C CA . ALA A 1 599 ? 17.478 21.429 -2.332 1.00 79.00 599 ALA A CA 1
ATOM 4620 C C . ALA A 1 599 ? 16.149 21.202 -3.077 1.00 79.00 599 ALA A C 1
ATOM 4622 O O . ALA A 1 599 ? 15.102 21.033 -2.447 1.00 79.00 599 ALA A O 1
ATOM 4623 N N . GLU A 1 600 ? 16.160 21.199 -4.411 1.00 80.06 600 GLU A N 1
ATOM 4624 C CA . GLU A 1 600 ? 14.996 20.837 -5.228 1.00 80.06 600 GLU A CA 1
ATOM 4625 C C . GLU A 1 600 ? 14.730 19.340 -5.183 1.00 80.06 600 GLU A C 1
ATOM 4627 O O . GLU A 1 600 ? 13.588 18.946 -4.930 1.00 80.06 600 GLU A O 1
ATOM 4632 N N . ALA A 1 601 ? 15.776 18.517 -5.314 1.00 80.88 601 ALA A N 1
ATOM 4633 C CA . ALA A 1 601 ? 15.661 17.067 -5.179 1.00 80.88 601 ALA A CA 1
ATOM 4634 C C . ALA A 1 601 ? 15.027 16.688 -3.831 1.00 80.88 601 ALA A C 1
ATOM 4636 O O . ALA A 1 601 ? 14.049 15.947 -3.783 1.00 80.88 601 ALA A O 1
ATOM 4637 N N . SER A 1 602 ? 15.488 17.283 -2.728 1.00 79.50 602 SER A N 1
ATOM 4638 C CA . SER A 1 602 ? 14.947 16.977 -1.402 1.00 79.50 602 SER A CA 1
ATOM 4639 C C . SER A 1 602 ? 13.486 17.411 -1.201 1.00 79.50 602 SER A C 1
ATOM 4641 O O . SER A 1 602 ? 12.731 16.765 -0.473 1.00 79.50 602 SER A O 1
ATOM 4643 N N . ARG A 1 603 ? 13.043 18.493 -1.862 1.00 79.06 603 ARG A N 1
ATOM 4644 C CA . ARG A 1 603 ? 11.640 18.947 -1.805 1.00 79.06 603 ARG A CA 1
ATOM 4645 C C . ARG A 1 603 ? 10.692 18.040 -2.587 1.00 79.06 603 ARG A C 1
ATOM 4647 O O . ARG A 1 603 ? 9.544 17.881 -2.181 1.00 79.06 603 ARG A O 1
ATOM 4654 N N . THR A 1 604 ? 11.159 17.484 -3.697 1.00 80.12 604 THR A N 1
ATOM 4655 C CA . THR A 1 604 ? 10.329 16.785 -4.689 1.00 80.12 604 THR A CA 1
ATOM 4656 C C . THR A 1 604 ? 10.315 15.272 -4.496 1.00 80.12 604 THR A C 1
ATOM 4658 O O . THR A 1 604 ? 9.293 14.643 -4.756 1.00 80.12 604 THR A O 1
ATOM 4661 N N . ILE A 1 605 ? 11.384 14.687 -3.943 1.00 78.56 605 ILE A N 1
ATOM 4662 C CA . ILE A 1 605 ? 11.546 13.232 -3.776 1.00 78.56 605 ILE A CA 1
ATOM 4663 C C . ILE A 1 605 ? 10.432 12.556 -2.960 1.00 78.56 605 ILE A C 1
ATOM 4665 O O . ILE A 1 605 ? 10.176 11.363 -3.119 1.00 78.56 605 ILE A O 1
ATOM 4669 N N . LYS A 1 606 ? 9.757 13.313 -2.084 1.00 72.38 606 LYS A N 1
ATOM 4670 C CA . LYS A 1 606 ? 8.627 12.817 -1.287 1.00 72.38 606 LYS A CA 1
ATOM 4671 C C . LYS A 1 606 ? 7.332 12.723 -2.095 1.00 72.38 606 LYS A C 1
ATOM 4673 O O . LYS A 1 606 ? 6.532 11.830 -1.840 1.00 72.38 606 LYS A O 1
ATOM 4678 N N . SER A 1 607 ? 7.102 13.669 -3.001 1.00 67.12 607 SER A N 1
ATOM 4679 C CA . SER A 1 607 ? 5.837 13.825 -3.729 1.00 67.12 607 SER A CA 1
ATOM 4680 C C . SER A 1 607 ? 5.876 13.258 -5.144 1.00 67.12 607 SER A C 1
ATOM 4682 O O . SER A 1 607 ? 4.821 13.018 -5.719 1.00 67.12 607 SER A O 1
ATOM 4684 N N . ASP A 1 608 ? 7.068 13.062 -5.706 1.00 71.50 608 ASP A N 1
ATOM 4685 C CA . ASP A 1 608 ? 7.261 12.656 -7.091 1.00 71.50 608 ASP A CA 1
ATOM 4686 C C . ASP A 1 608 ? 8.180 11.431 -7.175 1.00 71.50 608 ASP A C 1
ATOM 4688 O O . ASP A 1 608 ? 9.352 11.460 -6.795 1.00 71.50 608 ASP A O 1
ATOM 4692 N N . MET A 1 609 ? 7.645 10.321 -7.686 1.00 65.94 609 MET A N 1
ATOM 4693 C CA . MET A 1 609 ? 8.450 9.129 -7.928 1.00 65.94 609 MET A CA 1
ATOM 4694 C C . MET A 1 609 ? 9.502 9.337 -9.011 1.00 65.94 609 MET A C 1
ATOM 4696 O O . MET A 1 609 ? 10.586 8.765 -8.906 1.00 65.94 609 MET A O 1
ATOM 4700 N N . SER A 1 610 ? 9.194 10.122 -10.044 1.00 71.19 610 SER A N 1
ATOM 4701 C CA . SER A 1 610 ? 10.126 10.387 -11.136 1.00 71.19 610 SER A CA 1
ATOM 4702 C C . SER A 1 610 ? 11.376 11.095 -10.613 1.00 71.19 610 SER A C 1
ATOM 4704 O O . SER A 1 610 ? 12.482 10.738 -11.007 1.00 71.19 610 SER A O 1
ATOM 4706 N N . ALA A 1 611 ? 11.229 11.956 -9.598 1.00 79.12 611 ALA A N 1
ATOM 4707 C CA . ALA A 1 611 ? 12.344 12.593 -8.902 1.00 79.12 611 ALA A CA 1
ATOM 4708 C C . ALA A 1 611 ? 13.303 11.586 -8.239 1.00 79.12 611 ALA A C 1
ATOM 4710 O O . ALA A 1 611 ? 14.505 11.838 -8.187 1.00 79.12 611 ALA A O 1
ATOM 4711 N N . ARG A 1 612 ? 12.816 10.423 -7.773 1.00 82.06 612 ARG A N 1
ATOM 4712 C CA . ARG A 1 612 ? 13.683 9.354 -7.237 1.00 82.06 612 ARG A CA 1
ATOM 4713 C C . ARG A 1 612 ? 14.523 8.702 -8.330 1.00 82.06 612 ARG A C 1
ATOM 4715 O O . ARG A 1 612 ? 15.709 8.472 -8.121 1.00 82.06 612 ARG A O 1
ATOM 4722 N N . PHE A 1 613 ? 13.934 8.446 -9.496 1.00 79.12 613 PHE A N 1
ATOM 4723 C CA . PHE A 1 613 ? 14.682 7.944 -10.651 1.00 79.12 613 PHE A CA 1
ATOM 4724 C C . PHE A 1 613 ? 15.702 8.972 -11.151 1.00 79.12 613 PHE A C 1
ATOM 4726 O O . PHE A 1 613 ? 16.840 8.616 -11.443 1.00 79.12 613 PHE A O 1
ATOM 4733 N N . THR A 1 614 ? 15.329 10.251 -11.190 1.00 85.50 614 THR A N 1
ATOM 4734 C CA . THR A 1 614 ? 16.241 11.343 -11.547 1.00 85.50 614 THR A CA 1
ATOM 4735 C C . THR A 1 614 ? 17.399 11.454 -10.555 1.00 85.50 614 THR A C 1
ATOM 4737 O O . THR A 1 614 ? 18.545 11.579 -10.975 1.00 85.50 614 THR A O 1
ATOM 4740 N N . LEU A 1 615 ? 17.132 11.355 -9.248 1.00 88.56 615 LEU A N 1
ATOM 4741 C CA . LEU A 1 615 ? 18.182 11.360 -8.229 1.00 88.56 615 LEU A CA 1
ATOM 4742 C C . LEU A 1 615 ? 19.126 10.160 -8.372 1.00 88.56 615 LEU A C 1
ATOM 4744 O O . LEU A 1 615 ? 20.337 10.330 -8.265 1.00 88.56 615 LEU A O 1
ATOM 4748 N N . ASP A 1 616 ? 18.596 8.968 -8.649 1.00 88.44 616 ASP A N 1
ATOM 4749 C CA . ASP A 1 616 ? 19.419 7.788 -8.933 1.00 88.44 616 ASP A CA 1
ATOM 4750 C C . ASP A 1 616 ? 20.352 8.029 -10.133 1.00 88.44 616 ASP A C 1
ATOM 4752 O O . ASP A 1 616 ? 21.550 7.764 -10.048 1.00 88.44 616 ASP A O 1
ATOM 4756 N N . LEU A 1 617 ? 19.842 8.614 -11.225 1.00 88.69 617 LEU A N 1
ATOM 4757 C CA . LEU A 1 617 ? 20.657 8.988 -12.389 1.00 88.69 617 LEU A CA 1
ATOM 4758 C C . LEU A 1 617 ? 21.744 10.010 -12.047 1.00 88.69 617 LEU A C 1
ATOM 4760 O O . LEU A 1 617 ? 22.871 9.877 -12.526 1.00 88.69 617 LEU A O 1
ATOM 4764 N N . ILE A 1 618 ? 21.431 11.007 -11.216 1.00 90.62 618 ILE A N 1
ATOM 4765 C CA . ILE A 1 618 ? 22.409 11.995 -10.749 1.00 90.62 618 ILE A CA 1
ATOM 4766 C C . ILE A 1 618 ? 23.531 11.301 -9.972 1.00 90.62 618 ILE A C 1
ATOM 4768 O O . ILE A 1 618 ? 24.699 11.491 -10.302 1.00 90.62 618 ILE A O 1
ATOM 4772 N N . LEU A 1 619 ? 23.193 10.455 -8.995 1.00 91.75 619 LEU A N 1
ATOM 4773 C CA . LEU A 1 619 ? 24.176 9.739 -8.174 1.00 91.75 619 LEU A CA 1
ATOM 4774 C C . LEU A 1 619 ? 25.072 8.823 -9.014 1.00 91.75 619 LEU A C 1
ATOM 4776 O O . LEU A 1 619 ? 26.284 8.805 -8.830 1.00 91.75 619 LEU A O 1
ATOM 4780 N N . ARG A 1 620 ? 24.498 8.116 -9.991 1.00 90.06 620 ARG A N 1
ATOM 4781 C CA . ARG A 1 620 ? 25.254 7.275 -10.932 1.00 90.06 620 ARG A CA 1
ATOM 4782 C C . ARG A 1 620 ? 26.188 8.091 -11.820 1.00 90.06 620 ARG A C 1
ATOM 4784 O O . ARG A 1 620 ? 27.318 7.682 -12.065 1.00 90.06 620 ARG A O 1
ATOM 4791 N N . THR A 1 621 ? 25.727 9.249 -12.290 1.00 90.56 621 THR A N 1
ATOM 4792 C CA . THR A 1 621 ? 26.556 10.162 -13.088 1.00 90.56 621 THR A CA 1
ATOM 4793 C C . THR A 1 621 ? 27.736 10.670 -12.264 1.00 90.56 621 THR A C 1
ATOM 4795 O O . THR A 1 621 ? 28.860 10.649 -12.749 1.00 90.56 621 THR A O 1
ATOM 4798 N N . LEU A 1 622 ? 27.500 11.058 -11.006 1.00 90.75 622 LEU A N 1
ATOM 4799 C CA . LEU A 1 622 ? 28.558 11.475 -10.082 1.00 90.75 622 LEU A CA 1
ATOM 4800 C C . LEU A 1 622 ? 29.582 10.354 -9.832 1.00 90.75 622 LEU A C 1
ATOM 4802 O O . LEU A 1 622 ? 30.775 10.623 -9.777 1.00 90.75 622 LEU A O 1
ATOM 4806 N N . LEU A 1 623 ? 29.128 9.101 -9.728 1.00 88.25 623 LEU A N 1
ATOM 4807 C CA . LEU A 1 623 ? 29.991 7.939 -9.499 1.00 88.25 623 LEU A CA 1
ATOM 4808 C C . LEU A 1 623 ? 30.832 7.527 -10.716 1.00 88.25 623 LEU A C 1
ATOM 4810 O O . LEU A 1 623 ? 31.975 7.103 -10.550 1.00 88.25 623 LEU A O 1
ATOM 4814 N N . TRP A 1 624 ? 30.259 7.551 -11.924 1.00 88.31 624 TRP A N 1
ATOM 4815 C CA . TRP A 1 624 ? 30.849 6.867 -13.090 1.00 88.31 624 TRP A CA 1
ATOM 4816 C C . TRP A 1 624 ? 31.142 7.773 -14.287 1.00 88.31 624 TRP A C 1
ATOM 4818 O O . TRP A 1 624 ? 31.828 7.346 -15.213 1.00 88.31 624 TRP A O 1
ATOM 4828 N N . ALA A 1 625 ? 30.659 9.013 -14.275 1.00 88.38 625 ALA A N 1
ATOM 4829 C CA . ALA A 1 625 ? 30.935 10.025 -15.292 1.00 88.38 625 ALA A CA 1
ATOM 4830 C C . ALA A 1 625 ? 31.293 11.370 -14.620 1.00 88.38 625 ALA A C 1
ATOM 4832 O O . ALA A 1 625 ? 30.569 12.364 -14.777 1.00 88.38 625 ALA A O 1
ATOM 4833 N N . PRO A 1 626 ? 32.399 11.417 -13.847 1.00 85.69 626 PRO A N 1
ATOM 4834 C CA . PRO A 1 626 ? 32.789 12.610 -13.104 1.00 85.69 626 PRO A CA 1
ATOM 4835 C C . PRO A 1 626 ? 32.980 13.812 -14.039 1.00 85.69 626 PRO A C 1
ATOM 4837 O O . PRO A 1 626 ? 33.396 13.679 -15.195 1.00 85.69 626 PRO A O 1
ATOM 4840 N N . GLY A 1 627 ? 32.642 15.002 -13.540 1.00 84.31 627 GLY A N 1
ATOM 4841 C CA . GLY A 1 627 ? 32.707 16.263 -14.290 1.00 84.31 627 GLY A CA 1
ATOM 4842 C C . GLY A 1 627 ? 31.480 16.604 -15.147 1.00 84.31 627 GLY A C 1
ATOM 4843 O O . GLY A 1 627 ? 31.396 17.726 -15.641 1.00 84.31 627 GLY A O 1
ATOM 4844 N N . VAL A 1 628 ? 30.507 15.697 -15.302 1.00 87.06 628 VAL A N 1
ATOM 4845 C CA . VAL A 1 628 ? 29.236 15.991 -16.001 1.00 87.06 628 VAL A CA 1
ATOM 4846 C C . VAL A 1 628 ? 28.250 16.743 -15.104 1.00 87.06 628 VAL A C 1
ATOM 4848 O O . VAL A 1 628 ? 27.539 17.638 -15.561 1.00 87.06 628 VAL A O 1
ATOM 4851 N N . ILE A 1 629 ? 28.217 16.402 -13.813 1.00 87.06 629 ILE A N 1
ATOM 4852 C CA . ILE A 1 629 ? 27.408 17.077 -12.791 1.00 87.06 629 ILE A CA 1
ATOM 4853 C C . ILE A 1 629 ? 28.354 17.717 -11.763 1.00 87.06 629 ILE A C 1
ATOM 4855 O O . ILE A 1 629 ? 29.321 17.071 -11.361 1.00 87.06 629 ILE A O 1
ATOM 4859 N N . PRO A 1 630 ? 28.101 18.960 -11.304 1.00 84.62 630 PRO A N 1
ATOM 4860 C CA . PRO A 1 630 ? 28.920 19.594 -10.271 1.00 84.62 630 PRO A CA 1
ATOM 4861 C C . PRO A 1 630 ? 28.863 18.836 -8.933 1.00 84.62 630 PRO A C 1
ATOM 4863 O O . PRO A 1 630 ? 27.827 18.821 -8.277 1.00 84.62 630 PRO A O 1
ATOM 4866 N N . GLU A 1 631 ? 29.977 18.246 -8.497 1.00 86.12 631 GLU A N 1
ATOM 4867 C CA . GLU A 1 631 ? 30.034 17.355 -7.322 1.00 86.12 631 GLU A CA 1
ATOM 4868 C C . GLU A 1 631 ? 29.858 18.065 -5.969 1.00 86.12 631 GLU A C 1
ATOM 4870 O O . GLU A 1 631 ? 29.215 17.533 -5.060 1.00 86.12 631 GLU A O 1
ATOM 4875 N N . SER A 1 632 ? 30.410 19.273 -5.817 1.00 80.81 632 SER A N 1
ATOM 4876 C CA . SER A 1 632 ? 30.579 19.928 -4.508 1.00 80.81 632 SER A CA 1
ATOM 4877 C C . SER A 1 632 ? 29.272 20.126 -3.736 1.00 80.81 632 SER A C 1
ATOM 4879 O O . SER A 1 632 ? 29.236 19.930 -2.525 1.00 80.81 632 SER A O 1
ATOM 4881 N N . GLN A 1 633 ? 28.180 20.452 -4.428 1.00 84.12 633 GLN A N 1
ATOM 4882 C CA . GLN A 1 633 ? 26.877 20.691 -3.799 1.00 84.12 633 GLN A CA 1
ATOM 4883 C C . GLN A 1 633 ? 26.218 19.396 -3.299 1.00 84.12 633 GLN A C 1
ATOM 4885 O O . GLN A 1 633 ? 25.463 19.415 -2.326 1.00 84.12 633 GLN A O 1
ATOM 4890 N N . TRP A 1 634 ? 26.498 18.263 -3.947 1.00 90.06 634 TRP A N 1
ATOM 4891 C CA . TRP A 1 634 ? 25.881 16.979 -3.619 1.00 90.06 634 TRP A CA 1
ATOM 4892 C C . TRP A 1 634 ? 26.504 16.330 -2.388 1.00 90.06 634 TRP A C 1
ATOM 4894 O O . TRP A 1 634 ? 25.774 15.742 -1.592 1.00 90.06 634 TRP A O 1
ATOM 4904 N N . ILE A 1 635 ? 27.813 16.490 -2.178 1.00 91.19 635 ILE A N 1
ATOM 4905 C CA . ILE A 1 635 ? 28.500 15.955 -0.991 1.00 91.19 635 ILE A CA 1
ATOM 4906 C C . ILE A 1 635 ? 27.868 16.515 0.291 1.00 91.19 635 ILE A C 1
ATOM 4908 O O . ILE A 1 635 ? 27.464 15.744 1.165 1.00 91.19 635 ILE A O 1
ATOM 4912 N N . ASP A 1 636 ? 27.719 17.839 0.383 1.00 89.19 636 ASP A N 1
ATOM 4913 C CA . ASP A 1 636 ? 27.150 18.498 1.565 1.00 89.19 636 ASP A CA 1
ATOM 4914 C C . ASP A 1 636 ? 25.686 18.097 1.790 1.00 89.19 636 ASP A C 1
ATOM 4916 O O . ASP A 1 636 ? 25.270 17.798 2.913 1.00 89.19 636 ASP A O 1
ATOM 4920 N N . ALA A 1 637 ? 24.899 18.020 0.715 1.00 89.38 637 ALA A N 1
ATOM 4921 C CA . ALA A 1 637 ? 23.492 17.654 0.797 1.00 89.38 637 ALA A CA 1
ATOM 4922 C C . ALA A 1 637 ? 23.263 16.198 1.230 1.00 89.38 637 ALA A C 1
ATOM 4924 O O . ALA A 1 637 ? 22.346 15.930 2.010 1.00 89.38 637 ALA A O 1
ATOM 4925 N N . LEU A 1 638 ? 24.095 15.264 0.760 1.00 92.69 638 LEU A N 1
ATOM 4926 C CA . LEU A 1 638 ? 24.043 13.853 1.154 1.00 92.69 638 LEU A CA 1
ATOM 4927 C C . LEU A 1 638 ? 24.591 13.620 2.571 1.00 92.69 638 LEU A C 1
ATOM 4929 O O . LEU A 1 638 ? 24.203 12.643 3.216 1.00 92.69 638 LEU A O 1
ATOM 4933 N N . CYS A 1 639 ? 25.446 14.520 3.073 1.00 91.94 639 CYS A N 1
ATOM 4934 C CA . CYS A 1 639 ? 25.917 14.520 4.460 1.00 91.94 639 CYS A CA 1
ATOM 4935 C C . CYS A 1 639 ? 24.914 15.150 5.448 1.00 91.94 639 CYS A C 1
ATOM 4937 O O . CYS A 1 639 ? 25.021 14.933 6.657 1.00 91.94 639 CYS A O 1
ATOM 4939 N N . SER A 1 640 ? 23.940 15.930 4.967 1.00 87.88 640 SER A N 1
ATOM 4940 C CA . SER A 1 640 ? 22.989 16.631 5.833 1.00 87.88 640 SER A CA 1
ATOM 4941 C C . SER A 1 640 ? 22.042 15.671 6.564 1.00 87.88 640 SER A C 1
ATOM 4943 O O . SER A 1 640 ? 21.409 14.797 5.970 1.00 87.88 640 SER A O 1
ATOM 4945 N N . ARG A 1 641 ? 21.898 15.886 7.877 1.00 84.00 641 ARG A N 1
ATOM 4946 C CA . ARG A 1 641 ? 20.949 15.177 8.759 1.00 84.00 641 ARG A CA 1
ATOM 4947 C C . ARG A 1 641 ? 19.716 16.010 9.092 1.00 84.00 641 ARG A C 1
ATOM 4949 O O . ARG A 1 641 ? 18.917 15.637 9.950 1.00 84.00 641 ARG A O 1
ATOM 4956 N N . GLU A 1 642 ? 19.556 17.159 8.444 1.00 84.19 642 GLU A N 1
ATOM 4957 C CA . GLU A 1 642 ? 18.386 17.997 8.661 1.00 84.19 642 GLU A CA 1
ATOM 4958 C C . GLU A 1 642 ? 17.106 17.243 8.306 1.00 84.19 642 GLU A C 1
ATOM 4960 O O . GLU A 1 642 ? 17.079 16.352 7.457 1.00 84.19 642 GLU A O 1
ATOM 4965 N N . ARG A 1 643 ? 15.989 17.619 8.929 1.00 71.81 643 ARG A N 1
ATOM 4966 C CA . ARG A 1 643 ? 14.708 16.933 8.715 1.00 71.81 643 ARG A CA 1
ATOM 4967 C C . ARG A 1 643 ? 14.259 16.926 7.252 1.00 71.81 643 ARG A C 1
ATOM 4969 O O . ARG A 1 643 ? 13.587 15.993 6.827 1.00 71.81 643 ARG A O 1
ATOM 4976 N N . LYS A 1 644 ? 14.588 17.985 6.513 1.00 78.50 644 LYS A N 1
ATOM 4977 C CA . LYS A 1 644 ? 14.269 18.131 5.090 1.00 78.50 644 LYS A CA 1
ATOM 4978 C C . LYS A 1 644 ? 15.413 17.679 4.186 1.00 78.50 644 LYS A C 1
ATOM 4980 O O . LYS A 1 644 ? 15.354 17.980 3.003 1.00 78.50 644 LYS A O 1
ATOM 4985 N N . ALA A 1 645 ? 16.448 17.025 4.713 1.00 84.31 645 ALA A N 1
ATOM 4986 C CA . ALA A 1 645 ? 17.513 16.442 3.907 1.00 84.31 645 ALA A CA 1
ATOM 4987 C C . ALA A 1 645 ? 17.037 15.159 3.210 1.00 84.31 645 ALA A C 1
ATOM 4989 O O . ALA A 1 645 ? 16.050 14.536 3.624 1.00 84.31 645 ALA A O 1
ATOM 4990 N N . ILE A 1 646 ? 17.763 14.751 2.169 1.00 88.12 646 ILE A N 1
ATOM 4991 C CA . ILE A 1 646 ? 17.414 13.594 1.336 1.00 88.12 646 ILE A CA 1
ATOM 4992 C C . ILE A 1 646 ? 17.412 12.315 2.189 1.00 88.12 646 ILE A C 1
ATOM 4994 O O . ILE A 1 646 ? 16.420 11.586 2.193 1.00 88.12 646 ILE A O 1
ATOM 4998 N N . LEU A 1 647 ? 18.467 12.092 2.986 1.00 89.12 647 LEU A N 1
ATOM 4999 C CA . LEU A 1 647 ? 18.591 10.924 3.866 1.00 89.12 647 LEU A CA 1
ATOM 5000 C C . LEU A 1 647 ? 17.421 10.825 4.853 1.00 89.12 647 LEU A C 1
ATOM 5002 O O . LEU A 1 647 ? 16.783 9.777 4.958 1.00 89.12 647 LEU A O 1
ATOM 5006 N N . SER A 1 648 ? 17.100 11.923 5.545 1.00 82.50 648 SER A N 1
ATOM 5007 C CA . SER A 1 648 ? 15.989 11.988 6.505 1.00 82.50 648 SER A CA 1
ATOM 5008 C C . SER A 1 648 ? 14.637 11.715 5.847 1.00 82.50 648 SER A C 1
ATOM 5010 O O . SER A 1 648 ? 13.789 11.037 6.426 1.00 82.50 648 SER A O 1
ATOM 5012 N N . THR A 1 649 ? 14.444 12.217 4.624 1.00 81.50 649 THR A N 1
ATOM 5013 C CA . THR A 1 649 ? 13.205 12.036 3.859 1.00 81.50 649 THR A CA 1
ATOM 5014 C C . THR A 1 649 ? 13.016 10.580 3.437 1.00 81.50 649 THR A C 1
ATOM 5016 O O . THR A 1 649 ? 11.927 10.033 3.598 1.00 81.50 649 THR A O 1
ATOM 5019 N N . LEU A 1 650 ? 14.073 9.924 2.953 1.00 82.69 650 LEU A N 1
ATOM 5020 C CA . LEU A 1 650 ? 14.020 8.517 2.546 1.00 82.69 650 LEU A CA 1
ATOM 5021 C C . LEU A 1 650 ? 13.963 7.554 3.744 1.00 82.69 650 LEU A C 1
ATOM 5023 O O . LEU A 1 650 ? 13.317 6.509 3.667 1.00 82.69 650 LEU A O 1
ATOM 5027 N N . SER A 1 651 ? 14.558 7.930 4.879 1.00 79.81 651 SER A N 1
ATOM 5028 C CA . SER A 1 651 ? 14.579 7.122 6.110 1.00 79.81 651 SER A CA 1
ATOM 5029 C C . SER A 1 651 ? 13.256 7.107 6.883 1.00 79.81 651 SER A C 1
ATOM 5031 O O . SER A 1 651 ? 13.099 6.314 7.814 1.00 79.81 651 SER A O 1
ATOM 5033 N N . ALA A 1 652 ? 12.286 7.947 6.509 1.00 69.88 652 ALA A N 1
ATOM 5034 C CA . ALA A 1 652 ? 10.987 8.053 7.178 1.00 69.88 652 ALA A CA 1
ATOM 5035 C C . ALA A 1 652 ? 10.082 6.807 7.017 1.00 69.88 652 ALA A C 1
ATOM 5037 O O . ALA A 1 652 ? 8.986 6.771 7.570 1.00 69.88 652 ALA A O 1
ATOM 5038 N N . GLY A 1 653 ? 10.526 5.775 6.286 1.00 60.75 653 GLY A N 1
ATOM 5039 C CA . GLY A 1 653 ? 9.910 4.440 6.243 1.00 60.75 653 GLY A CA 1
ATOM 5040 C C . GLY A 1 653 ? 8.741 4.279 5.267 1.00 60.75 653 GLY A C 1
ATOM 5041 O O . GLY A 1 653 ? 8.485 3.171 4.814 1.00 60.75 653 GLY A O 1
ATOM 5042 N N . HIS A 1 654 ? 8.086 5.369 4.862 1.00 62.62 654 HIS A N 1
ATOM 5043 C CA . HIS A 1 654 ? 6.942 5.336 3.939 1.00 62.62 654 HIS A CA 1
ATOM 5044 C C . HIS A 1 654 ? 7.333 5.260 2.445 1.00 62.62 654 HIS A C 1
ATOM 5046 O O . HIS A 1 654 ? 6.465 5.183 1.581 1.00 62.62 654 HIS A O 1
ATOM 5052 N N . LEU A 1 655 ? 8.632 5.288 2.110 1.00 62.91 655 LEU A N 1
ATOM 5053 C CA . LEU A 1 655 ? 9.143 5.231 0.726 1.00 62.91 655 LEU A CA 1
ATOM 5054 C C . LEU A 1 655 ? 9.889 3.927 0.404 1.00 62.91 655 LEU A C 1
ATOM 5056 O O . LEU A 1 655 ? 10.648 3.886 -0.569 1.00 62.91 655 LEU A O 1
ATOM 5060 N N . GLY A 1 656 ? 9.714 2.870 1.201 1.00 66.62 656 GLY A N 1
ATOM 5061 C CA . GLY A 1 656 ? 10.430 1.608 1.011 1.00 66.62 656 GLY A CA 1
ATOM 5062 C C . GLY A 1 656 ? 10.132 0.968 -0.346 1.00 66.62 656 GLY A C 1
ATOM 5063 O O . GLY A 1 656 ? 9.031 0.485 -0.588 1.00 66.62 656 GLY A O 1
ATOM 5064 N N . SER A 1 657 ? 11.096 1.030 -1.265 1.00 70.50 657 SER A N 1
ATOM 5065 C CA . SER A 1 657 ? 10.955 0.558 -2.647 1.00 70.50 657 SER A CA 1
ATOM 5066 C C . SER A 1 657 ? 12.326 0.396 -3.303 1.00 70.50 657 SER A C 1
ATOM 5068 O O . SER A 1 657 ? 13.318 0.926 -2.803 1.00 70.50 657 SER A O 1
ATOM 5070 N N . HIS A 1 658 ? 12.369 -0.292 -4.447 1.00 71.69 658 HIS A N 1
ATOM 5071 C CA . HIS A 1 658 ? 13.591 -0.506 -5.227 1.00 71.69 658 HIS A CA 1
ATOM 5072 C C . HIS A 1 658 ? 14.350 0.790 -5.586 1.00 71.69 658 HIS A C 1
ATOM 5074 O O . HIS A 1 658 ? 15.553 0.837 -5.349 1.00 71.69 658 HIS A O 1
ATOM 5080 N N . PRO A 1 659 ? 13.706 1.879 -6.061 1.00 77.88 659 PRO A N 1
ATOM 5081 C CA . PRO A 1 659 ? 14.419 3.137 -6.308 1.00 77.88 659 PRO A CA 1
ATOM 5082 C C . PRO A 1 659 ? 15.069 3.732 -5.053 1.00 77.88 659 PRO A C 1
ATOM 5084 O O . PRO A 1 659 ? 16.166 4.274 -5.123 1.00 77.88 659 PRO A O 1
ATOM 5087 N N . THR A 1 660 ? 14.409 3.625 -3.897 1.00 81.75 660 THR A N 1
ATOM 5088 C CA . THR A 1 660 ? 14.940 4.152 -2.631 1.00 81.75 660 THR A CA 1
ATOM 5089 C C . THR A 1 660 ? 16.170 3.375 -2.168 1.00 81.75 660 THR A C 1
ATOM 5091 O O . THR A 1 660 ? 17.113 3.974 -1.660 1.00 81.75 660 THR A O 1
ATOM 5094 N N . GLU A 1 661 ? 16.168 2.058 -2.359 1.00 84.06 661 GLU A N 1
ATOM 5095 C CA . GLU A 1 661 ? 17.319 1.208 -2.064 1.00 84.06 661 GLU A CA 1
ATOM 5096 C C . GLU A 1 661 ? 18.511 1.570 -2.970 1.00 84.06 661 GLU A C 1
ATOM 5098 O O . GLU A 1 661 ? 19.594 1.836 -2.451 1.00 84.06 661 GLU A O 1
ATOM 5103 N N . MET A 1 662 ? 18.286 1.729 -4.280 1.00 84.19 662 MET A N 1
ATOM 5104 C CA . MET A 1 662 ? 19.314 2.153 -5.242 1.00 84.19 662 MET A CA 1
ATOM 5105 C C . MET A 1 662 ? 19.919 3.519 -4.914 1.00 84.19 662 MET A C 1
ATOM 5107 O O . MET A 1 662 ? 21.142 3.649 -4.878 1.00 84.19 662 MET A O 1
ATOM 5111 N N . ILE A 1 663 ? 19.082 4.515 -4.600 1.00 89.06 663 ILE A N 1
ATOM 5112 C CA . ILE A 1 663 ? 19.550 5.831 -4.141 1.00 89.06 663 ILE A CA 1
ATOM 5113 C C . ILE A 1 663 ? 20.437 5.674 -2.907 1.00 89.06 663 ILE A C 1
ATOM 5115 O O . ILE A 1 663 ? 21.513 6.263 -2.845 1.00 89.06 663 ILE A O 1
ATOM 5119 N N . ALA A 1 664 ? 19.993 4.884 -1.926 1.00 89.56 664 ALA A N 1
ATOM 5120 C CA . ALA A 1 664 ? 20.729 4.714 -0.686 1.00 89.56 664 ALA A CA 1
ATOM 5121 C C . ALA A 1 664 ? 22.082 4.024 -0.904 1.00 89.56 664 ALA A C 1
ATOM 5123 O O . ALA A 1 664 ? 23.085 4.456 -0.341 1.00 89.56 664 ALA A O 1
ATOM 5124 N N . ARG A 1 665 ? 22.133 3.014 -1.776 1.00 87.25 665 ARG A N 1
ATOM 5125 C CA . ARG A 1 665 ? 23.376 2.342 -2.156 1.00 87.25 665 ARG A CA 1
ATOM 5126 C C . ARG A 1 665 ? 24.346 3.291 -2.868 1.00 87.25 665 ARG A C 1
ATOM 5128 O O . ARG A 1 665 ? 25.467 3.453 -2.397 1.00 87.25 665 ARG A O 1
ATOM 5135 N N . HIS A 1 666 ? 23.921 3.964 -3.941 1.00 89.75 666 HIS A N 1
ATOM 5136 C CA . HIS A 1 666 ? 24.811 4.851 -4.705 1.00 89.75 666 HIS A CA 1
ATOM 5137 C C . HIS A 1 666 ? 25.247 6.082 -3.905 1.00 89.75 666 HIS A C 1
ATOM 5139 O O . HIS A 1 666 ? 26.379 6.532 -4.048 1.00 89.75 666 HIS A O 1
ATOM 5145 N N . ALA A 1 667 ? 24.386 6.619 -3.034 1.00 92.56 667 ALA A N 1
ATOM 5146 C CA . ALA A 1 667 ? 24.779 7.692 -2.125 1.00 92.56 667 ALA A CA 1
ATOM 5147 C C . ALA A 1 667 ? 25.873 7.232 -1.149 1.00 92.56 667 ALA A C 1
ATOM 5149 O O . ALA A 1 667 ? 26.822 7.979 -0.915 1.00 92.56 667 ALA A O 1
ATOM 5150 N N . GLY A 1 668 ? 25.766 6.008 -0.618 1.00 89.88 668 GLY A N 1
ATOM 5151 C CA . GLY A 1 668 ? 26.806 5.399 0.211 1.00 89.88 668 GLY A CA 1
ATOM 5152 C C . GLY A 1 668 ? 28.127 5.250 -0.545 1.00 89.88 668 GLY A C 1
ATOM 5153 O O . GLY A 1 668 ? 29.140 5.801 -0.123 1.00 89.88 668 GLY A O 1
ATOM 5154 N N . GLU A 1 669 ? 28.099 4.604 -1.714 1.00 88.38 669 GLU A N 1
ATOM 5155 C CA . GLU A 1 669 ? 29.281 4.422 -2.572 1.00 88.38 669 GLU A CA 1
ATOM 5156 C C . GLU A 1 669 ? 29.957 5.760 -2.918 1.00 88.38 669 GLU A C 1
ATOM 5158 O O . GLU A 1 669 ? 31.177 5.889 -2.805 1.00 88.38 669 GLU A O 1
ATOM 5163 N N . PHE A 1 670 ? 29.170 6.780 -3.274 1.00 91.62 670 PHE A N 1
ATOM 5164 C CA . PHE A 1 670 ? 29.686 8.102 -3.630 1.00 91.62 670 PHE A CA 1
ATOM 5165 C C . PHE A 1 670 ? 30.372 8.768 -2.434 1.00 91.62 670 PHE A C 1
ATOM 5167 O O . PHE A 1 670 ? 31.510 9.227 -2.521 1.00 91.62 670 PHE A O 1
ATOM 5174 N N . LEU A 1 671 ? 29.724 8.763 -1.270 1.00 92.12 671 LEU A N 1
ATOM 5175 C CA . LEU A 1 671 ? 30.297 9.323 -0.047 1.00 92.12 671 LEU A CA 1
ATOM 5176 C C . LEU A 1 671 ? 31.559 8.580 0.406 1.00 92.12 671 LEU A C 1
ATOM 5178 O O . LEU A 1 671 ? 32.484 9.212 0.926 1.00 92.12 671 LEU A O 1
ATOM 5182 N N . LEU A 1 672 ? 31.628 7.268 0.183 1.00 88.38 672 LEU A N 1
ATOM 5183 C CA . LEU A 1 672 ? 32.817 6.479 0.473 1.00 88.38 672 LEU A CA 1
ATOM 5184 C C . LEU A 1 672 ? 34.011 6.902 -0.398 1.00 88.38 672 LEU A C 1
ATOM 5186 O O . LEU A 1 672 ? 35.091 7.121 0.153 1.00 88.38 672 LEU A O 1
ATOM 5190 N N . GLN A 1 673 ? 33.813 7.109 -1.709 1.00 89.25 673 GLN A N 1
ATOM 5191 C CA . GLN A 1 673 ? 34.852 7.619 -2.625 1.00 89.25 673 GLN A CA 1
ATOM 5192 C C . GLN A 1 673 ? 35.401 8.990 -2.190 1.00 89.25 673 GLN A C 1
ATOM 5194 O O . GLN A 1 673 ? 36.574 9.294 -2.403 1.00 89.25 673 GLN A O 1
ATOM 5199 N N . HIS A 1 674 ? 34.581 9.794 -1.505 1.00 91.50 674 HIS A N 1
ATOM 5200 C CA . HIS A 1 674 ? 34.960 11.097 -0.950 1.00 91.50 674 HIS A CA 1
ATOM 5201 C C . HIS A 1 674 ? 35.392 11.057 0.530 1.00 91.50 674 HIS A C 1
ATOM 5203 O O . HIS A 1 674 ? 35.425 12.095 1.198 1.00 91.50 674 HIS A O 1
ATOM 5209 N N . ASN A 1 675 ? 35.749 9.883 1.063 1.00 91.25 675 ASN A N 1
ATOM 5210 C CA . ASN A 1 675 ? 36.219 9.690 2.442 1.00 91.25 675 ASN A CA 1
ATOM 5211 C C . ASN A 1 675 ? 35.213 10.121 3.534 1.00 91.25 675 ASN A C 1
ATOM 5213 O O . ASN A 1 675 ? 35.603 10.481 4.647 1.00 91.25 675 ASN A O 1
ATOM 5217 N N . LYS A 1 676 ? 33.903 10.066 3.261 1.00 92.25 676 LYS A N 1
ATOM 5218 C CA . LYS A 1 676 ? 32.824 10.382 4.218 1.00 92.25 676 LYS A CA 1
ATOM 5219 C C . LYS A 1 676 ? 32.243 9.113 4.859 1.00 92.25 676 LYS A C 1
ATOM 5221 O O . LYS A 1 676 ? 31.037 8.878 4.798 1.00 92.25 676 LYS A O 1
ATOM 5226 N N . ARG A 1 677 ? 33.104 8.303 5.493 1.00 89.25 677 ARG A N 1
ATOM 5227 C CA . ARG A 1 677 ? 32.767 6.958 6.021 1.00 89.25 677 ARG A CA 1
ATOM 5228 C C . ARG A 1 677 ? 31.515 6.932 6.907 1.00 89.25 677 ARG A C 1
ATOM 5230 O O . ARG A 1 677 ? 30.583 6.205 6.602 1.00 89.25 677 ARG A O 1
ATOM 5237 N N . GLU A 1 678 ? 31.436 7.796 7.922 1.00 90.00 678 GLU A N 1
ATOM 5238 C CA . GLU A 1 678 ? 30.287 7.822 8.849 1.00 90.00 678 GLU A CA 1
ATOM 5239 C C . GLU A 1 678 ? 28.945 8.048 8.130 1.00 90.00 678 GLU A C 1
ATOM 5241 O O . GLU A 1 678 ? 27.932 7.438 8.468 1.00 90.00 678 GLU A O 1
ATOM 5246 N N . MET A 1 679 ? 28.918 8.926 7.122 1.00 91.88 679 MET A N 1
ATOM 5247 C CA . MET A 1 679 ? 27.694 9.179 6.363 1.00 91.88 679 MET A CA 1
ATOM 5248 C C . MET A 1 679 ? 27.396 8.049 5.380 1.00 91.88 679 MET A C 1
ATOM 5250 O O . MET A 1 679 ? 26.232 7.682 5.234 1.00 91.88 679 MET A O 1
ATOM 5254 N N . SER A 1 680 ? 28.424 7.463 4.761 1.00 89.88 680 SER A N 1
ATOM 5255 C CA . SER A 1 680 ? 28.285 6.261 3.935 1.00 89.88 680 SER A CA 1
ATOM 5256 C C . SER A 1 680 ? 27.611 5.120 4.706 1.00 89.88 680 SER A C 1
ATOM 5258 O O . SER A 1 680 ? 26.661 4.520 4.207 1.00 89.88 680 SER A O 1
ATOM 5260 N N . ASP A 1 681 ? 28.030 4.875 5.950 1.00 86.94 681 ASP A N 1
ATOM 5261 C CA . ASP A 1 681 ? 27.477 3.811 6.797 1.00 86.94 681 ASP A CA 1
ATOM 5262 C C . ASP A 1 681 ? 25.981 4.010 7.084 1.00 86.94 681 ASP A C 1
ATOM 5264 O O . ASP A 1 681 ? 25.202 3.051 7.101 1.00 86.94 681 ASP A O 1
ATOM 5268 N N . LEU A 1 682 ? 25.539 5.261 7.267 1.00 89.44 682 LEU A N 1
ATOM 5269 C CA . LEU A 1 682 ? 24.119 5.582 7.447 1.00 89.44 682 LEU A CA 1
ATOM 5270 C C . LEU A 1 682 ? 23.297 5.291 6.187 1.00 89.44 682 LEU A C 1
ATOM 5272 O O . LEU A 1 682 ? 22.190 4.755 6.283 1.00 89.44 682 LEU A O 1
ATOM 5276 N N . TRP A 1 683 ? 23.837 5.611 5.013 1.00 91.12 683 TRP A N 1
ATOM 5277 C CA . TRP A 1 683 ? 23.196 5.331 3.731 1.00 91.12 683 TRP A CA 1
ATOM 5278 C C . TRP A 1 683 ? 23.119 3.824 3.441 1.00 91.12 683 TRP A C 1
ATOM 5280 O O . TRP A 1 683 ? 22.045 3.323 3.099 1.00 91.12 683 TRP A O 1
ATOM 5290 N N . PHE A 1 684 ? 24.191 3.066 3.692 1.00 87.56 684 PHE A N 1
ATOM 5291 C CA . PHE A 1 684 ? 24.155 1.602 3.591 1.00 87.56 684 PHE A CA 1
ATOM 5292 C C . PHE A 1 684 ? 23.206 0.967 4.612 1.00 87.56 684 PHE A C 1
ATOM 5294 O O . PHE A 1 684 ? 22.477 0.032 4.278 1.00 87.56 684 PHE A O 1
ATOM 5301 N N . THR A 1 685 ? 23.123 1.511 5.830 1.00 87.06 685 THR A N 1
ATOM 5302 C CA . THR A 1 685 ? 22.152 1.063 6.841 1.00 87.06 685 THR A CA 1
ATOM 5303 C C . THR A 1 685 ? 20.710 1.258 6.371 1.00 87.06 685 THR A C 1
ATOM 5305 O O . THR A 1 685 ? 19.874 0.377 6.585 1.00 87.06 685 THR A O 1
ATOM 5308 N N . LEU A 1 686 ? 20.407 2.377 5.703 1.00 86.50 686 LEU A N 1
ATOM 5309 C CA . LEU A 1 686 ? 19.095 2.597 5.097 1.00 86.50 686 LEU A CA 1
ATOM 5310 C C . LEU A 1 686 ? 18.797 1.543 4.021 1.00 86.50 686 LEU A C 1
ATOM 5312 O O . LEU A 1 686 ? 17.738 0.920 4.082 1.00 86.50 686 LEU A O 1
ATOM 5316 N N . SER A 1 687 ? 19.719 1.312 3.080 1.00 85.69 687 SER A N 1
ATOM 5317 C CA . SER A 1 687 ? 19.546 0.290 2.034 1.00 85.69 687 SER A CA 1
ATOM 5318 C C . SER A 1 687 ? 19.322 -1.109 2.643 1.00 85.69 687 SER A C 1
ATOM 5320 O O . SER A 1 687 ? 18.357 -1.792 2.292 1.00 85.69 687 SER A O 1
ATOM 5322 N N . ARG A 1 688 ? 20.110 -1.497 3.657 1.00 84.44 688 ARG A N 1
ATOM 5323 C CA . ARG A 1 688 ? 19.964 -2.784 4.360 1.00 84.44 688 ARG A CA 1
ATOM 5324 C C . ARG A 1 688 ? 18.594 -2.947 5.007 1.00 84.44 688 ARG A C 1
ATOM 5326 O O . ARG A 1 688 ? 17.939 -3.969 4.813 1.00 84.44 688 ARG A O 1
ATOM 5333 N N . ARG A 1 689 ? 18.133 -1.928 5.737 1.00 83.25 689 ARG A N 1
ATOM 5334 C CA . ARG A 1 689 ? 16.825 -1.952 6.407 1.00 83.25 689 ARG A CA 1
ATOM 5335 C C . ARG A 1 689 ? 15.684 -2.189 5.415 1.00 83.25 689 ARG A C 1
ATOM 5337 O O . ARG A 1 689 ? 14.727 -2.882 5.747 1.00 83.25 689 ARG A O 1
ATOM 5344 N N . LEU A 1 690 ? 15.779 -1.632 4.205 1.00 80.00 690 LEU A N 1
ATOM 5345 C CA . LEU A 1 690 ? 14.782 -1.855 3.153 1.00 80.00 690 LEU A CA 1
ATOM 5346 C C . LEU A 1 690 ? 14.744 -3.323 2.717 1.00 80.00 690 LEU A C 1
ATOM 5348 O O . LEU A 1 690 ? 13.660 -3.889 2.592 1.00 80.00 690 LEU A O 1
ATOM 5352 N N . GLY A 1 691 ? 15.914 -3.943 2.559 1.00 78.25 691 GLY A N 1
ATOM 5353 C CA . GLY A 1 691 ? 16.058 -5.362 2.245 1.00 78.25 691 GLY A CA 1
ATOM 5354 C C . GLY A 1 691 ? 15.545 -6.306 3.335 1.00 78.25 691 GLY A C 1
ATOM 5355 O O . GLY A 1 691 ? 14.783 -7.220 3.038 1.00 78.25 691 GLY A O 1
ATOM 5356 N N . GLU A 1 692 ? 15.900 -6.051 4.600 1.00 80.88 692 GLU A N 1
ATOM 5357 C CA . GLU A 1 692 ? 15.495 -6.868 5.761 1.00 80.88 692 GLU A CA 1
ATOM 5358 C C . GLU A 1 692 ? 13.970 -6.913 5.961 1.00 80.88 692 GLU A C 1
ATOM 5360 O O . GLU A 1 692 ? 13.433 -7.887 6.485 1.00 80.88 692 GLU A O 1
ATOM 5365 N N . THR A 1 693 ? 13.261 -5.863 5.538 1.00 74.62 693 THR A N 1
ATOM 5366 C CA . THR A 1 693 ? 11.792 -5.794 5.619 1.00 74.62 693 THR A CA 1
ATOM 5367 C C . THR A 1 693 ? 11.069 -6.364 4.396 1.00 74.62 693 THR A C 1
ATOM 5369 O O . THR A 1 693 ? 9.840 -6.451 4.405 1.00 74.62 693 THR A O 1
ATOM 5372 N N . ALA A 1 694 ? 11.799 -6.733 3.341 1.00 74.75 694 ALA A N 1
ATOM 5373 C CA . ALA A 1 694 ? 11.217 -7.230 2.102 1.00 74.75 694 ALA A CA 1
ATOM 5374 C C . ALA A 1 694 ? 10.990 -8.759 2.147 1.00 74.75 694 ALA A C 1
ATOM 5376 O O . ALA A 1 694 ? 11.750 -9.472 2.803 1.00 74.75 694 ALA A O 1
ATOM 5377 N N . PRO A 1 695 ? 9.975 -9.296 1.439 1.00 72.50 695 PRO A N 1
ATOM 5378 C CA . PRO A 1 695 ? 9.755 -10.741 1.355 1.00 72.50 695 PRO A CA 1
ATOM 5379 C C . PRO A 1 695 ? 10.980 -11.481 0.777 1.00 72.50 695 PRO A C 1
ATOM 5381 O O . PRO A 1 695 ? 11.596 -10.939 -0.148 1.00 72.50 695 PRO A O 1
ATOM 5384 N N . PRO A 1 696 ? 11.324 -12.698 1.245 1.00 77.44 696 PRO A N 1
ATOM 5385 C CA . PRO A 1 696 ? 12.515 -13.444 0.804 1.00 77.44 696 PRO A CA 1
ATOM 5386 C C . PRO A 1 696 ? 12.624 -13.655 -0.715 1.00 77.44 696 PRO A C 1
ATOM 5388 O O . PRO A 1 696 ? 13.703 -13.621 -1.303 1.00 77.44 696 PRO A O 1
ATOM 5391 N N . GLU A 1 697 ? 11.492 -13.847 -1.379 1.00 73.62 697 GLU A N 1
ATOM 5392 C CA . GLU A 1 697 ? 11.376 -14.033 -2.824 1.00 73.62 697 GLU A CA 1
ATOM 5393 C C . GLU A 1 697 ? 11.468 -12.725 -3.625 1.00 73.62 697 GLU A C 1
ATOM 5395 O O . GLU A 1 697 ? 11.486 -12.751 -4.860 1.00 73.62 697 GLU A O 1
ATOM 5400 N N . SER A 1 698 ? 11.536 -11.574 -2.954 1.00 76.12 698 SER A N 1
ATOM 5401 C CA . SER A 1 698 ? 11.558 -10.280 -3.623 1.00 76.12 698 SER A CA 1
ATOM 5402 C C . SER A 1 698 ? 12.933 -9.922 -4.184 1.00 76.12 698 SER A C 1
ATOM 5404 O O . SER A 1 698 ? 13.979 -10.240 -3.615 1.00 76.12 698 SER A O 1
ATOM 5406 N N . THR A 1 699 ? 12.940 -9.171 -5.286 1.00 78.12 699 THR A N 1
ATOM 5407 C CA . THR A 1 699 ? 14.162 -8.546 -5.820 1.00 78.12 699 THR A CA 1
ATOM 5408 C C . THR A 1 699 ? 14.890 -7.713 -4.761 1.00 78.12 699 THR A C 1
ATOM 5410 O O . THR A 1 699 ? 16.110 -7.775 -4.674 1.00 78.12 699 THR A O 1
ATOM 5413 N N . LEU A 1 700 ? 14.147 -6.977 -3.923 1.00 78.69 700 LEU A N 1
ATOM 5414 C CA . LEU A 1 700 ? 14.703 -6.161 -2.837 1.00 78.69 700 LEU A CA 1
ATOM 5415 C C . LEU A 1 700 ? 15.478 -7.001 -1.817 1.00 78.69 700 LEU A C 1
ATOM 5417 O O . LEU A 1 700 ? 16.594 -6.641 -1.446 1.00 78.69 700 LEU A O 1
ATOM 5421 N N . TYR A 1 701 ? 14.917 -8.138 -1.406 1.00 82.69 701 TYR A N 1
ATOM 5422 C CA . TYR A 1 701 ? 15.594 -9.053 -0.493 1.00 82.69 701 TYR A CA 1
ATOM 5423 C C . TYR A 1 701 ? 16.883 -9.604 -1.106 1.00 82.69 701 TYR A C 1
ATOM 5425 O O . TYR A 1 701 ? 17.929 -9.605 -0.460 1.00 82.69 701 TYR A O 1
ATOM 5433 N N . ARG A 1 702 ? 16.857 -10.011 -2.378 1.00 83.81 702 ARG A N 1
ATOM 5434 C CA . ARG A 1 702 ? 18.056 -10.543 -3.040 1.00 83.81 702 ARG A CA 1
ATOM 5435 C C . ARG A 1 702 ? 19.135 -9.481 -3.284 1.00 83.81 702 ARG A C 1
ATOM 5437 O O . ARG A 1 702 ? 20.310 -9.804 -3.143 1.00 83.81 702 ARG A O 1
ATOM 5444 N N . ILE A 1 703 ? 18.772 -8.223 -3.569 1.00 79.31 703 ILE A N 1
ATOM 5445 C CA . ILE A 1 703 ? 19.738 -7.102 -3.613 1.00 79.31 703 ILE A CA 1
ATOM 5446 C C . ILE A 1 703 ? 20.418 -6.921 -2.256 1.00 79.31 703 ILE A C 1
ATOM 5448 O O . ILE A 1 703 ? 21.628 -6.700 -2.192 1.00 79.31 703 ILE A O 1
ATOM 5452 N N . SER A 1 704 ? 19.649 -7.064 -1.172 1.00 80.50 704 SER A N 1
ATOM 5453 C CA . SER A 1 704 ? 20.144 -6.829 0.184 1.00 80.50 704 SER A CA 1
ATOM 5454 C C . SER A 1 704 ? 21.344 -7.696 0.555 1.00 80.50 704 SER A C 1
ATOM 5456 O O . SER A 1 704 ? 22.126 -7.295 1.406 1.00 80.50 704 SER A O 1
ATOM 5458 N N . VAL A 1 705 ? 21.553 -8.839 -0.106 1.00 82.56 705 VAL A N 1
ATOM 5459 C CA . VAL A 1 705 ? 22.732 -9.684 0.118 1.00 82.56 705 VAL A CA 1
ATOM 5460 C C . VAL A 1 705 ? 24.026 -8.935 -0.210 1.00 82.56 705 VAL A C 1
ATOM 5462 O O . VAL A 1 705 ? 24.960 -8.959 0.591 1.00 82.56 705 VAL A O 1
ATOM 5465 N N . PHE A 1 706 ? 24.083 -8.227 -1.342 1.00 80.56 706 PHE A N 1
ATOM 5466 C CA . PHE A 1 706 ? 25.250 -7.413 -1.683 1.00 80.56 706 PHE A CA 1
ATOM 5467 C C . PHE A 1 706 ? 25.348 -6.173 -0.795 1.00 80.56 706 PHE A C 1
ATOM 5469 O O . PHE A 1 706 ? 26.430 -5.849 -0.318 1.00 80.56 706 PHE A O 1
ATOM 5476 N N . THR A 1 707 ? 24.224 -5.518 -0.498 1.00 76.00 707 THR A N 1
ATOM 5477 C CA . THR A 1 707 ? 24.204 -4.378 0.431 1.00 76.00 707 THR A CA 1
ATOM 5478 C C . THR A 1 707 ? 24.713 -4.766 1.821 1.00 76.00 707 THR A C 1
ATOM 5480 O O . THR A 1 707 ? 25.458 -4.010 2.437 1.00 76.00 707 THR A O 1
ATOM 5483 N N . ASN A 1 708 ? 24.364 -5.955 2.318 1.00 80.56 708 ASN A N 1
ATOM 5484 C CA . ASN A 1 708 ? 24.865 -6.476 3.589 1.00 80.56 708 ASN A CA 1
ATOM 5485 C C . ASN A 1 708 ? 26.382 -6.637 3.556 1.00 80.56 708 ASN A C 1
ATOM 5487 O O . ASN A 1 708 ? 27.045 -6.293 4.531 1.00 80.56 708 ASN A O 1
ATOM 5491 N N . LYS A 1 709 ? 26.928 -7.091 2.421 1.00 81.69 709 LYS A N 1
ATOM 5492 C CA . LYS A 1 709 ? 28.372 -7.153 2.212 1.00 81.69 709 LYS A CA 1
ATOM 5493 C C . LYS A 1 709 ? 29.000 -5.758 2.206 1.00 81.69 709 LYS A C 1
ATOM 5495 O O . LYS A 1 709 ? 29.965 -5.560 2.927 1.00 81.69 709 LYS A O 1
ATOM 5500 N N . LEU A 1 710 ? 28.433 -4.789 1.481 1.00 73.00 710 LEU A N 1
ATOM 5501 C CA . LEU A 1 710 ? 28.899 -3.392 1.497 1.00 73.00 710 LEU A CA 1
ATOM 5502 C C . LEU A 1 710 ? 28.850 -2.773 2.903 1.00 73.00 710 LEU A C 1
ATOM 5504 O O . LEU A 1 710 ? 29.714 -1.986 3.266 1.00 73.00 710 LEU A O 1
ATOM 5508 N N . ALA A 1 711 ? 27.866 -3.138 3.725 1.00 70.75 711 ALA A N 1
ATOM 5509 C CA . ALA A 1 711 ? 27.763 -2.635 5.091 1.00 70.75 711 ALA A CA 1
ATOM 5510 C C . ALA A 1 711 ? 28.863 -3.183 6.023 1.00 70.75 711 ALA A C 1
ATOM 5512 O O . ALA A 1 711 ? 29.252 -2.501 6.968 1.00 70.75 711 ALA A O 1
ATOM 5513 N N . THR A 1 712 ? 29.355 -4.404 5.788 1.00 76.81 712 THR A N 1
ATOM 5514 C CA . THR A 1 712 ? 30.449 -5.011 6.574 1.00 76.81 712 THR A CA 1
ATOM 5515 C C . THR A 1 712 ? 31.829 -4.755 5.978 1.00 76.81 712 THR A C 1
ATOM 5517 O O . THR A 1 712 ? 32.818 -4.669 6.700 1.00 76.81 712 THR A O 1
ATOM 5520 N N . GLU A 1 713 ? 31.889 -4.632 4.659 1.00 80.69 713 GLU A N 1
ATOM 5521 C CA . GLU A 1 713 ? 33.078 -4.414 3.847 1.00 80.69 713 GLU A CA 1
ATOM 5522 C C . GLU A 1 713 ? 32.775 -3.253 2.883 1.00 80.69 713 GLU A C 1
ATOM 5524 O O . GLU A 1 713 ? 32.446 -3.495 1.723 1.00 80.69 713 GLU A O 1
ATOM 5529 N N . PRO A 1 714 ? 32.869 -1.983 3.325 1.00 68.12 714 PRO A N 1
ATOM 5530 C CA . PRO A 1 714 ? 32.540 -0.829 2.478 1.00 68.12 714 PRO A CA 1
ATOM 5531 C C . PRO A 1 714 ? 33.337 -0.779 1.171 1.00 68.12 714 PRO A C 1
ATOM 5533 O O . PRO A 1 714 ? 32.865 -0.261 0.167 1.00 68.12 714 PRO A O 1
ATOM 5536 N N . GLU A 1 715 ? 34.534 -1.364 1.166 1.00 69.75 715 GLU A N 1
ATOM 5537 C CA . GLU A 1 715 ? 35.420 -1.452 0.002 1.00 69.75 715 GLU A CA 1
ATOM 5538 C C . GLU A 1 715 ? 35.106 -2.655 -0.913 1.00 69.75 715 GLU A C 1
ATOM 5540 O O . GLU A 1 715 ? 35.820 -2.895 -1.888 1.00 69.75 715 GLU A O 1
ATOM 5545 N N . ALA A 1 716 ? 34.057 -3.436 -0.624 1.00 74.75 716 ALA A N 1
ATOM 5546 C CA . ALA A 1 716 ? 33.680 -4.586 -1.434 1.00 74.75 716 ALA A CA 1
ATOM 5547 C C . ALA A 1 716 ? 33.245 -4.151 -2.839 1.00 74.75 716 ALA A C 1
ATOM 5549 O O . ALA A 1 716 ? 32.220 -3.504 -3.041 1.00 74.75 716 ALA A O 1
ATOM 5550 N N . VAL A 1 717 ? 34.009 -4.580 -3.839 1.00 72.12 717 VAL A N 1
ATOM 5551 C CA . VAL A 1 717 ? 33.661 -4.400 -5.250 1.00 72.12 717 VAL A CA 1
ATOM 5552 C C . VAL A 1 717 ? 32.654 -5.486 -5.660 1.00 72.12 717 VAL A C 1
ATOM 5554 O O . VAL A 1 717 ? 32.772 -6.626 -5.187 1.00 72.12 717 VAL A O 1
ATOM 5557 N N . PRO A 1 718 ? 31.672 -5.182 -6.536 1.00 76.88 718 PRO A N 1
ATOM 5558 C CA . PRO A 1 718 ? 30.827 -6.202 -7.149 1.00 76.88 718 PRO A CA 1
ATOM 5559 C C . PRO A 1 718 ? 31.666 -7.355 -7.713 1.00 76.88 718 PRO A C 1
ATOM 5561 O O . PRO A 1 718 ? 32.618 -7.130 -8.462 1.00 76.88 718 PRO A O 1
ATOM 5564 N N . ALA A 1 719 ? 31.320 -8.588 -7.348 1.00 73.69 719 ALA A N 1
ATOM 5565 C CA . ALA A 1 719 ? 32.064 -9.789 -7.722 1.00 73.69 719 ALA A CA 1
ATOM 5566 C C . ALA A 1 719 ? 31.170 -10.759 -8.500 1.00 73.69 719 ALA A C 1
ATOM 5568 O O . ALA A 1 719 ? 30.001 -10.935 -8.163 1.00 73.69 719 ALA A O 1
ATOM 5569 N N . GLY A 1 720 ? 31.731 -11.400 -9.526 1.00 79.25 720 GLY A N 1
ATOM 5570 C CA . GLY A 1 720 ? 30.989 -12.317 -10.391 1.00 79.25 720 GLY A CA 1
ATOM 5571 C C . GLY A 1 720 ? 30.269 -11.620 -11.546 1.00 79.25 720 GLY A C 1
ATOM 5572 O O . GLY A 1 720 ? 30.485 -10.437 -11.836 1.00 79.25 720 GLY A O 1
ATOM 5573 N N . ARG A 1 721 ? 29.416 -12.367 -12.248 1.00 80.69 721 ARG A N 1
ATOM 5574 C CA . ARG A 1 721 ? 28.706 -11.867 -13.442 1.00 80.69 721 ARG A CA 1
ATOM 5575 C C . ARG A 1 721 ? 27.646 -10.819 -13.088 1.00 80.69 721 ARG A C 1
ATOM 5577 O O . ARG A 1 721 ? 26.987 -10.934 -12.055 1.00 80.69 721 ARG A O 1
ATOM 5584 N N . SER A 1 722 ? 27.448 -9.823 -13.959 1.00 79.94 722 SER A N 1
ATOM 5585 C CA . SER A 1 722 ? 26.371 -8.831 -13.811 1.00 79.94 722 SER A CA 1
ATOM 5586 C C . SER A 1 722 ? 25.005 -9.515 -13.735 1.00 79.94 722 SER A C 1
ATOM 5588 O O . SER A 1 722 ? 24.698 -10.387 -14.547 1.00 79.94 722 SER A O 1
ATOM 5590 N N . GLY A 1 723 ? 24.195 -9.125 -12.751 1.00 76.25 723 GLY A N 1
ATOM 5591 C CA . GLY A 1 723 ? 22.922 -9.774 -12.433 1.00 76.25 723 GLY A CA 1
ATOM 5592 C C . GLY A 1 723 ? 23.033 -10.901 -11.398 1.00 76.25 723 GLY A C 1
ATOM 5593 O O . GLY A 1 723 ? 22.009 -11.468 -11.022 1.00 76.25 723 GLY A O 1
ATOM 5594 N N . SER A 1 724 ? 24.230 -11.219 -10.897 1.00 84.44 724 SER A N 1
ATOM 5595 C CA . SER A 1 724 ? 24.393 -12.149 -9.774 1.00 84.44 724 SER A CA 1
ATOM 5596 C C . SER A 1 724 ? 24.064 -11.489 -8.434 1.00 84.44 724 SER A C 1
ATOM 5598 O O . SER A 1 724 ? 24.051 -10.267 -8.307 1.00 84.44 724 SER A O 1
ATOM 5600 N N . VAL A 1 725 ? 23.839 -12.289 -7.391 1.00 84.25 725 VAL A N 1
ATOM 5601 C CA . VAL A 1 725 ? 23.609 -11.776 -6.024 1.00 84.25 725 VA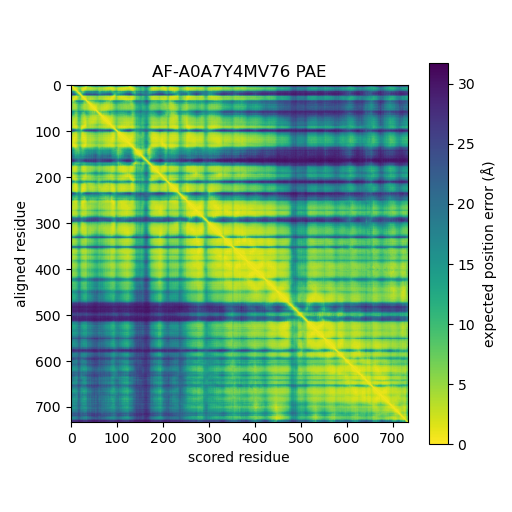L A CA 1
ATOM 5602 C C . VAL A 1 725 ? 24.785 -10.944 -5.495 1.00 84.25 725 VAL A C 1
ATOM 5604 O O . VAL A 1 725 ? 24.563 -10.019 -4.724 1.00 84.25 725 VAL A O 1
ATOM 5607 N N . LEU A 1 726 ? 26.018 -11.224 -5.931 1.00 81.50 726 LEU A N 1
ATOM 5608 C CA . LEU A 1 726 ? 27.228 -10.492 -5.523 1.00 81.50 726 LEU A CA 1
ATOM 5609 C C . LEU A 1 726 ? 27.643 -9.389 -6.507 1.00 81.50 726 LEU A C 1
ATOM 5611 O O . LEU A 1 726 ? 28.536 -8.595 -6.213 1.00 81.50 726 LEU A O 1
ATOM 5615 N N . ASN A 1 727 ? 26.976 -9.322 -7.654 1.00 78.88 727 ASN A N 1
ATOM 5616 C CA . ASN A 1 727 ? 27.066 -8.242 -8.619 1.00 78.88 727 ASN A CA 1
ATOM 5617 C C . ASN A 1 727 ? 25.646 -7.953 -9.134 1.00 78.88 727 ASN A C 1
ATOM 5619 O O . ASN A 1 727 ? 25.322 -8.276 -10.284 1.00 78.88 727 ASN A O 1
ATOM 5623 N N . PRO A 1 728 ? 24.776 -7.358 -8.285 1.00 70.25 728 PRO A N 1
ATOM 5624 C CA . PRO A 1 728 ? 23.349 -7.157 -8.552 1.00 70.25 728 PRO A CA 1
ATOM 5625 C C . PRO A 1 728 ? 23.103 -6.050 -9.577 1.00 70.25 728 PRO A C 1
ATOM 5627 O O . PRO A 1 728 ? 22.078 -5.383 -9.571 1.00 70.25 728 PRO A O 1
ATOM 5630 N N . ASN A 1 729 ? 24.067 -5.812 -10.450 1.00 66.69 729 ASN A N 1
ATOM 5631 C CA . ASN A 1 729 ? 24.029 -4.831 -11.499 1.00 66.69 729 ASN A CA 1
ATOM 5632 C C . ASN A 1 729 ? 23.018 -5.241 -12.589 1.00 66.69 729 ASN A C 1
ATOM 5634 O O . ASN A 1 729 ? 23.388 -5.694 -13.668 1.00 66.69 729 ASN A O 1
ATOM 5638 N N . PHE A 1 730 ? 21.724 -5.142 -12.268 1.00 59.75 730 PHE A N 1
ATOM 5639 C CA . PHE A 1 730 ? 20.586 -5.305 -13.177 1.00 59.75 730 PHE A CA 1
ATOM 5640 C C . PHE A 1 730 ? 19.787 -4.005 -13.269 1.00 59.75 730 PHE A C 1
ATOM 5642 O O . PHE A 1 730 ? 18.583 -3.903 -13.051 1.00 59.75 730 PHE A O 1
ATOM 5649 N N . GLU A 1 731 ? 20.526 -2.962 -13.606 1.00 53.34 731 GLU A N 1
ATOM 5650 C CA . GLU A 1 731 ? 20.195 -1.559 -13.411 1.00 53.34 731 GLU A CA 1
ATOM 5651 C C . GLU A 1 731 ? 19.229 -1.014 -14.466 1.00 53.34 731 GLU A C 1
ATOM 5653 O O . GLU A 1 731 ? 19.390 0.090 -14.952 1.00 53.34 731 GLU A O 1
ATOM 5658 N N . TYR A 1 732 ? 18.225 -1.775 -14.874 1.00 50.44 732 TYR A N 1
ATOM 5659 C CA . TYR A 1 732 ? 17.390 -1.429 -16.027 1.00 50.44 732 TYR A CA 1
ATOM 5660 C C . TYR A 1 732 ? 15.899 -1.685 -15.764 1.00 50.44 732 TYR A C 1
ATOM 5662 O O . TYR A 1 732 ? 15.132 -1.906 -16.699 1.00 50.44 732 TYR A O 1
ATOM 5670 N N . ARG A 1 733 ? 15.491 -1.664 -14.492 1.00 48.28 733 ARG A N 1
ATOM 5671 C CA . ARG A 1 733 ? 14.110 -1.886 -14.041 1.00 48.28 733 ARG A CA 1
ATOM 5672 C C . ARG A 1 733 ? 13.223 -0.654 -14.164 1.00 48.28 733 ARG A C 1
ATOM 5674 O O . ARG A 1 733 ? 13.737 0.466 -13.942 1.00 48.28 733 ARG A O 1
#

Sequence (733 aa):
MTQPNWTLTLDESGNFESEDHKETLIIGGALAPDEKNSITTSWTGHLKKLCQDMNIANWPPHATTLPWNAREHILKSLSQKITSHGGHWLFVVKHTQSSNKNKLSIYAHMLSETVDIAARISALHGARTLSIYAASRTIPVSMVDAEIARDRGLALQVNRTKDTASDHSIWIKSHSEAEIRQSLDALSRERQGLLMAYPRPSTIRAETAHYGGAHPGIFYADFACNFLRRTLTQTSLPIPHEREAVLSQANMTIIDHDSLEGLRELDRALREDPPDLLRAARFVEEPNNNLSTRKSTTPTPAHVATHKGSLLAAKLIWDRSLSHLGNSLLRRNAASTGITLSDRVQSALSTKSGNYNSTWTALDAGWAGGGTVARSVRRHLATNREASARLWRQALECANHRGDISSAQTAQTEFTGILRHGISISLLAEAHQLDVLSHVYLQNHLPCSEDAIDDIVARLKQAANTLIARADEAGVLLGLASHKYPDLSSMESSPDALEAAIPHSPLQIREWHGPDRERGQMYGTASRTLAFCGEHEKAIHLALLARRHFAGSPEDLRINAAILARILIDRCRITPGAGNAGLSEVLASAGIRDFMSPAEASRTIKSDMSARFTLDLILRTLLWAPGVIPESQWIDALCSRERKAILSTLSAGHLGSHPTEMIARHAGEFLLQHNKREMSDLWFTLSRRLGETAPPESTLYRISVFTNKLATEPEAVPAGRSGSVLNPNFEYR

Nearest PDB structures (foldseek):
  3cvq-assembly1_A  TM=4.623E-01  e=3.491E+00  unclassified
  4xrk-assembly1_A  TM=2.629E-01  e=2.322E+00  Thermochaetoides thermophila DSM 1495
  7sqc-assembly1_Q0  TM=2.620E-01  e=4.281E+00  Chlamydomonas reinhardtii
  7zke-assembly1_E  TM=1.908E-01  e=5.249E+00  Thermochaetoides thermophila

Mean predicted aligned error: 12.54 Å

Foldseek 3Di:
DDAWEKEFEKEKADALPDPPDAFKIKMWFKIFIDDLVVCQVVLVVQVVVLCVVVVVPDDDLALVPDDPVSLLVSLLSVLVVRVVRVMFIEMEMEGDDPDDLPPLVVVLLRLLLNLLLSQLLCLLVRHQEYAYEYAWHKHKHAPVNVVVCVVVPDDWDFDPPPDDDDDRITITIDPSQVSSQVSQVVQQPAQQALGGRGHHYPHYDHDHSRDPPGRVRNNRNSSVNNSVCVQQSPQPDASPPVNVVSCVSSRHQYAYPQLSVLLVQLLSQLRDQVRNQLSNLVCLVPSHPCVVPPPDDDQTNNNVRNRVSSNVSSVSSVVSSLQSSLVRLLVDRLQVLLQSLLVVLVVVVVVVQPPLRSNLSSLCSQDQHPGSNNVSSCVVCVVVLLSNLSSLLSQLVSCLQQLPLVSNVSSLVSNVVSCVVDDDPSVVVSVLSSLLSVLSSLLSCFLAAQVCPVVSLVVLLVSLVVLLVVLVVVLVVVVVVDPDAPDCPVQPPQLVVLCVQDPPQVDPDPDQDGADQSSLSSLLSSLLSVLLSVNLNSSLNSLSVSLSNCSVPLQSQLVSLLSNLVSLLVVLQVDVPPACGSNLSSLVSNVLVCVLAQLSLLVCVLRHVSSLSSLLSVLSCVVRVNPSHDDPRLLVLLQDPDCSGPLNSLLPPPNLGDSSLSSLQSSLLNCVVVVNNVSSLSSLVSSLVSLVPRDCSGSSVLCNLCSVVCNVVVVQDQDDDCRHSSNRNSPRD

Secondary structure (DSSP, 8-state):
----EEEEEEEESS-TT-TT--SEEEEEEEEEES-HHHHHHHHHHHHHHHHHHTT--S--SSGGGS-HHHHHHHHHHHHHHHHHTT-EEEEEEEEPPTT-S-HHHHHHHHHHHHHHHHHHHHHHTT-SEEEEEEEE-EEEEEHHHHHHHHHTT---EEE--S--TT--EEEEE--HHHHHHHHHHHHHHS--TTSPPPPEEEEEEEEETTSTTS-HHHHHHHHHHHHHHHHHH--SS---HHHHHHHHHTTEEEEEGGGHHHHHHHHHHHHSSS--HHHHHHHHH-S-TTGGG---SS--HHHHHHHHHHHHHHHHHHHHHHHHHHHHHTTTTHHHHHHHHHHHHHHHHHTT---HHHHHHHHIIIIISSSHHHHHHHHHHTT-HHHHHHHHHHHHHHHHHHTBHHHHHHHHHHHHHHHTT---HHHHHHHHHHHHHHHHHHHTT-SB-HHHHHHHHHHHHHHHHHHHHHHHHHHHHHHTT------GGGTTTSHHHHHHHSTT------PPPPP-HHHHHHHHHHHHHHHHTT-HHHHHHHHHHHHHHTTT-HHHHHHHHHHHHHHHHHHHHHSTTS--TTHHHHHHHTTGGGG-SHHHHHHHTTT-HHHHHHHHHHHHHHHHSTTSS-SHHHHHHHH--STTSHHHHHTTSTT-SHHHHHHHHHHHHHHHHTT-HHHHHHHHHHHHHHHHTS-TTBHHHHHHHHHHHHHH-TT----SSTTBTTB------

Radius of gyration: 31.0 Å; Cα contacts (8 Å, |Δi|>4): 1154; chains: 1; bounding box: 68×54×95 Å

pLDDT: mean 78.9, std 13.7, range [38.31, 97.06]

Solvent-accessible surface area (backbone atoms only — not comparable to full-atom values): 38688 Å² total; per-residue (Å²): 131,83,78,49,36,28,31,38,17,25,24,48,32,77,68,72,84,54,93,81,70,72,45,60,46,35,36,28,24,44,39,31,60,48,54,70,69,64,52,40,56,56,48,52,54,50,51,55,49,53,32,55,79,68,70,45,92,60,88,69,87,47,61,84,80,54,58,67,72,60,49,53,54,50,50,44,53,51,29,54,52,39,44,73,59,71,19,43,37,43,35,36,36,43,77,46,73,88,84,68,94,49,63,64,60,53,48,52,48,51,50,26,50,48,51,43,54,50,40,54,55,38,14,61,74,60,20,54,25,36,28,39,39,33,48,44,49,68,41,70,36,42,58,66,58,50,50,53,39,43,77,71,68,46,80,77,57,77,52,79,72,91,79,72,99,80,62,76,56,46,44,32,53,55,56,57,54,60,43,47,48,52,32,53,54,53,56,70,71,49,81,48,54,64,44,68,53,69,37,43,81,73,44,77,46,62,37,54,68,82,46,101,82,45,65,57,51,26,53,50,5,36,29,50,26,45,51,50,43,60,68,52,66,56,85,87,58,80,74,52,71,69,56,57,51,47,51,64,72,31,56,53,38,35,24,34,54,79,24,50,62,29,45,47,51,24,55,50,26,57,17,34,88,58,41,36,45,51,68,17,25,43,20,36,81,42,21,38,83,60,65,88,69,58,86,70,84,74,83,50,71,45,57,53,52,21,50,53,18,30,37,50,49,24,46,53,52,51,56,41,46,46,57,47,35,21,65,46,33,71,77,52,63,22,37,54,29,41,50,55,45,39,54,54,47,51,53,54,60,71,63,56,62,67,63,48,65,28,45,38,53,19,37,31,50,45,51,75,34,91,39,54,33,2,51,35,14,48,65,58,26,61,83,45,55,54,58,48,37,45,41,24,45,52,44,23,52,36,20,45,68,64,14,35,51,68,56,23,51,49,21,50,51,54,34,50,57,56,50,76,78,54,83,49,80,75,41,48,63,50,50,56,51,39,55,61,49,49,51,49,48,58,56,35,59,34,30,32,58,72,88,52,46,61,60,53,46,52,51,48,50,52,51,26,54,52,34,43,52,48,32,59,53,50,48,63,62,51,62,75,72,59,94,71,75,73,82,58,88,84,58,66,70,62,63,57,52,53,50,70,38,34,83,84,61,86,73,83,78,84,78,82,65,63,68,34,60,68,43,14,51,31,25,36,50,23,12,40,49,31,36,64,69,69,38,48,71,64,13,52,51,30,33,56,54,13,43,56,18,21,71,84,34,74,66,57,37,21,54,44,23,45,52,51,29,51,54,53,38,51,47,19,57,77,39,80,79,56,67,74,65,34,43,64,60,28,35,48,52,35,48,40,70,81,46,71,46,57,72,49,40,34,67,36,46,83,72,31,51,65,47,40,55,49,50,36,52,50,42,48,32,56,66,37,41,72,83,73,53,83,61,75,64,48,56,58,40,68,61,35,79,47,76,72,21,48,57,42,57,58,65,68,64,86,56,75,45,64,59,50,34,50,37,22,42,43,51,13,55,46,31,44,78,70,72,36,53,76,52,15,53,52,26,29,50,51,25,30,55,51,14,75,74,38,57,80,75,15,24,49,25,34,41,24,57,34,42,50,45,35,64,78,36,75,85,60,69,74,46,79,58,76,26,14,36,51,13,55,63,56,90,55,122

Organism: Myxococcus xanthus (NCBI:txid34)